Protein AF-0000000065765483 (afdb_homodimer)

Structure (mmCIF, N/CA/C/O backbone):
data_AF-0000000065765483-model_v1
#
loop_
_entity.id
_entity.type
_entity.pdbx_description
1 polymer 'Acetyl-coenzyme A carboxylase carboxyl transferase subunit alpha'
#
loop_
_atom_site.group_PDB
_atom_site.id
_atom_site.type_symbol
_atom_site.label_atom_id
_atom_site.label_alt_id
_atom_site.label_comp_id
_atom_site.label_asym_id
_atom_site.label_entity_id
_atom_site.label_seq_id
_atom_site.pdbx_PDB_ins_code
_atom_site.Cartn_x
_atom_site.Cartn_y
_atom_site.Cartn_z
_atom_site.occupancy
_atom_site.B_iso_or_equiv
_atom_site.auth_seq_id
_atom_site.auth_comp_id
_atom_site.auth_asym_id
_atom_site.auth_atom_id
_atom_site.pdbx_PDB_model_num
ATOM 1 N N . MET A 1 1 ? 9.938 29.688 27.891 1 29.86 1 MET A N 1
ATOM 2 C CA . MET A 1 1 ? 9.625 28.672 26.891 1 29.86 1 MET A CA 1
ATOM 3 C C . MET A 1 1 ? 10.586 28.75 25.703 1 29.86 1 MET A C 1
ATOM 5 O O . MET A 1 1 ? 10.773 29.828 25.125 1 29.86 1 MET A O 1
ATOM 9 N N . ALA A 1 2 ? 11.57 27.938 25.609 1 47.12 2 ALA A N 1
ATOM 10 C CA . ALA A 1 2 ? 12.555 28.031 24.547 1 47.12 2 ALA A CA 1
ATOM 11 C C . ALA A 1 2 ? 11.883 28.188 23.188 1 47.12 2 ALA A C 1
ATOM 13 O O . ALA A 1 2 ? 10.945 27.469 22.859 1 47.12 2 ALA A O 1
ATOM 14 N N . ALA A 1 3 ? 11.953 29.562 22.766 1 49.09 3 ALA A N 1
ATOM 15 C CA . ALA A 1 3 ? 11.406 29.891 21.469 1 49.09 3 ALA A CA 1
ATOM 16 C C . ALA A 1 3 ? 11.617 28.75 20.469 1 49.09 3 ALA A C 1
ATOM 18 O O . ALA A 1 3 ? 12.641 28.062 20.531 1 49.09 3 ALA A O 1
ATOM 19 N N . ALA A 1 4 ? 10.531 28.172 19.875 1 58.75 4 ALA A N 1
ATOM 20 C CA . ALA A 1 4 ? 10.633 27.094 18.891 1 58.75 4 ALA A CA 1
ATOM 21 C C . ALA A 1 4 ? 11.719 27.391 17.859 1 58.75 4 ALA A C 1
ATOM 23 O O . ALA A 1 4 ? 11.867 28.531 17.422 1 58.75 4 ALA A O 1
ATOM 24 N N . PRO A 1 5 ? 12.727 26.453 17.672 1 70.56 5 PRO A N 1
ATOM 25 C CA . PRO A 1 5 ? 13.844 26.672 16.75 1 70.56 5 PRO A CA 1
ATOM 26 C C . PRO A 1 5 ? 13.391 27.109 15.359 1 70.56 5 PRO A C 1
ATOM 28 O O . PRO A 1 5 ? 12.367 26.625 14.867 1 70.56 5 PRO A O 1
ATOM 31 N N . VAL A 1 6 ? 13.914 28.266 15.016 1 83.5 6 VAL A N 1
ATOM 32 C CA . VAL A 1 6 ? 13.656 28.797 13.68 1 83.5 6 VAL A CA 1
ATOM 33 C C . VAL A 1 6 ? 14.336 27.906 12.633 1 83.5 6 VAL A C 1
ATOM 35 O O . VAL A 1 6 ? 15.508 27.562 12.773 1 83.5 6 VAL A O 1
ATOM 38 N N . LEU A 1 7 ? 13.555 27.469 11.703 1 91 7 LEU A N 1
ATOM 39 C CA . LEU A 1 7 ? 14.117 26.719 10.594 1 91 7 LEU A CA 1
ATOM 40 C C . LEU A 1 7 ? 15.125 27.562 9.812 1 91 7 LEU A C 1
ATOM 42 O O . LEU A 1 7 ? 14.945 28.766 9.672 1 91 7 LEU A O 1
ATOM 46 N N . GLU A 1 8 ? 16.125 26.906 9.281 1 90.69 8 GLU A N 1
ATOM 47 C CA . GLU A 1 8 ? 17.219 27.594 8.609 1 90.69 8 GLU A CA 1
ATOM 48 C C . GLU A 1 8 ? 16.703 28.484 7.477 1 90.69 8 GLU A C 1
ATOM 50 O O . GLU A 1 8 ? 17.094 29.641 7.355 1 90.69 8 GLU A O 1
ATOM 55 N N . PHE A 1 9 ? 15.828 28 6.695 1 92.69 9 PHE A N 1
ATOM 56 C CA . PHE A 1 9 ? 15.375 28.75 5.535 1 92.69 9 PHE A CA 1
ATOM 57 C C . PHE A 1 9 ? 14.469 29.906 5.953 1 92.69 9 PHE A C 1
ATOM 59 O O . PHE A 1 9 ? 14.18 30.797 5.16 1 92.69 9 PHE A O 1
ATOM 66 N N . GLU A 1 10 ? 14.055 29.938 7.211 1 92.69 10 GLU A N 1
ATOM 67 C CA . GLU A 1 10 ? 13.203 31.016 7.723 1 92.69 10 GLU A CA 1
ATOM 68 C C . GLU A 1 10 ? 14.023 32.062 8.445 1 92.69 10 GLU A C 1
ATOM 70 O O . GLU A 1 10 ? 13.477 33.094 8.891 1 92.69 10 GLU A O 1
ATOM 75 N N . ARG A 1 11 ? 15.289 31.922 8.547 1 92.88 11 ARG A N 1
ATOM 76 C CA . ARG A 1 11 ? 16.141 32.812 9.32 1 92.88 11 ARG A CA 1
ATOM 77 C C . ARG A 1 11 ? 16.031 34.25 8.82 1 92.88 11 ARG A C 1
ATOM 79 O O . ARG A 1 11 ? 15.914 35.188 9.617 1 92.88 11 ARG A O 1
ATOM 86 N N . PRO A 1 12 ? 16.141 34.406 7.469 1 93.69 12 PRO A N 1
ATOM 87 C CA . PRO A 1 12 ? 15.992 35.781 6.992 1 93.69 12 PRO A CA 1
ATOM 88 C C . PRO A 1 12 ? 14.68 36.438 7.438 1 93.69 12 PRO A C 1
ATOM 90 O O . PRO A 1 12 ? 14.641 37.625 7.703 1 93.69 12 PRO A O 1
ATOM 93 N N . ILE A 1 13 ? 13.664 35.688 7.531 1 92.31 13 ILE A N 1
ATOM 94 C CA . ILE A 1 13 ? 12.367 36.188 7.988 1 92.31 13 ILE A CA 1
ATOM 95 C C . ILE A 1 13 ? 12.445 36.531 9.477 1 92.31 13 ILE A C 1
ATOM 97 O O . ILE A 1 13 ? 12.047 37.625 9.883 1 92.31 13 ILE A O 1
ATOM 101 N N . ALA A 1 14 ? 13.008 35.656 10.195 1 91 14 ALA A N 1
ATOM 102 C CA . ALA A 1 14 ? 13.133 35.844 11.641 1 91 14 ALA A CA 1
ATOM 103 C C . ALA A 1 14 ? 13.984 37.062 11.953 1 91 14 ALA A C 1
ATOM 105 O O . ALA A 1 14 ? 13.672 37.844 12.867 1 91 14 ALA A O 1
ATOM 106 N N . ASP A 1 15 ? 14.969 37.188 11.203 1 93.69 15 ASP A N 1
ATOM 107 C CA . ASP A 1 15 ? 15.867 38.312 11.406 1 93.69 15 ASP A CA 1
ATOM 108 C C . ASP A 1 15 ? 15.148 39.656 11.148 1 93.69 15 ASP A C 1
ATOM 110 O O . ASP A 1 15 ? 15.289 40.594 11.93 1 93.69 15 ASP A O 1
ATOM 114 N N . LEU A 1 16 ? 14.5 39.656 10.062 1 93.31 16 LEU A N 1
ATOM 115 C CA . LEU A 1 16 ? 13.758 40.844 9.719 1 93.31 16 LEU A CA 1
ATOM 116 C C . LEU A 1 16 ? 12.656 41.125 10.734 1 93.31 16 LEU A C 1
ATOM 118 O O . LEU A 1 16 ? 12.406 42.281 11.086 1 93.31 16 LEU A O 1
ATOM 122 N N . GLU A 1 17 ? 12.016 40.156 11.211 1 91.88 17 GLU A N 1
ATOM 123 C CA . GLU A 1 17 ? 11 40.312 12.25 1 91.88 17 GLU A CA 1
ATOM 124 C C . GLU A 1 17 ? 11.594 40.875 13.531 1 91.88 17 GLU A C 1
ATOM 126 O O . GLU A 1 17 ? 10.992 41.75 14.172 1 91.88 17 GLU A O 1
ATOM 131 N N . LYS A 1 18 ? 12.68 40.406 13.836 1 92.31 18 LYS A N 1
ATOM 132 C CA . LYS A 1 18 ? 13.375 40.906 15.023 1 92.31 18 LYS A CA 1
ATOM 133 C C . LYS A 1 18 ? 13.734 42.375 14.867 1 92.31 18 LYS A C 1
ATOM 135 O O . LYS A 1 18 ? 13.625 43.156 15.82 1 92.31 18 LYS A O 1
ATOM 140 N N . GLN A 1 19 ? 14.211 42.656 13.758 1 92.94 19 GLN A N 1
ATOM 141 C CA . GLN A 1 19 ? 14.547 44.031 13.477 1 92.94 19 GLN A CA 1
ATOM 142 C C . GLN A 1 19 ? 13.32 44.938 13.625 1 92.94 19 GLN A C 1
ATOM 144 O O . GLN A 1 19 ? 13.414 46.031 14.211 1 92.94 19 GLN A O 1
ATOM 149 N N . ILE A 1 20 ? 12.297 44.531 13.102 1 93.56 20 ILE A N 1
ATOM 150 C CA . ILE A 1 20 ? 11.055 45.281 13.148 1 93.56 20 ILE A CA 1
ATOM 151 C C . ILE A 1 20 ? 10.594 45.438 14.602 1 93.56 20 ILE A C 1
ATOM 153 O O . ILE A 1 20 ? 10.195 46.5 15.031 1 93.56 20 ILE A O 1
ATOM 157 N N . GLU A 1 21 ? 10.711 44.375 15.336 1 92 21 GLU A N 1
ATOM 158 C CA . GLU A 1 21 ? 10.312 44.375 16.734 1 92 21 GLU A CA 1
ATOM 159 C C . GLU A 1 21 ? 11.203 45.312 17.547 1 92 21 GLU A C 1
ATOM 161 O O . GLU A 1 21 ? 10.719 46.031 18.438 1 92 21 GLU A O 1
ATOM 166 N N . GLU A 1 22 ? 12.43 45.25 17.234 1 92.06 22 GLU A N 1
ATOM 167 C CA . GLU A 1 22 ? 13.375 46.125 17.922 1 92.06 22 GLU A CA 1
ATOM 168 C C . GLU A 1 22 ? 13.078 47.594 17.609 1 92.06 22 GLU A C 1
ATOM 170 O O . GLU A 1 22 ? 13.133 48.438 18.5 1 92.06 22 GLU A O 1
ATOM 175 N N . LEU A 1 23 ? 12.805 47.844 16.406 1 91.25 23 LEU A N 1
ATOM 176 C CA . LEU A 1 23 ? 12.469 49.219 16.016 1 91.25 23 LEU A CA 1
ATOM 177 C C . LEU A 1 23 ? 11.195 49.688 16.703 1 91.25 23 LEU A C 1
ATOM 179 O O . LEU A 1 23 ? 11.109 50.844 17.125 1 91.25 23 LEU A O 1
ATOM 183 N N . LYS A 1 24 ? 10.266 48.812 16.828 1 91.88 24 LYS A N 1
ATOM 184 C CA . LYS A 1 24 ? 9.016 49.156 17.516 1 91.88 24 LYS A CA 1
ATOM 185 C C . LYS A 1 24 ? 9.266 49.406 19 1 91.88 24 LYS A C 1
ATOM 187 O O . LYS A 1 24 ? 8.688 50.344 19.562 1 91.88 24 LYS A O 1
ATOM 192 N N . ARG A 1 25 ? 10.078 48.625 19.531 1 91.56 25 ARG A N 1
ATOM 193 C CA . ARG A 1 25 ? 10.406 48.781 20.953 1 91.56 25 ARG A CA 1
ATOM 194 C C . ARG A 1 25 ? 11.125 50.125 21.188 1 91.56 25 ARG A C 1
ATOM 196 O O . ARG A 1 25 ? 10.797 50.844 22.141 1 91.56 25 ARG A O 1
ATOM 203 N N . LEU A 1 26 ? 12.086 50.375 20.359 1 89.31 26 LEU A N 1
ATOM 204 C CA . LEU A 1 26 ? 12.844 51.625 20.484 1 89.31 26 LEU A CA 1
ATOM 205 C C . LEU A 1 26 ? 11.93 52.812 20.312 1 89.31 26 LEU A C 1
ATOM 207 O O . LEU A 1 26 ? 12.078 53.812 21.031 1 89.31 26 LEU A O 1
ATOM 211 N N . ALA A 1 27 ? 11.062 52.719 19.406 1 89 27 ALA A N 1
ATOM 212 C CA . ALA A 1 27 ? 10.117 53.781 19.156 1 89 27 ALA A CA 1
ATOM 213 C C . ALA A 1 27 ? 9.195 54 20.344 1 89 27 ALA A C 1
ATOM 215 O O . ALA A 1 27 ? 8.883 55.156 20.703 1 89 27 ALA A O 1
ATOM 216 N N . ALA A 1 28 ? 8.695 52.938 20.938 1 88.5 28 ALA A N 1
ATOM 217 C CA . ALA A 1 28 ? 7.828 53.031 22.109 1 88.5 28 ALA A CA 1
ATOM 218 C C . ALA A 1 28 ? 8.562 53.656 23.297 1 88.5 28 ALA A C 1
ATOM 220 O O . ALA A 1 28 ? 8.008 54.469 24.016 1 88.5 28 ALA A O 1
ATOM 221 N N . ASP A 1 29 ? 9.812 53.25 23.453 1 90.25 29 ASP A N 1
ATOM 222 C CA . ASP A 1 29 ? 10.617 53.75 24.562 1 90.25 29 ASP A CA 1
ATOM 223 C C . ASP A 1 29 ? 10.859 55.25 24.422 1 90.25 29 ASP A C 1
ATOM 225 O O . ASP A 1 29 ? 10.922 55.969 25.422 1 90.25 29 ASP A O 1
ATOM 229 N N . ARG A 1 30 ? 10.938 55.688 23.203 1 91.19 30 ARG A N 1
ATOM 230 C CA . ARG A 1 30 ? 11.297 57.062 22.953 1 91.19 30 ARG A CA 1
ATOM 231 C C . ARG A 1 30 ? 10.078 57.875 22.531 1 91.19 30 ARG A C 1
ATOM 233 O O . ARG A 1 30 ? 10.219 59.031 22.125 1 91.19 30 ARG A O 1
ATOM 240 N N . SER A 1 31 ? 8.891 57.25 22.531 1 87.75 31 SER A N 1
ATOM 241 C CA . SER A 1 31 ? 7.641 57.875 22.141 1 87.75 31 SER A CA 1
ATOM 242 C C . SER A 1 31 ? 7.754 58.5 20.734 1 87.75 31 SER A C 1
ATOM 244 O O . SER A 1 31 ? 7.379 59.656 20.531 1 87.75 31 SER A O 1
ATOM 246 N N . LEU A 1 32 ? 8.508 57.844 19.906 1 86.81 32 LEU A N 1
ATOM 247 C CA . LEU A 1 32 ? 8.672 58.281 18.516 1 86.81 32 LEU A CA 1
ATOM 248 C C . LEU A 1 32 ? 7.68 57.562 17.609 1 86.81 32 LEU A C 1
ATOM 250 O O . LEU A 1 32 ? 7.281 56.438 17.875 1 86.81 32 LEU A O 1
ATOM 254 N N . ASP A 1 33 ? 7.172 58.344 16.641 1 86.94 33 ASP A N 1
ATOM 255 C CA . ASP A 1 33 ? 6.375 57.75 15.586 1 86.94 33 ASP A CA 1
ATOM 256 C C . ASP A 1 33 ? 7.266 57.219 14.461 1 86.94 33 ASP A C 1
ATOM 258 O O . ASP A 1 33 ? 7.945 58 13.789 1 86.94 33 ASP A O 1
ATOM 262 N N . VAL A 1 34 ? 7.41 55.969 14.328 1 88.12 34 VAL A N 1
ATOM 263 C CA . VAL A 1 34 ? 8.297 55.375 13.336 1 88.12 34 VAL A CA 1
ATOM 264 C C . VAL A 1 34 ? 7.48 54.688 12.25 1 88.12 34 VAL A C 1
ATOM 266 O O . VAL A 1 34 ? 7.945 53.719 11.625 1 88.12 34 VAL A O 1
ATOM 269 N N . ALA A 1 35 ? 6.324 55.094 12.055 1 87.44 35 ALA A N 1
ATOM 270 C CA . ALA A 1 35 ? 5.445 54.469 11.062 1 87.44 35 ALA A CA 1
ATOM 271 C C . ALA A 1 35 ? 6.074 54.531 9.672 1 87.44 35 ALA A C 1
ATOM 273 O O . ALA A 1 35 ? 5.969 53.562 8.898 1 87.44 35 ALA A O 1
ATOM 274 N N . GLU A 1 36 ? 6.672 55.531 9.367 1 87.38 36 GLU A N 1
ATOM 275 C CA . GLU A 1 36 ? 7.258 55.719 8.047 1 87.38 36 GLU A CA 1
ATOM 276 C C . GLU A 1 36 ? 8.438 54.781 7.824 1 87.38 36 GLU A C 1
ATOM 278 O O . GLU A 1 36 ? 8.672 54.312 6.703 1 87.38 36 GLU A O 1
ATOM 283 N N . GLU A 1 37 ? 9.148 54.469 8.883 1 88.38 37 GLU A N 1
ATOM 284 C CA . GLU A 1 37 ? 10.297 53.594 8.797 1 88.38 37 GLU A CA 1
ATOM 285 C C . GLU A 1 37 ? 9.859 52.125 8.812 1 88.38 37 GLU A C 1
ATOM 287 O O . GLU A 1 37 ? 10.531 51.25 8.234 1 88.38 37 GLU A O 1
ATOM 292 N N . LEU A 1 38 ? 8.797 51.906 9.438 1 91.56 38 LEU A N 1
ATOM 293 C CA . LEU A 1 38 ? 8.328 50.531 9.617 1 91.56 38 LEU A CA 1
ATOM 294 C C . LEU A 1 38 ? 7.656 50 8.352 1 91.56 38 LEU A C 1
ATOM 296 O O . LEU A 1 38 ? 7.73 48.812 8.047 1 91.56 38 LEU A O 1
ATOM 300 N N . ALA A 1 39 ? 7.051 50.844 7.613 1 91.81 39 ALA A N 1
ATOM 301 C CA . ALA A 1 39 ? 6.242 50.469 6.461 1 91.81 39 ALA A CA 1
ATOM 302 C C . ALA A 1 39 ? 7.082 49.719 5.43 1 91.81 39 ALA A C 1
ATOM 304 O O . ALA A 1 39 ? 6.73 48.625 5.016 1 91.81 39 ALA A O 1
ATOM 305 N N . PRO A 1 40 ? 8.219 50.312 5.066 1 92.62 40 PRO A N 1
ATOM 306 C CA . PRO A 1 40 ? 9.039 49.594 4.094 1 92.62 40 PRO A CA 1
ATOM 307 C C . PRO A 1 40 ? 9.547 48.25 4.629 1 92.62 40 PRO A C 1
ATOM 309 O O . PRO A 1 40 ? 9.695 47.281 3.867 1 92.62 40 PRO A O 1
ATOM 312 N N . LEU A 1 41 ? 9.844 48.156 5.879 1 92.94 41 LEU A N 1
ATOM 313 C CA . LEU A 1 41 ? 10.328 46.938 6.488 1 92.94 41 LEU A CA 1
ATOM 314 C C . LEU A 1 41 ? 9.242 45.875 6.512 1 92.94 41 LEU A C 1
ATOM 316 O O . LEU A 1 41 ? 9.508 44.688 6.273 1 92.94 41 LEU A O 1
ATOM 320 N N . GLN A 1 42 ? 8.117 46.312 6.816 1 92.81 42 GLN A N 1
ATOM 321 C CA . GLN A 1 42 ? 6.984 45.406 6.828 1 92.81 42 GLN A CA 1
ATOM 322 C C . GLN A 1 42 ? 6.688 44.875 5.43 1 92.81 42 GLN A C 1
ATOM 324 O O . GLN A 1 42 ? 6.371 43.688 5.266 1 92.81 42 GLN A O 1
ATOM 329 N N . LYS A 1 43 ? 6.719 45.719 4.488 1 93.62 43 LYS A N 1
ATOM 330 C CA . LYS A 1 43 ? 6.543 45.281 3.104 1 93.62 43 LYS A CA 1
ATOM 331 C C . LYS A 1 43 ? 7.621 44.281 2.699 1 93.62 43 LYS A C 1
ATOM 333 O O . LYS A 1 43 ? 7.324 43.25 2.059 1 93.62 43 LYS A O 1
ATOM 338 N N . LYS A 1 44 ? 8.828 44.562 3.066 1 94.25 44 LYS A N 1
ATOM 339 C CA . LYS A 1 44 ? 9.945 43.656 2.779 1 94.25 44 LYS A CA 1
ATOM 340 C C . LYS A 1 44 ? 9.734 42.312 3.43 1 94.25 44 LYS A C 1
ATOM 342 O O . LYS A 1 44 ? 10.031 41.281 2.828 1 94.25 44 LYS A O 1
ATOM 347 N N . LEU A 1 45 ? 9.273 42.375 4.613 1 93.69 45 LEU A N 1
ATOM 348 C CA . LEU A 1 45 ? 8.992 41.125 5.332 1 93.69 45 LEU A CA 1
ATOM 349 C C . LEU A 1 45 ? 7.934 40.312 4.602 1 93.69 45 LEU A C 1
ATOM 351 O O . LEU A 1 45 ? 8.094 39.094 4.43 1 93.69 45 LEU A O 1
ATOM 355 N N . GLY A 1 46 ? 6.918 40.938 4.18 1 92.88 46 GLY A N 1
ATOM 356 C CA . GLY A 1 46 ? 5.883 40.25 3.412 1 92.88 46 GLY A CA 1
ATOM 357 C C . GLY A 1 46 ? 6.395 39.656 2.121 1 92.88 46 GLY A C 1
ATOM 358 O O . GLY A 1 46 ? 6.09 38.5 1.808 1 92.88 46 GLY A O 1
ATOM 359 N N . ASP A 1 47 ? 7.164 40.375 1.466 1 94.56 47 ASP A N 1
ATOM 360 C CA . ASP A 1 47 ? 7.734 39.906 0.206 1 94.56 47 ASP A CA 1
ATOM 361 C C . ASP A 1 47 ? 8.656 38.719 0.431 1 94.56 47 ASP A C 1
ATOM 363 O O . ASP A 1 47 ? 8.656 37.75 -0.354 1 94.56 47 ASP A O 1
ATOM 367 N N . LEU A 1 48 ? 9.398 38.875 1.451 1 94.12 48 LEU A N 1
ATOM 368 C CA . LEU A 1 48 ? 10.336 37.812 1.777 1 94.12 48 LEU A CA 1
ATOM 369 C C . LEU A 1 48 ? 9.594 36.531 2.127 1 94.12 48 LEU A C 1
ATOM 371 O O . LEU A 1 48 ? 9.992 35.438 1.698 1 94.12 48 LEU A O 1
ATOM 375 N N . ARG A 1 49 ? 8.586 36.656 2.838 1 94.06 49 ARG A N 1
ATOM 376 C CA . ARG A 1 49 ? 7.77 35.5 3.191 1 94.06 49 ARG A CA 1
ATOM 377 C C . ARG A 1 49 ? 7.195 34.812 1.947 1 94.06 49 ARG A C 1
ATOM 379 O O . ARG A 1 49 ? 7.234 33.594 1.818 1 94.06 49 ARG A O 1
ATOM 386 N N . ILE A 1 50 ? 6.695 35.594 1.106 1 94.19 50 ILE A N 1
ATOM 387 C CA . ILE A 1 50 ? 6.117 35.094 -0.135 1 94.19 50 ILE A CA 1
ATOM 388 C C . ILE A 1 50 ? 7.188 34.344 -0.945 1 94.19 50 ILE A C 1
ATOM 390 O O . ILE A 1 50 ? 6.977 33.219 -1.385 1 94.19 50 ILE A O 1
ATOM 394 N N . GLN A 1 51 ? 8.273 35 -1.065 1 94.62 51 GLN A N 1
ATOM 395 C CA . GLN A 1 51 ? 9.352 34.438 -1.874 1 94.62 51 GLN A CA 1
ATOM 396 C C . GLN A 1 51 ? 9.828 33.094 -1.304 1 94.62 51 GLN A C 1
ATOM 398 O O . GLN A 1 51 ? 9.992 32.125 -2.041 1 94.62 51 GLN A O 1
ATOM 403 N N . ILE A 1 52 ? 9.969 33.031 -0.049 1 95.12 52 ILE A N 1
ATOM 404 C CA . ILE A 1 52 ? 10.516 31.844 0.597 1 95.12 52 ILE A CA 1
ATOM 405 C C . ILE A 1 52 ? 9.492 30.703 0.539 1 95.12 52 ILE A C 1
ATOM 407 O O . ILE A 1 52 ? 9.812 29.594 0.112 1 95.12 52 ILE A O 1
ATOM 411 N N . TYR A 1 53 ? 8.305 30.969 0.828 1 95.75 53 TYR A N 1
ATOM 412 C CA . TYR A 1 53 ? 7.309 29.922 0.975 1 95.75 53 TYR A CA 1
ATOM 413 C C . TYR A 1 53 ? 6.773 29.484 -0.384 1 95.75 53 TYR A C 1
ATOM 415 O O . TYR A 1 53 ? 6.215 28.391 -0.514 1 95.75 53 TYR A O 1
ATOM 423 N N . GLN A 1 54 ? 6.949 30.219 -1.4 1 93.75 54 GLN A N 1
ATOM 424 C CA . GLN A 1 54 ? 6.574 29.797 -2.75 1 93.75 54 GLN A CA 1
ATOM 425 C C . GLN A 1 54 ? 7.641 28.906 -3.369 1 93.75 54 GLN A C 1
ATOM 427 O O . GLN A 1 54 ? 7.387 28.219 -4.363 1 93.75 54 GLN A O 1
ATOM 432 N N . ASN A 1 55 ? 8.82 28.922 -2.723 1 95.06 55 ASN A N 1
ATOM 433 C CA . ASN A 1 55 ? 9.93 28.188 -3.332 1 95.06 55 ASN A CA 1
ATOM 434 C C . ASN A 1 55 ? 10.508 27.156 -2.377 1 95.06 55 ASN A C 1
ATOM 436 O O . ASN A 1 55 ? 11.695 26.844 -2.445 1 95.06 55 ASN A O 1
ATOM 440 N N . LEU A 1 56 ? 9.711 26.688 -1.52 1 97.25 56 LEU A N 1
ATOM 441 C CA . LEU A 1 56 ? 10.188 25.672 -0.581 1 97.25 56 LEU A CA 1
ATOM 442 C C . LEU A 1 56 ? 10.539 24.375 -1.307 1 97.25 56 LEU A C 1
ATOM 444 O O . LEU A 1 56 ? 9.789 23.938 -2.186 1 97.25 56 LEU A O 1
ATOM 448 N N . SER A 1 57 ? 11.68 23.828 -0.95 1 97.31 57 SER A N 1
ATOM 449 C CA . SER A 1 57 ? 12.016 22.484 -1.433 1 97.31 57 SER A CA 1
ATOM 450 C C . SER A 1 57 ? 11.148 21.422 -0.763 1 97.31 57 SER A C 1
ATOM 452 O O . SER A 1 57 ? 10.516 21.688 0.258 1 97.31 57 SER A O 1
ATOM 454 N N . PRO A 1 58 ? 11.109 20.219 -1.341 1 97.69 58 PRO A N 1
ATOM 455 C CA . PRO A 1 58 ? 10.344 19.156 -0.704 1 97.69 58 PRO A CA 1
ATOM 456 C C . PRO A 1 58 ? 10.766 18.906 0.744 1 97.69 58 PRO A C 1
ATOM 458 O O . PRO A 1 58 ? 9.914 18.75 1.619 1 97.69 58 PRO A O 1
ATOM 461 N N . LEU A 1 59 ? 12.031 18.922 1.01 1 97.5 59 LEU A N 1
ATOM 462 C CA . LEU A 1 59 ? 12.508 18.703 2.371 1 97.5 59 LEU A CA 1
ATOM 463 C C . LEU A 1 59 ? 12.094 19.844 3.289 1 97.5 59 LEU A C 1
ATOM 465 O O . LEU A 1 59 ? 11.742 19.625 4.449 1 97.5 59 LEU A O 1
ATOM 469 N N . GLN A 1 60 ? 12.18 21.047 2.738 1 97.31 60 GLN A N 1
ATOM 470 C CA . GLN A 1 60 ? 11.727 22.188 3.527 1 97.31 60 GLN A CA 1
ATOM 471 C C . GLN A 1 60 ? 10.242 22.078 3.857 1 97.31 60 GLN A C 1
ATOM 473 O O . GLN A 1 60 ? 9.82 22.453 4.953 1 97.31 60 GLN A O 1
ATOM 478 N N . ARG A 1 61 ? 9.477 21.578 2.973 1 98 61 ARG A N 1
ATOM 479 C CA . ARG A 1 61 ? 8.055 21.375 3.24 1 98 61 ARG A CA 1
ATOM 480 C C . ARG A 1 61 ? 7.848 20.297 4.305 1 98 61 ARG A C 1
ATOM 482 O O . ARG A 1 61 ? 6.922 20.391 5.117 1 98 61 ARG A O 1
ATOM 489 N N . VAL A 1 62 ? 8.703 19.266 4.277 1 98 62 VAL A N 1
ATOM 490 C CA . VAL A 1 62 ? 8.664 18.281 5.348 1 98 62 VAL A CA 1
ATOM 491 C C . VAL A 1 62 ? 8.898 18.953 6.695 1 98 62 VAL A C 1
ATOM 493 O O . VAL A 1 62 ? 8.195 18.688 7.668 1 98 62 VAL A O 1
ATOM 496 N N . GLN A 1 63 ? 9.844 19.859 6.719 1 97.12 63 GLN A N 1
ATOM 497 C CA . GLN A 1 63 ? 10.164 20.578 7.949 1 97.12 63 GLN A CA 1
ATOM 498 C C . GLN A 1 63 ? 8.992 21.438 8.398 1 97.12 63 GLN A C 1
ATOM 500 O O . GLN A 1 63 ? 8.664 21.484 9.586 1 97.12 63 GLN A O 1
ATOM 505 N N . VAL A 1 64 ? 8.344 22.078 7.457 1 97.44 64 VAL A N 1
ATOM 506 C CA . VAL A 1 64 ? 7.195 22.938 7.762 1 97.44 64 VAL A CA 1
ATOM 507 C C . VAL A 1 64 ? 6.043 22.078 8.289 1 97.44 64 VAL A C 1
ATOM 509 O O . VAL A 1 64 ? 5.379 22.453 9.258 1 97.44 64 VAL A O 1
ATOM 512 N N . ALA A 1 65 ? 5.832 20.922 7.699 1 98.12 65 ALA A N 1
ATOM 513 C CA . ALA A 1 65 ? 4.746 20.016 8.086 1 98.12 65 ALA A CA 1
ATOM 514 C C . ALA A 1 65 ? 4.922 19.531 9.516 1 98.12 65 ALA A C 1
ATOM 516 O O . ALA A 1 65 ? 3.943 19.188 10.188 1 98.12 65 ALA A O 1
ATOM 517 N N . ARG A 1 66 ? 6.145 19.594 9.953 1 96.62 66 ARG A N 1
ATOM 518 C CA . ARG A 1 66 ? 6.465 19.016 11.25 1 96.62 66 ARG A CA 1
ATOM 519 C C . ARG A 1 66 ? 6.527 20.094 12.328 1 96.62 66 ARG A C 1
ATOM 521 O O . ARG A 1 66 ? 6.746 19.797 13.5 1 96.62 66 ARG A O 1
ATOM 528 N N . MET A 1 67 ? 6.285 21.312 11.992 1 95.19 67 MET A N 1
ATOM 529 C CA . MET A 1 67 ? 6.41 22.406 12.945 1 95.19 67 MET A CA 1
ATOM 530 C C . MET A 1 67 ? 5.383 22.281 14.062 1 95.19 67 MET A C 1
ATOM 532 O O . MET A 1 67 ? 4.227 21.938 13.812 1 95.19 67 MET A O 1
ATOM 536 N N . SER A 1 68 ? 5.852 22.625 15.234 1 93.88 68 SER A N 1
ATOM 537 C CA . SER A 1 68 ? 4.969 22.531 16.391 1 93.88 68 SER A CA 1
ATOM 538 C C . SER A 1 68 ? 3.924 23.641 16.391 1 93.88 68 SER A C 1
ATOM 540 O O . SER A 1 68 ? 2.867 23.516 17 1 93.88 68 SER A O 1
ATOM 542 N N . ARG A 1 69 ? 4.238 24.75 15.734 1 93.94 69 ARG A N 1
ATOM 543 C CA . ARG A 1 69 ? 3.314 25.875 15.719 1 93.94 69 ARG A CA 1
ATOM 544 C C . ARG A 1 69 ? 2.227 25.672 14.664 1 93.94 69 ARG A C 1
ATOM 546 O O . ARG A 1 69 ? 1.26 26.438 14.609 1 93.94 69 ARG A O 1
ATOM 553 N N . ARG A 1 70 ? 2.445 24.719 13.82 1 96.88 70 ARG A N 1
ATOM 554 C CA . ARG A 1 70 ? 1.416 24.391 12.836 1 96.88 70 ARG A CA 1
ATOM 555 C C . ARG A 1 70 ? 0.128 23.953 13.516 1 96.88 70 ARG A C 1
ATOM 557 O O . ARG A 1 70 ? 0.168 23.281 14.547 1 96.88 70 ARG A O 1
ATOM 564 N N . PRO A 1 71 ? -1.062 24.359 12.961 1 98.19 71 PRO A N 1
ATOM 565 C CA . PRO A 1 71 ? -2.303 23.953 13.625 1 98.19 71 PRO A CA 1
ATOM 566 C C . PRO A 1 71 ? -2.494 22.438 13.641 1 98.19 71 PRO A C 1
ATOM 568 O O . PRO A 1 71 ? -2.193 21.766 12.656 1 98.19 71 PRO A O 1
ATOM 571 N N . PHE A 1 72 ? -2.885 21.953 14.812 1 98.19 72 PHE A N 1
ATOM 572 C CA . PHE A 1 72 ? -3.24 20.547 14.977 1 98.19 72 PHE A CA 1
ATOM 573 C C . PHE A 1 72 ? -4.754 20.375 14.93 1 98.19 72 PHE A C 1
ATOM 575 O O . PHE A 1 72 ? -5.488 21.312 14.641 1 98.19 72 PHE A O 1
ATOM 582 N N . THR A 1 73 ? -5.207 19.141 15.086 1 98.62 73 THR A N 1
ATOM 583 C CA . THR A 1 73 ? -6.629 18.812 15.031 1 98.62 73 THR A CA 1
ATOM 584 C C . THR A 1 73 ? -7.426 19.688 15.992 1 98.62 73 THR A C 1
ATOM 586 O O . THR A 1 73 ? -8.461 20.25 15.617 1 98.62 73 THR A O 1
ATOM 589 N N . SER A 1 74 ? -6.926 19.875 17.172 1 98.12 74 SER A N 1
ATOM 590 C CA . SER A 1 74 ? -7.629 20.672 18.188 1 98.12 74 SER A CA 1
ATOM 591 C C . SER A 1 74 ? -7.801 22.109 17.734 1 98.12 74 SER A C 1
ATOM 593 O O . SER A 1 74 ? -8.828 22.734 18 1 98.12 74 SER A O 1
ATOM 595 N N . ASP A 1 75 ? -6.789 22.641 17.047 1 98.44 75 ASP A N 1
ATOM 596 C CA . ASP A 1 75 ? -6.867 24 16.531 1 98.44 75 ASP A CA 1
ATOM 597 C C . ASP A 1 75 ? -7.945 24.125 15.461 1 98.44 75 ASP A C 1
ATOM 599 O O . ASP A 1 75 ? -8.695 25.109 15.438 1 98.44 75 ASP A O 1
ATOM 603 N N . TYR A 1 76 ? -7.973 23.156 14.602 1 98.75 76 TYR A N 1
ATOM 604 C CA . TYR A 1 76 ? -8.984 23.188 13.555 1 98.75 76 TYR A CA 1
ATOM 605 C C . TYR A 1 76 ? -10.383 23.062 14.148 1 98.75 76 TYR A C 1
ATOM 607 O O . TYR A 1 76 ? -11.32 23.719 13.695 1 98.75 76 TYR A O 1
ATOM 615 N N . ILE A 1 77 ? -10.562 22.219 15.117 1 98.38 77 ILE A N 1
ATOM 616 C CA . ILE A 1 77 ? -11.859 22.062 15.773 1 98.38 77 ILE A CA 1
ATOM 617 C C . ILE A 1 77 ? -12.312 23.406 16.344 1 98.38 77 ILE A C 1
ATOM 619 O O . ILE A 1 77 ? -13.469 23.797 16.156 1 98.38 77 ILE A O 1
ATOM 623 N N . LYS A 1 78 ? -11.438 24.109 16.969 1 97.69 78 LYS A N 1
ATOM 624 C CA . LYS A 1 78 ? -11.734 25.375 17.625 1 97.69 78 LYS A CA 1
ATOM 625 C C . LYS A 1 78 ? -12.125 26.438 16.594 1 97.69 78 LYS A C 1
ATOM 627 O O . LYS A 1 78 ? -13.039 27.234 16.828 1 97.69 78 LYS A O 1
ATOM 632 N N . HIS A 1 79 ? -11.484 26.453 15.438 1 98.06 79 HIS A N 1
ATOM 633 C CA . HIS A 1 79 ? -11.602 27.594 14.531 1 98.06 79 HIS A CA 1
ATOM 634 C C . HIS A 1 79 ? -12.609 27.297 13.422 1 98.06 79 HIS A C 1
ATOM 636 O O . HIS A 1 79 ? -13.203 28.219 12.867 1 98.06 79 HIS A O 1
ATOM 642 N N . ALA A 1 80 ? -12.836 26.031 13.109 1 98.25 80 ALA A N 1
ATOM 643 C CA . ALA A 1 80 ? -13.594 25.719 11.898 1 98.25 80 ALA A CA 1
ATOM 644 C C . ALA A 1 80 ? -14.922 25.047 12.242 1 98.25 80 ALA A C 1
ATOM 646 O O . ALA A 1 80 ? -15.812 24.938 11.398 1 98.25 80 ALA A O 1
ATOM 647 N N . PHE A 1 81 ? -15.117 24.609 13.461 1 98.56 81 PHE A N 1
ATOM 648 C CA . PHE A 1 81 ? -16.297 23.844 13.828 1 98.56 81 PHE A CA 1
ATOM 649 C C . PHE A 1 81 ? -16.938 24.422 15.086 1 98.56 81 PHE A C 1
ATOM 651 O O . PHE A 1 81 ? -16.344 25.25 15.773 1 98.56 81 PHE A O 1
ATOM 658 N N . SER A 1 82 ? -18.188 24.016 15.344 1 98.12 82 SER A N 1
ATOM 659 C CA . SER A 1 82 ? -18.906 24.391 16.562 1 98.12 82 SER A CA 1
ATOM 660 C C . SER A 1 82 ? -19.453 23.172 17.281 1 98.12 82 SER A C 1
ATOM 662 O O . SER A 1 82 ? -19.5 22.078 16.719 1 98.12 82 SER A O 1
ATOM 664 N N . ASP A 1 83 ? -19.688 23.219 18.625 1 98.12 83 ASP A N 1
ATOM 665 C CA . ASP A 1 83 ? -20.391 22.25 19.453 1 98.12 83 ASP A CA 1
ATOM 666 C C . ASP A 1 83 ? -19.641 20.922 19.5 1 98.12 83 ASP A C 1
ATOM 668 O O . ASP A 1 83 ? -20.25 19.859 19.328 1 98.12 83 ASP A O 1
ATOM 672 N N . PHE A 1 84 ? -18.391 21.016 19.656 1 98.44 84 PHE A N 1
ATOM 673 C CA . PHE A 1 84 ? -17.578 19.812 19.703 1 98.44 84 PHE A CA 1
ATOM 674 C C . PHE A 1 84 ? -17.812 19.047 21 1 98.44 84 PHE A C 1
ATOM 676 O O . PHE A 1 84 ? -17.734 19.625 22.094 1 98.44 84 PHE A O 1
ATOM 683 N N . ILE A 1 85 ? -18.078 17.766 20.922 1 98.12 85 ILE A N 1
ATOM 684 C CA . ILE A 1 85 ? -18.188 16.844 22.047 1 98.12 85 ILE A CA 1
ATOM 685 C C . ILE A 1 85 ? -17.188 15.695 21.859 1 98.12 85 ILE A C 1
ATOM 687 O O . ILE A 1 85 ? -17.406 14.805 21.031 1 98.12 85 ILE A O 1
ATOM 691 N N . GLU A 1 86 ? -16.141 15.734 22.641 1 97.25 86 GLU A N 1
ATOM 692 C CA . GLU A 1 86 ? -15.086 14.742 22.5 1 97.25 86 GLU A CA 1
ATOM 693 C C . GLU A 1 86 ? -15.531 13.383 23.016 1 97.25 86 GLU A C 1
ATOM 695 O O . GLU A 1 86 ? -16.172 13.297 24.078 1 97.25 86 GLU A O 1
ATOM 700 N N . LEU A 1 87 ? -15.18 12.336 22.266 1 95.88 87 LEU A N 1
ATOM 701 C CA . LEU A 1 87 ? -15.438 10.953 22.656 1 95.88 87 LEU A CA 1
ATOM 702 C C . LEU A 1 87 ? -14.133 10.195 22.875 1 95.88 87 LEU A C 1
ATOM 704 O O . LEU A 1 87 ? -13.141 10.445 22.188 1 95.88 87 LEU A O 1
ATOM 708 N N . HIS A 1 88 ? -14.125 9.328 23.906 1 92.81 88 HIS A N 1
ATOM 709 C CA . HIS A 1 88 ? -12.883 8.672 24.297 1 92.81 88 HIS A CA 1
ATOM 710 C C . HIS A 1 88 ? -13.031 7.152 24.281 1 92.81 88 HIS A C 1
ATOM 712 O O . HIS A 1 88 ? -14.156 6.637 24.281 1 92.81 88 HIS A O 1
ATOM 718 N N . GLY A 1 89 ? -11.914 6.449 24.219 1 87.38 89 GLY A N 1
ATOM 719 C CA . GLY A 1 89 ? -11.82 5.023 24.5 1 87.38 89 GLY A CA 1
ATOM 720 C C . GLY A 1 89 ? -12.141 4.16 23.297 1 87.38 89 GLY A C 1
ATOM 721 O O . GLY A 1 89 ? -12.961 4.543 22.453 1 87.38 89 GLY A O 1
ATOM 722 N N . ASP A 1 90 ? -11.5 2.996 23.234 1 83.69 90 ASP A N 1
ATOM 723 C CA . ASP A 1 90 ? -11.781 1.996 22.219 1 83.69 90 ASP A CA 1
ATOM 724 C C . ASP A 1 90 ? -12.75 0.938 22.734 1 83.69 90 ASP A C 1
ATOM 726 O O . ASP A 1 90 ? -13.188 0.064 21.969 1 83.69 90 ASP A O 1
ATOM 730 N N . ARG A 1 91 ? -13.109 1.064 24 1 80.62 91 ARG A N 1
ATOM 731 C CA . ARG A 1 91 ? -14 0.148 24.719 1 80.62 91 ARG A CA 1
ATOM 732 C C . ARG A 1 91 ? -13.391 -1.249 24.797 1 80.62 91 ARG A C 1
ATOM 734 O O . ARG A 1 91 ? -14.109 -2.232 24.984 1 80.62 91 ARG A O 1
ATOM 741 N N . LEU A 1 92 ? -12.172 -1.453 24.453 1 78.94 92 LEU A N 1
ATOM 742 C CA . LEU A 1 92 ? -11.5 -2.746 24.484 1 78.94 92 LEU A CA 1
ATOM 743 C C . LEU A 1 92 ? -10.273 -2.699 25.391 1 78.94 92 LEU A C 1
ATOM 745 O O . LEU A 1 92 ? -10.039 -3.625 26.172 1 78.94 92 LEU A O 1
ATOM 749 N N . PHE A 1 93 ? -9.469 -1.673 25.391 1 82.81 93 PHE A N 1
ATOM 750 C CA . PHE A 1 93 ? -8.188 -1.643 26.094 1 82.81 93 PHE A CA 1
ATOM 751 C C . PHE A 1 93 ? -8.016 -0.324 26.828 1 82.81 93 PHE A C 1
ATOM 753 O O . PHE A 1 93 ? -8.039 -0.292 28.062 1 82.81 93 PHE A O 1
ATOM 760 N N . ARG A 1 94 ? -7.867 0.767 26.016 1 88.25 94 ARG A N 1
ATOM 761 C CA . ARG A 1 94 ? -7.609 2.033 26.703 1 88.25 94 ARG A CA 1
ATOM 762 C C . ARG A 1 94 ? -7.836 3.213 25.766 1 88.25 94 ARG A C 1
ATOM 764 O O . ARG A 1 94 ? -8.195 3.029 24.594 1 88.25 94 ARG A O 1
ATOM 771 N N . GLU A 1 95 ? -7.734 4.375 26.359 1 91.94 95 GLU A N 1
ATOM 772 C CA . GLU A 1 95 ? -7.73 5.621 25.609 1 91.94 95 GLU A CA 1
ATOM 773 C C . GLU A 1 95 ? -6.363 5.887 24.984 1 91.94 95 GLU A C 1
ATOM 775 O O . GLU A 1 95 ? -5.332 5.566 25.578 1 91.94 95 GLU A O 1
ATOM 780 N N . ASP A 1 96 ? -6.332 6.324 23.812 1 96.19 96 ASP A N 1
ATOM 781 C CA . ASP A 1 96 ? -5.121 6.785 23.156 1 96.19 96 ASP A CA 1
ATOM 782 C C . ASP A 1 96 ? -5.207 8.273 22.828 1 96.19 96 ASP A C 1
ATOM 784 O O . ASP A 1 96 ? -5.961 8.68 21.938 1 96.19 96 ASP A O 1
ATOM 788 N N . ALA A 1 97 ? -4.406 9.047 23.422 1 96.5 97 ALA A N 1
ATOM 789 C CA . ALA A 1 97 ? -4.488 10.5 23.344 1 96.5 97 ALA A CA 1
ATOM 790 C C . ALA A 1 97 ? -3.91 11 22.016 1 96.5 97 ALA A C 1
ATOM 792 O O . ALA A 1 97 ? -4.059 12.172 21.672 1 96.5 97 ALA A O 1
ATOM 793 N N . ALA A 1 98 ? -3.312 10.094 21.266 1 98.06 98 ALA A N 1
ATOM 794 C CA . ALA A 1 98 ? -2.789 10.461 19.953 1 98.06 98 ALA A CA 1
ATOM 795 C C . ALA A 1 98 ? -3.918 10.641 18.938 1 98.06 98 ALA A C 1
ATOM 797 O O . ALA A 1 98 ? -3.711 11.203 17.859 1 98.06 98 ALA A O 1
ATOM 798 N N . ILE A 1 99 ? -5.102 10.141 19.312 1 98.5 99 ILE A N 1
ATOM 799 C CA . ILE A 1 99 ? -6.273 10.312 18.469 1 98.5 99 ILE A CA 1
ATOM 800 C C . ILE A 1 99 ? -7.332 11.133 19.203 1 98.5 99 ILE A C 1
ATOM 802 O O . ILE A 1 99 ? -7.781 10.75 20.281 1 98.5 99 ILE A O 1
ATOM 806 N N . MET A 1 100 ? -7.652 12.242 18.625 1 97.88 100 MET A N 1
ATOM 807 C CA . MET A 1 100 ? -8.773 13.055 19.078 1 97.88 100 MET A CA 1
ATOM 808 C C . MET A 1 100 ? -10 12.852 18.188 1 97.88 100 MET A C 1
ATOM 810 O O . MET A 1 100 ? -9.883 12.836 16.969 1 97.88 100 MET A O 1
ATOM 814 N N . ALA A 1 101 ? -11.18 12.648 18.844 1 98.38 101 ALA A N 1
ATOM 815 C CA . ALA A 1 101 ? -12.367 12.383 18.047 1 98.38 101 ALA A CA 1
ATOM 816 C C . ALA A 1 101 ? -13.641 12.789 18.781 1 98.38 101 ALA A C 1
ATOM 818 O O . ALA A 1 101 ? -13.656 12.836 20.016 1 98.38 101 ALA A O 1
ATOM 819 N N . GLY A 1 102 ? -14.68 13.125 17.969 1 98.44 102 GLY A N 1
ATOM 820 C CA . GLY A 1 102 ? -15.945 13.492 18.578 1 98.44 102 GLY A CA 1
ATOM 821 C C . GLY A 1 102 ? -16.922 14.102 17.578 1 98.44 102 GLY A C 1
ATOM 822 O O . GLY A 1 102 ? -16.594 14.258 16.406 1 98.44 102 GLY A O 1
ATOM 823 N N . TRP A 1 103 ? -18.078 14.422 18.156 1 98.56 103 TRP A N 1
ATOM 824 C CA . TRP A 1 103 ? -19.125 15.094 17.375 1 98.56 103 TRP A CA 1
ATOM 825 C C . TRP A 1 103 ? 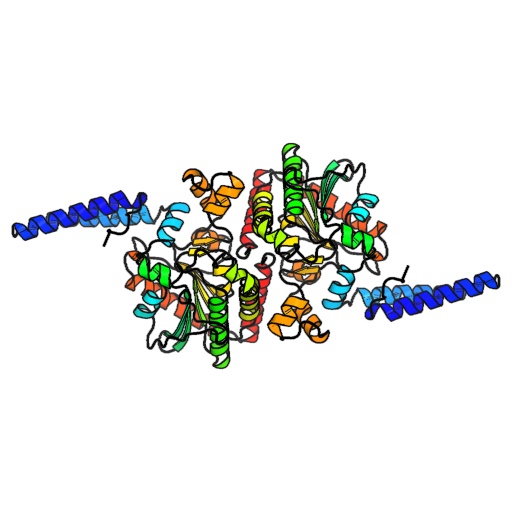-18.828 16.578 17.234 1 98.56 103 TRP A C 1
ATOM 827 O O . TRP A 1 103 ? -18.297 17.203 18.156 1 98.56 103 TRP A O 1
ATOM 837 N N . ALA A 1 104 ? -19.172 17.141 16.109 1 98.75 104 ALA A N 1
ATOM 838 C CA . ALA A 1 104 ? -19.094 18.578 15.891 1 98.75 104 ALA A CA 1
ATOM 839 C C . ALA A 1 104 ? -20.094 19.031 14.836 1 98.75 104 ALA A C 1
ATOM 841 O O . ALA A 1 104 ? -20.844 18.219 14.281 1 98.75 104 ALA A O 1
ATOM 842 N N . ARG A 1 105 ? -20.188 20.297 14.641 1 98.62 105 ARG A N 1
ATOM 843 C CA . ARG A 1 105 ? -21.016 20.859 13.578 1 98.62 105 ARG A CA 1
ATOM 844 C C . ARG A 1 105 ? -20.156 21.625 12.578 1 98.62 105 ARG A C 1
ATOM 846 O O . ARG A 1 105 ? -19.281 22.406 12.969 1 98.62 105 ARG A O 1
ATOM 853 N N . LEU A 1 106 ? -20.297 21.344 11.328 1 98.62 106 LEU A N 1
ATOM 854 C CA . LEU A 1 106 ? -19.734 22.094 10.211 1 98.62 106 LEU A CA 1
ATOM 855 C C . LEU A 1 106 ? -20.828 22.844 9.469 1 98.62 106 LEU A C 1
ATOM 857 O O . LEU A 1 106 ? -21.641 22.25 8.766 1 98.62 106 LEU A O 1
ATOM 861 N N . GLU A 1 107 ? -20.844 24.172 9.617 1 96.5 107 GLU A N 1
ATOM 862 C CA . GLU A 1 107 ? -21.891 24.984 9.016 1 96.5 107 GLU A CA 1
ATOM 863 C C . GLU A 1 107 ? -23.281 24.438 9.367 1 96.5 107 GLU A C 1
ATOM 865 O O . GLU A 1 107 ? -24.125 24.25 8.477 1 96.5 107 GLU A O 1
ATOM 870 N N . GLY A 1 108 ? -23.438 24.031 10.523 1 95.56 108 GLY A N 1
ATOM 871 C CA . GLY A 1 108 ? -24.734 23.594 11.023 1 95.56 108 GLY A CA 1
ATOM 872 C C . GLY A 1 108 ? -24.969 22.109 10.852 1 95.56 108 GLY A C 1
ATOM 873 O O . GLY A 1 108 ? -25.906 21.547 11.43 1 95.56 108 GLY A O 1
ATOM 874 N N . GLU A 1 109 ? -24.172 21.453 10.117 1 96.94 109 GLU A N 1
ATOM 875 C CA . GLU A 1 109 ? -24.344 20.016 9.875 1 96.94 109 GLU A CA 1
ATOM 876 C C . GLU A 1 109 ? -23.5 19.203 10.844 1 96.94 109 GLU A C 1
ATOM 878 O O . GLU A 1 109 ? -22.344 19.516 11.094 1 96.94 109 GLU A O 1
ATOM 883 N N . THR A 1 110 ? -24.141 18.156 11.383 1 98.44 110 THR A N 1
ATOM 884 C CA . THR A 1 110 ? -23.422 17.266 12.297 1 98.44 110 THR A CA 1
ATOM 885 C C . THR A 1 110 ? -22.391 16.422 11.555 1 98.44 110 THR A C 1
ATOM 887 O O . THR A 1 110 ? -22.688 15.883 10.484 1 98.44 110 THR A O 1
ATOM 890 N N . VAL A 1 111 ? -21.234 16.375 12.125 1 98.88 111 VAL A N 1
ATOM 891 C CA . VAL A 1 111 ? -20.156 15.57 11.555 1 98.88 111 VAL A CA 1
ATOM 892 C C . VAL A 1 111 ? -19.406 14.844 12.672 1 98.88 111 VAL A C 1
ATOM 894 O O . VAL A 1 111 ? -19.5 15.219 13.844 1 98.88 111 VAL A O 1
ATOM 897 N N . MET A 1 112 ? -18.75 13.758 12.305 1 98.94 112 MET A N 1
ATOM 898 C CA . MET A 1 112 ? -17.812 13.07 13.18 1 98.94 112 MET A CA 1
ATOM 899 C C . MET A 1 112 ? -16.375 13.414 12.812 1 98.94 112 MET A C 1
ATOM 901 O O . MET A 1 112 ? -15.938 13.164 11.688 1 98.94 112 MET A O 1
ATOM 905 N N . LEU A 1 113 ? -15.703 14.039 13.758 1 98.94 113 LEU A N 1
ATOM 906 C CA . LEU A 1 113 ? -14.305 14.406 13.555 1 98.94 113 LEU A CA 1
ATOM 907 C C . LEU A 1 113 ? -13.383 13.375 14.195 1 98.94 113 LEU A C 1
ATOM 909 O O . LEU A 1 113 ? -13.617 12.938 15.32 1 98.94 113 LEU A O 1
ATOM 913 N N . ILE A 1 114 ? -12.367 12.93 13.445 1 98.88 114 ILE A N 1
ATOM 914 C CA . ILE A 1 114 ? -11.336 12.039 13.945 1 98.88 114 ILE A CA 1
ATOM 915 C C . ILE A 1 114 ? -9.969 12.492 13.43 1 98.88 114 ILE A C 1
ATOM 917 O O . ILE A 1 114 ? -9.773 12.641 12.219 1 98.88 114 ILE A O 1
ATOM 921 N N . GLY A 1 115 ? -9.047 12.758 14.336 1 98.88 115 GLY A N 1
ATOM 922 C CA . GLY A 1 115 ? -7.754 13.211 13.844 1 98.88 115 GLY A CA 1
ATOM 923 C C . GLY A 1 115 ? -6.609 12.883 14.789 1 98.88 115 GLY A C 1
ATOM 924 O O . GLY A 1 115 ? -6.824 12.625 15.969 1 98.88 115 GLY A O 1
ATOM 925 N N . HIS A 1 116 ? -5.422 12.82 14.227 1 98.81 116 HIS A N 1
ATOM 926 C CA . HIS A 1 116 ? -4.223 12.758 15.055 1 98.81 116 HIS A CA 1
ATOM 927 C C . HIS A 1 116 ? -4.035 14.039 15.852 1 98.81 116 HIS A C 1
ATOM 929 O O . HIS A 1 116 ? -4.379 15.125 15.383 1 98.81 116 HIS A O 1
ATOM 935 N N . GLU A 1 117 ? -3.557 13.898 16.984 1 98.31 117 GLU A N 1
ATOM 936 C CA . GLU A 1 117 ? -3.246 15.055 17.812 1 98.31 117 GLU A CA 1
ATOM 937 C C . GLU A 1 117 ? -1.82 14.977 18.359 1 98.31 117 GLU A C 1
ATOM 939 O O . GLU A 1 117 ? -1.402 13.945 18.875 1 98.31 117 GLU A O 1
ATOM 944 N N . ARG A 1 118 ? -1.126 16.062 18.172 1 96.19 118 ARG A N 1
ATOM 945 C CA . ARG A 1 118 ? 0.229 16.203 18.688 1 96.19 118 ARG A CA 1
ATOM 946 C C . ARG A 1 118 ? 0.277 17.219 19.828 1 96.19 118 ARG A C 1
ATOM 948 O O . ARG A 1 118 ? -0.745 17.812 20.172 1 96.19 118 ARG A O 1
ATOM 955 N N . GLY A 1 119 ? 1.483 17.297 20.422 1 94 119 GLY A N 1
ATOM 956 C CA . GLY A 1 119 ? 1.692 18.281 21.469 1 94 119 GLY A CA 1
ATOM 957 C C . GLY A 1 119 ? 2.555 19.453 21.031 1 94 119 GLY A C 1
ATOM 958 O O . GLY A 1 119 ? 3.35 19.328 20.094 1 94 119 GLY A O 1
ATOM 959 N N . ARG A 1 120 ? 2.326 20.562 21.703 1 91.94 120 ARG A N 1
ATOM 960 C CA . ARG A 1 120 ? 3.094 21.75 21.359 1 91.94 120 ARG A CA 1
ATOM 961 C C . ARG A 1 120 ? 4.348 21.859 22.219 1 91.94 120 ARG A C 1
ATOM 963 O O . ARG A 1 120 ? 5.289 22.578 21.875 1 91.94 120 ARG A O 1
ATOM 970 N N . ASP A 1 121 ? 4.336 21.172 23.297 1 92.44 121 ASP A N 1
ATOM 971 C CA . ASP A 1 121 ? 5.512 21.094 24.156 1 92.44 121 ASP A CA 1
ATOM 972 C C . ASP A 1 121 ? 5.812 19.641 24.547 1 92.44 121 ASP A C 1
ATOM 974 O O . ASP A 1 121 ? 5.086 18.734 24.156 1 92.44 121 ASP A O 1
ATOM 978 N N . THR A 1 122 ? 6.879 19.516 25.25 1 91.88 122 THR A N 1
ATOM 979 C CA . THR A 1 122 ? 7.371 18.188 25.562 1 91.88 122 THR A CA 1
ATOM 980 C C . THR A 1 122 ? 6.344 17.406 26.375 1 91.88 122 THR A C 1
ATOM 982 O O . THR A 1 122 ? 6.094 16.234 26.094 1 91.88 122 THR A O 1
ATOM 985 N N . LYS A 1 123 ? 5.785 18.062 27.297 1 94.31 123 LYS A N 1
ATOM 986 C CA . LYS A 1 123 ? 4.809 17.391 28.156 1 94.31 123 LYS A CA 1
ATOM 987 C C . LYS A 1 123 ? 3.605 16.922 27.344 1 94.31 123 LYS A C 1
ATOM 989 O O . LYS A 1 123 ? 3.184 15.766 27.484 1 94.31 123 LYS A O 1
ATOM 994 N N . GLU A 1 124 ? 3.045 17.734 26.531 1 94.62 124 GLU A N 1
ATOM 995 C CA . GLU A 1 124 ? 1.905 17.375 25.688 1 94.62 124 GLU A CA 1
ATOM 996 C C . GLU A 1 124 ? 2.283 16.297 24.672 1 94.62 124 GLU A C 1
ATOM 998 O O . GLU A 1 124 ? 1.487 15.406 24.391 1 94.62 124 GLU A O 1
ATOM 1003 N N . ASN A 1 125 ? 3.469 16.375 24.141 1 95.12 125 ASN A N 1
ATOM 1004 C CA . ASN A 1 125 ? 3.941 15.391 23.172 1 95.12 125 ASN A CA 1
ATOM 1005 C C . ASN A 1 125 ? 4.016 13.992 23.781 1 95.12 125 ASN A C 1
ATOM 1007 O O . ASN A 1 125 ? 3.643 13.008 23.141 1 95.12 125 ASN A O 1
ATOM 1011 N N . LEU A 1 126 ? 4.496 14 24.969 1 95.19 126 LEU A N 1
ATOM 1012 C CA . LEU A 1 126 ? 4.578 12.719 25.656 1 95.19 126 LEU A CA 1
ATOM 1013 C C . LEU A 1 126 ? 3.186 12.141 25.891 1 95.19 126 LEU A C 1
ATOM 1015 O O . LEU A 1 126 ? 2.961 10.945 25.688 1 95.19 126 LEU A O 1
ATOM 1019 N N . LYS A 1 127 ? 2.312 13.016 26.281 1 95 127 LYS A N 1
ATOM 1020 C CA . LYS A 1 127 ? 0.934 12.594 26.531 1 95 127 LYS A CA 1
ATOM 1021 C C . LYS A 1 127 ? 0.29 12.07 25.25 1 95 127 LYS A C 1
ATOM 1023 O O . LYS A 1 127 ? -0.453 11.086 25.281 1 95 127 LYS A O 1
ATOM 1028 N N . ARG A 1 128 ? 0.579 12.648 24.141 1 96.75 128 ARG A N 1
ATOM 1029 C CA . ARG A 1 128 ? -0.035 12.328 22.859 1 96.75 128 ARG A CA 1
ATOM 1030 C C . ARG A 1 128 ? 0.837 11.367 22.062 1 96.75 128 ARG A C 1
ATOM 1032 O O . ARG A 1 128 ? 0.57 11.109 20.891 1 96.75 128 ARG A O 1
ATOM 1039 N N . ASN A 1 129 ? 1.851 10.922 22.672 1 96.94 129 ASN A N 1
ATOM 1040 C CA . ASN A 1 129 ? 2.795 10 22.047 1 96.94 129 ASN A CA 1
ATOM 1041 C C . ASN A 1 129 ? 3.316 10.547 20.719 1 96.94 129 ASN A C 1
ATOM 1043 O O . ASN A 1 129 ? 3.395 9.812 19.734 1 96.94 129 ASN A O 1
ATOM 1047 N N . PHE A 1 130 ? 3.508 11.828 20.734 1 95.94 130 PHE A N 1
ATOM 1048 C CA . PHE A 1 130 ? 4.062 12.523 19.578 1 95.94 130 PHE A CA 1
ATOM 1049 C C . PHE A 1 130 ? 3.201 12.289 18.344 1 95.94 130 PHE A C 1
ATOM 1051 O O . PHE A 1 130 ? 3.715 12.234 17.219 1 95.94 130 PHE A O 1
ATOM 1058 N N . GLY A 1 131 ? 1.926 12.031 18.516 1 97.56 131 GLY A N 1
ATOM 1059 C CA . GLY A 1 131 ? 0.996 11.852 17.406 1 97.56 131 GLY A CA 1
ATOM 1060 C C . GLY A 1 131 ? 1.084 10.477 16.766 1 97.56 131 GLY A C 1
ATOM 1061 O O . GLY A 1 131 ? 0.635 10.281 15.633 1 97.56 131 GLY A O 1
ATOM 1062 N N . MET A 1 132 ? 1.662 9.516 17.438 1 98.19 132 MET A N 1
ATOM 1063 C CA . MET A 1 132 ? 1.793 8.148 16.938 1 98.19 132 MET A CA 1
ATOM 1064 C C . MET A 1 132 ? 0.856 7.207 17.688 1 98.19 132 MET A C 1
ATOM 1066 O O . MET A 1 132 ? 1.17 6.762 18.797 1 98.19 132 MET A O 1
ATOM 1070 N N . PRO A 1 133 ? -0.204 6.859 17.062 1 97.62 133 PRO A N 1
ATOM 1071 C CA . PRO A 1 133 ? -1.213 6.062 17.781 1 97.62 133 PRO A CA 1
ATOM 1072 C C . PRO A 1 133 ? -0.774 4.617 18 1 97.62 133 PRO A C 1
ATOM 1074 O O . PRO A 1 133 ? -0.035 4.059 17.188 1 97.62 133 PRO A O 1
ATOM 1077 N N . HIS A 1 134 ? -1.213 4.145 19.125 1 96.88 134 HIS A N 1
ATOM 1078 C CA . HIS A 1 134 ? -1.224 2.709 19.391 1 96.88 134 HIS A CA 1
ATOM 1079 C C . HIS A 1 134 ? -2.453 2.047 18.766 1 96.88 134 HIS A C 1
ATOM 1081 O O . HIS A 1 134 ? -3.322 2.73 18.219 1 96.88 134 HIS A O 1
ATOM 1087 N N . PRO A 1 135 ? -2.516 0.695 18.797 1 95.75 135 PRO A N 1
ATOM 1088 C CA . PRO A 1 135 ? -3.676 0.027 18.203 1 95.75 135 PRO A CA 1
ATOM 1089 C C . PRO A 1 135 ? -5 0.532 18.781 1 95.75 135 PRO A C 1
ATOM 1091 O O . PRO A 1 135 ? -5.988 0.642 18.047 1 95.75 135 PRO A O 1
ATOM 1094 N N . GLU A 1 136 ? -4.992 0.798 20.016 1 96.94 136 GLU A N 1
ATOM 1095 C CA . GLU A 1 136 ? -6.227 1.253 20.656 1 96.94 136 GLU A CA 1
ATOM 1096 C C . GLU A 1 136 ? -6.684 2.59 20.078 1 96.94 136 GLU A C 1
ATOM 1098 O O . GLU A 1 136 ? -7.879 2.893 20.062 1 96.94 136 GLU A O 1
ATOM 1103 N N . GLY A 1 137 ? -5.758 3.434 19.609 1 97.94 137 GLY A N 1
ATOM 1104 C CA . GLY A 1 137 ? -6.141 4.652 18.922 1 97.94 137 GLY A CA 1
ATOM 1105 C C . GLY A 1 137 ? -6.879 4.398 17.625 1 97.94 137 GLY A C 1
ATOM 1106 O O . GLY A 1 137 ? -7.895 5.035 17.344 1 97.94 137 GLY A O 1
ATOM 1107 N N . TYR A 1 138 ? -6.371 3.496 16.891 1 97.5 138 TYR A N 1
ATOM 1108 C CA . TYR A 1 138 ? -7.004 3.145 15.625 1 97.5 138 TYR A CA 1
ATOM 1109 C C . TYR A 1 138 ? -8.344 2.457 15.859 1 97.5 138 TYR A C 1
ATOM 1111 O O . TYR A 1 138 ? -9.305 2.678 15.117 1 97.5 138 TYR A O 1
ATOM 1119 N N . ARG A 1 139 ? -8.438 1.642 16.859 1 97.19 139 ARG A N 1
ATOM 1120 C CA . ARG A 1 139 ? -9.703 1.01 17.219 1 97.19 139 ARG A CA 1
ATOM 1121 C C . ARG A 1 139 ? -10.734 2.051 17.641 1 97.19 139 ARG A C 1
ATOM 1123 O O . ARG A 1 139 ? -11.906 1.944 17.281 1 97.19 139 ARG A O 1
ATOM 1130 N N . LYS A 1 140 ? -10.273 2.986 18.406 1 97.88 140 LYS A N 1
ATOM 1131 C CA . LYS A 1 140 ? -11.148 4.094 18.766 1 97.88 140 LYS A CA 1
ATOM 1132 C C . LYS A 1 140 ? -11.664 4.824 17.531 1 97.88 140 LYS A C 1
ATOM 1134 O O . LYS A 1 140 ? -12.859 5.102 17.422 1 97.88 140 LYS A O 1
ATOM 1139 N N . ALA A 1 141 ? -10.766 5.117 16.656 1 98.62 141 ALA A N 1
ATOM 1140 C CA . ALA A 1 141 ? -11.148 5.797 15.422 1 98.62 141 ALA A CA 1
ATOM 1141 C C . ALA A 1 141 ? -12.219 5.008 14.672 1 98.62 141 ALA A C 1
ATOM 1143 O O . ALA A 1 141 ? -13.25 5.559 14.289 1 98.62 141 ALA A O 1
ATOM 1144 N N . LEU A 1 142 ? -12 3.754 14.516 1 97.94 142 LEU A N 1
ATOM 1145 C CA . LEU A 1 142 ? -12.938 2.92 13.773 1 97.94 142 LEU A CA 1
ATOM 1146 C C . LEU A 1 142 ? -14.289 2.857 14.484 1 97.94 142 LEU A C 1
ATOM 1148 O O . LEU A 1 142 ? -15.336 2.949 13.844 1 97.94 142 LEU A O 1
ATOM 1152 N N . ARG A 1 143 ? -14.234 2.656 15.75 1 97.62 143 ARG A N 1
ATOM 1153 C CA . ARG A 1 143 ? -15.469 2.627 16.516 1 97.62 143 ARG A CA 1
ATOM 1154 C C . ARG A 1 143 ? -16.312 3.869 16.25 1 97.62 143 ARG A C 1
ATOM 1156 O O . ARG A 1 143 ? -17.531 3.773 16.062 1 97.62 143 ARG A O 1
ATOM 1163 N N . LEU A 1 144 ? -15.688 4.934 16.234 1 98.5 144 LEU A N 1
ATOM 1164 C CA . LEU A 1 144 ? -16.406 6.195 16.094 1 98.5 144 LEU A CA 1
ATOM 1165 C C . LEU A 1 144 ? -16.844 6.41 14.641 1 98.5 144 LEU A C 1
ATOM 1167 O O . LEU A 1 144 ? -17.875 7.027 14.383 1 98.5 144 LEU A O 1
ATOM 1171 N N . MET A 1 145 ? -16.094 5.922 13.711 1 98.69 145 MET A N 1
ATOM 1172 C CA . MET A 1 145 ? -16.547 5.914 12.32 1 98.69 145 MET A CA 1
ATOM 1173 C C . MET A 1 145 ? -17.844 5.109 12.188 1 98.69 145 MET A C 1
ATOM 1175 O O . MET A 1 145 ? -18.766 5.539 11.508 1 98.69 145 MET A O 1
ATOM 1179 N N . LYS A 1 146 ? -17.859 4 12.812 1 98.06 146 LYS A N 1
ATOM 1180 C CA . LYS A 1 146 ? -19.047 3.146 12.758 1 98.06 146 LYS A CA 1
ATOM 1181 C C . LYS A 1 146 ? -20.234 3.824 13.422 1 98.06 146 LYS A C 1
ATOM 1183 O O . LYS A 1 146 ? -21.375 3.693 12.961 1 98.06 146 LYS A O 1
ATOM 1188 N N . LEU A 1 147 ? -19.938 4.465 14.477 1 98.06 147 LEU A N 1
ATOM 1189 C CA . LEU A 1 147 ? -21 5.234 15.133 1 98.06 147 LEU A CA 1
ATOM 1190 C C . LEU A 1 147 ? -21.562 6.285 14.188 1 98.06 147 LEU A C 1
ATOM 1192 O O . LEU A 1 147 ? -22.781 6.449 14.094 1 98.06 147 LEU A O 1
ATOM 1196 N N . ALA A 1 148 ? -20.703 7.004 13.539 1 98.69 148 ALA A N 1
ATOM 1197 C CA . ALA A 1 148 ? -21.141 7.996 12.562 1 98.69 148 ALA A CA 1
ATOM 1198 C C . ALA A 1 148 ? -22 7.355 11.477 1 98.69 148 ALA A C 1
ATOM 1200 O O . ALA A 1 148 ? -23.031 7.914 11.078 1 98.69 148 ALA A O 1
ATOM 1201 N N . GLU A 1 149 ? -21.562 6.262 10.984 1 98.5 149 GLU A N 1
ATOM 1202 C CA . GLU A 1 149 ? -22.312 5.535 9.961 1 98.5 149 GLU A CA 1
ATOM 1203 C C . GLU A 1 149 ? -23.719 5.195 10.445 1 98.5 149 GLU A C 1
ATOM 1205 O O . GLU A 1 149 ? -24.688 5.359 9.703 1 98.5 149 GLU A O 1
ATOM 1210 N N . LYS A 1 150 ? -23.797 4.711 11.648 1 97.94 150 LYS A N 1
ATOM 1211 C CA . LYS A 1 150 ? -25.094 4.352 12.242 1 97.94 150 LYS A CA 1
ATOM 1212 C C . LYS A 1 150 ? -26.062 5.531 12.219 1 97.94 150 LYS A C 1
ATOM 1214 O O . LYS A 1 150 ? -27.266 5.355 12.008 1 97.94 150 LYS A O 1
ATOM 1219 N N . PHE A 1 151 ? -25.547 6.684 12.398 1 98 151 PHE A N 1
ATOM 1220 C CA . PHE A 1 151 ? -26.391 7.875 12.469 1 98 151 PHE A CA 1
ATOM 1221 C C . PHE A 1 151 ? -26.406 8.594 11.133 1 98 151 PHE A C 1
ATOM 1223 O O . PHE A 1 151 ? -26.953 9.695 11.023 1 98 151 PHE A O 1
ATOM 1230 N N . GLN A 1 152 ? -25.766 8.023 10.188 1 97.69 152 GLN A N 1
ATOM 1231 C CA . GLN A 1 152 ? -25.734 8.562 8.828 1 97.69 152 GLN A CA 1
ATOM 1232 C C . GLN A 1 152 ? -25.109 9.953 8.797 1 97.69 152 GLN A C 1
ATOM 1234 O O . GLN A 1 152 ? -25.641 10.859 8.156 1 97.69 152 GLN A O 1
ATOM 1239 N N . VAL A 1 153 ? -24.047 10.07 9.531 1 98.25 153 VAL A N 1
ATOM 1240 C CA . VAL A 1 153 ? -23.297 11.32 9.656 1 98.25 153 VAL A CA 1
ATOM 1241 C C . VAL A 1 153 ? -21.969 11.203 8.93 1 98.25 153 VAL A C 1
ATOM 1243 O O . VAL A 1 153 ? -21.281 10.18 9.023 1 98.25 153 VAL A O 1
ATOM 1246 N N . PRO A 1 154 ? -21.562 12.297 8.188 1 98.81 154 PRO A N 1
ATOM 1247 C CA . PRO A 1 154 ? -20.266 12.25 7.504 1 98.81 154 PRO A CA 1
ATOM 1248 C C . PRO A 1 154 ? -19.078 12.156 8.477 1 98.81 154 PRO A C 1
ATOM 1250 O O . PRO A 1 154 ? -19.172 12.641 9.609 1 98.81 154 PRO A O 1
ATOM 1253 N N . VAL A 1 155 ? -17.984 11.523 7.992 1 98.94 155 VAL A N 1
ATOM 1254 C CA . VAL A 1 155 ? -16.766 11.391 8.766 1 98.94 155 VAL A CA 1
ATOM 1255 C C . VAL A 1 155 ? -15.672 12.281 8.156 1 98.94 155 VAL A C 1
ATOM 1257 O O . VAL A 1 155 ? -15.414 12.219 6.953 1 98.94 155 VAL A O 1
ATOM 1260 N N . LEU A 1 156 ? -15.133 13.148 8.953 1 98.94 156 LEU A N 1
ATOM 1261 C CA . LEU A 1 156 ? -13.992 13.969 8.57 1 98.94 156 LEU A CA 1
ATOM 1262 C C . LEU A 1 156 ? -12.75 13.586 9.367 1 98.94 156 LEU A C 1
ATOM 1264 O O . LEU A 1 156 ? -12.75 13.648 10.602 1 98.94 156 LEU A O 1
ATOM 1268 N N . THR A 1 157 ? -11.703 13.156 8.672 1 98.94 157 THR A N 1
ATOM 1269 C CA . THR A 1 157 ? -10.484 12.781 9.367 1 98.94 157 THR A CA 1
ATOM 1270 C C . THR A 1 157 ? -9.375 13.805 9.109 1 98.94 157 THR A C 1
ATOM 1272 O O . THR A 1 157 ? -9.305 14.391 8.023 1 98.94 157 THR A O 1
ATOM 1275 N N . PHE A 1 158 ? -8.555 14.047 10.102 1 98.94 158 PHE A N 1
ATOM 1276 C CA . PHE A 1 158 ? -7.398 14.93 10.039 1 98.94 158 PHE A CA 1
ATOM 1277 C C . PHE A 1 158 ? -6.113 14.156 10.328 1 98.94 158 PHE A C 1
ATOM 1279 O O . PHE A 1 158 ? -5.906 13.68 11.445 1 98.94 158 PHE A O 1
ATOM 1286 N N . ILE A 1 159 ? -5.258 14.094 9.352 1 98.75 159 ILE A N 1
ATOM 1287 C CA . ILE A 1 159 ? -4.09 13.227 9.406 1 98.75 159 ILE A CA 1
ATOM 1288 C C . ILE A 1 159 ? -2.84 14.055 9.695 1 98.75 159 ILE A C 1
ATOM 1290 O O . ILE A 1 159 ? -2.521 14.984 8.953 1 98.75 159 ILE A O 1
ATOM 1294 N N . ASP A 1 160 ? -2.158 13.773 10.742 1 98.69 160 ASP A N 1
ATOM 1295 C CA . ASP A 1 160 ? -0.908 14.383 11.18 1 98.69 160 ASP A CA 1
ATOM 1296 C C . ASP A 1 160 ? -0.122 13.43 12.086 1 98.69 160 ASP A C 1
ATOM 1298 O O . ASP A 1 160 ? -0.178 13.539 13.312 1 98.69 160 ASP A O 1
ATOM 1302 N N . THR A 1 161 ? 0.624 12.547 11.406 1 98.31 161 THR A N 1
ATOM 1303 C CA . THR A 1 161 ? 1.362 11.516 12.133 1 98.31 161 THR A CA 1
ATOM 1304 C C . THR A 1 161 ? 2.627 11.125 11.375 1 98.31 161 THR A C 1
ATOM 1306 O O . THR A 1 161 ? 2.613 11.023 10.148 1 98.31 161 THR A O 1
ATOM 1309 N N . PRO A 1 162 ? 3.727 11.008 12.148 1 96.69 162 PRO A N 1
ATOM 1310 C CA . PRO A 1 162 ? 4.891 10.414 11.484 1 96.69 162 PRO A CA 1
ATOM 1311 C C . PRO A 1 162 ? 4.691 8.938 11.156 1 96.69 162 PRO A C 1
ATOM 1313 O O . PRO A 1 162 ? 5.484 8.359 10.406 1 96.69 162 PRO A O 1
ATOM 1316 N N . GLY A 1 163 ? 3.637 8.344 11.742 1 94.75 163 GLY A N 1
ATOM 1317 C CA . GLY A 1 163 ? 3.342 6.93 11.602 1 94.75 163 GLY A CA 1
ATOM 1318 C C . GLY A 1 163 ? 2.771 6.309 12.859 1 94.75 163 GLY A C 1
ATOM 1319 O O . GLY A 1 163 ? 2.693 6.961 13.898 1 94.75 163 GLY A O 1
ATOM 1320 N N . ALA A 1 164 ? 2.385 5.023 12.68 1 94.69 164 ALA A N 1
ATOM 1321 C CA . ALA A 1 164 ? 1.934 4.281 13.852 1 94.69 164 ALA A CA 1
ATOM 1322 C C . ALA A 1 164 ? 3.09 4.02 14.812 1 94.69 164 ALA A C 1
ATOM 1324 O O . ALA A 1 164 ? 4.246 3.914 14.391 1 94.69 164 ALA A O 1
ATOM 1325 N N . TRP A 1 165 ? 2.775 3.896 16.078 1 94.25 165 TRP A N 1
ATOM 1326 C CA . TRP A 1 165 ? 3.803 3.627 17.078 1 94.25 165 TRP A CA 1
ATOM 1327 C C . TRP A 1 165 ? 4.461 2.273 16.828 1 94.25 165 TRP A C 1
ATOM 1329 O O . TRP A 1 165 ? 3.785 1.241 16.828 1 94.25 165 TRP A O 1
ATOM 1339 N N . PRO A 1 166 ? 5.805 2.188 16.625 1 85.44 166 PRO A N 1
ATOM 1340 C CA . PRO A 1 166 ? 6.5 0.941 16.281 1 85.44 166 PRO A CA 1
ATOM 1341 C C . PRO A 1 166 ? 6.941 0.159 17.516 1 85.44 166 PRO A C 1
ATOM 1343 O O . PRO A 1 166 ? 8.016 -0.445 17.516 1 85.44 166 PRO A O 1
ATOM 1346 N N . GLY A 1 167 ? 6.273 0.141 18.5 1 85.75 167 GLY A N 1
ATOM 1347 C CA . GLY A 1 167 ? 6.699 -0.53 19.719 1 85.75 167 GLY A CA 1
ATOM 1348 C C . GLY A 1 167 ? 6.258 -1.979 19.797 1 85.75 167 GLY A C 1
ATOM 1349 O O . GLY A 1 167 ? 5.242 -2.354 19.203 1 85.75 167 GLY A O 1
ATOM 1350 N N . LEU A 1 168 ? 7.086 -2.836 20.484 1 83.25 168 LEU A N 1
ATOM 1351 C CA . LEU A 1 168 ? 6.785 -4.254 20.672 1 83.25 168 LEU A CA 1
ATOM 1352 C C . LEU A 1 168 ? 5.395 -4.445 21.266 1 83.25 168 LEU A C 1
ATOM 1354 O O . LEU A 1 168 ? 4.641 -5.312 20.812 1 83.25 168 LEU A O 1
ATOM 1358 N N . GLY A 1 169 ? 5.137 -3.648 22.266 1 86.69 169 GLY A N 1
ATOM 1359 C CA . GLY A 1 169 ? 3.816 -3.736 22.875 1 86.69 169 GLY A CA 1
ATOM 1360 C C . GLY A 1 169 ? 2.689 -3.488 21.891 1 86.69 169 GLY A C 1
ATOM 1361 O O . GLY A 1 169 ? 1.653 -4.156 21.953 1 86.69 169 GLY A O 1
ATOM 1362 N N . ALA A 1 170 ? 2.818 -2.537 21.031 1 88.5 170 ALA A N 1
ATOM 1363 C CA . ALA A 1 170 ? 1.82 -2.238 20 1 88.5 170 ALA A CA 1
ATOM 1364 C C . ALA A 1 170 ? 1.638 -3.42 19.047 1 88.5 170 ALA A C 1
ATOM 1366 O O . ALA A 1 170 ? 0.51 -3.773 18.703 1 88.5 170 ALA A O 1
ATOM 1367 N N . GLU A 1 171 ? 2.707 -4.039 18.688 1 83.56 171 GLU A N 1
ATOM 1368 C CA . GLU A 1 171 ? 2.646 -5.203 17.812 1 83.56 171 GLU A CA 1
ATOM 1369 C C . GLU A 1 171 ? 1.909 -6.359 18.469 1 83.56 171 GLU A C 1
ATOM 1371 O O . GLU A 1 171 ? 1.081 -7.023 17.844 1 83.56 171 GLU A O 1
ATOM 1376 N N . GLU A 1 172 ? 2.242 -6.555 19.672 1 84.94 172 GLU A N 1
ATOM 1377 C CA . GLU A 1 172 ? 1.599 -7.621 20.438 1 84.94 172 GLU A CA 1
ATOM 1378 C C . GLU A 1 172 ? 0.095 -7.391 20.547 1 84.94 172 GLU A C 1
ATOM 1380 O O . GLU A 1 172 ? -0.685 -8.344 20.578 1 84.94 172 GLU A O 1
ATOM 1385 N N . ARG A 1 173 ? -0.21 -6.137 20.547 1 88.12 173 ARG A N 1
ATOM 1386 C CA . ARG A 1 173 ? -1.621 -5.797 20.703 1 88.12 173 ARG A CA 1
ATOM 1387 C C . ARG A 1 173 ? -2.299 -5.645 19.344 1 88.12 173 ARG A C 1
ATOM 1389 O O . ARG A 1 173 ? -3.447 -5.207 19.266 1 88.12 173 ARG A O 1
ATOM 1396 N N . GLY A 1 174 ? -1.673 -5.863 18.297 1 87.69 174 GLY A N 1
ATOM 1397 C CA . GLY A 1 174 ? -2.301 -5.977 16.984 1 87.69 174 GLY A CA 1
ATOM 1398 C C . GLY A 1 174 ? -2.256 -4.688 16.188 1 87.69 174 GLY A C 1
ATOM 1399 O O . GLY A 1 174 ? -3.273 -4.246 15.656 1 87.69 174 GLY A O 1
ATOM 1400 N N . GLN A 1 175 ? -1.142 -4.035 16.172 1 88.62 175 GLN A N 1
ATOM 1401 C CA . GLN A 1 175 ? -1.001 -2.779 15.445 1 88.62 175 GLN A CA 1
ATOM 1402 C C . GLN A 1 175 ? -1.351 -2.959 13.969 1 88.62 175 GLN A C 1
ATOM 1404 O O . GLN A 1 175 ? -2.201 -2.242 13.438 1 88.62 175 GLN A O 1
ATOM 1409 N N . SER A 1 176 ? -0.784 -3.975 13.352 1 85.88 176 SER A N 1
ATOM 1410 C CA . SER A 1 176 ? -1.01 -4.227 11.938 1 85.88 176 SER A CA 1
ATOM 1411 C C . SER A 1 176 ? -2.457 -4.625 11.664 1 85.88 176 SER A C 1
ATOM 1413 O O . SER A 1 176 ? -3.045 -4.219 10.664 1 85.88 176 SER A O 1
ATOM 1415 N N . GLU A 1 177 ? -2.98 -5.391 12.531 1 87.38 177 GLU A N 1
ATOM 1416 C CA . GLU A 1 177 ? -4.371 -5.816 12.391 1 87.38 177 GLU A CA 1
ATOM 1417 C C . GLU A 1 177 ? -5.324 -4.633 12.523 1 87.38 177 GLU A C 1
ATOM 1419 O O . GLU A 1 177 ? -6.289 -4.52 11.758 1 87.38 177 GLU A O 1
ATOM 1424 N N . ALA A 1 178 ? -5.086 -3.783 13.5 1 92.38 178 ALA A N 1
ATOM 1425 C CA . ALA A 1 178 ? -5.938 -2.615 13.695 1 92.38 178 ALA A CA 1
ATOM 1426 C C . ALA A 1 178 ? -5.93 -1.72 12.453 1 92.38 178 ALA A C 1
ATOM 1428 O O . ALA A 1 178 ? -6.98 -1.243 12.023 1 92.38 178 ALA A O 1
ATOM 1429 N N . ILE A 1 179 ? -4.781 -1.518 11.891 1 92.88 179 ILE A N 1
ATOM 1430 C CA . ILE A 1 179 ? -4.641 -0.685 10.703 1 92.88 179 ILE A CA 1
ATOM 1431 C C . ILE A 1 179 ? -5.359 -1.342 9.523 1 92.88 179 ILE A C 1
ATOM 1433 O O . ILE A 1 179 ? -6.168 -0.701 8.844 1 92.88 179 ILE A O 1
ATOM 1437 N N . ALA A 1 180 ? -5.129 -2.641 9.336 1 90 180 ALA A N 1
ATOM 1438 C CA . ALA A 1 180 ? -5.789 -3.367 8.25 1 90 180 ALA A CA 1
ATOM 1439 C C . ALA A 1 180 ? -7.309 -3.305 8.398 1 90 180 ALA A C 1
ATOM 1441 O O . ALA A 1 180 ? -8.023 -3.135 7.41 1 90 180 ALA A O 1
ATOM 1442 N N . ARG A 1 181 ? -7.777 -3.477 9.562 1 93.31 181 ARG A N 1
ATOM 1443 C CA . ARG A 1 181 ? -9.211 -3.42 9.828 1 93.31 181 ARG A CA 1
ATOM 1444 C C . ARG A 1 181 ? -9.781 -2.047 9.477 1 93.31 181 ARG A C 1
ATOM 1446 O O . ARG A 1 181 ? -10.836 -1.947 8.859 1 93.31 181 ARG A O 1
ATOM 1453 N N . ASN A 1 182 ? -9.055 -1.048 9.891 1 95.81 182 ASN A N 1
ATOM 1454 C CA . ASN A 1 182 ? -9.508 0.296 9.555 1 95.81 182 ASN A CA 1
ATOM 1455 C C . ASN A 1 182 ? -9.594 0.492 8.039 1 95.81 182 ASN A C 1
ATOM 1457 O O . ASN A 1 182 ? -10.586 1.021 7.535 1 95.81 182 ASN A O 1
ATOM 1461 N N . LEU A 1 183 ? -8.594 0.061 7.363 1 93.56 183 LEU A N 1
ATOM 1462 C CA . LEU A 1 183 ? -8.562 0.22 5.914 1 93.56 183 LEU A CA 1
ATOM 1463 C C . LEU A 1 183 ? -9.758 -0.459 5.266 1 93.56 183 LEU A C 1
ATOM 1465 O O . LEU A 1 183 ? -10.469 0.156 4.469 1 93.56 183 LEU A O 1
ATOM 1469 N N . LEU A 1 184 ? -10.031 -1.658 5.652 1 92.75 184 LEU A N 1
ATOM 1470 C CA . LEU A 1 184 ? -11.102 -2.439 5.043 1 92.75 184 LEU A CA 1
ATOM 1471 C C . LEU A 1 184 ? -12.469 -1.863 5.406 1 92.75 184 LEU A C 1
ATOM 1473 O O . LEU A 1 184 ? -13.312 -1.662 4.527 1 92.75 184 LEU A O 1
ATOM 1477 N N . GLU A 1 185 ? -12.648 -1.605 6.664 1 95.19 185 GLU A N 1
ATOM 1478 C CA . GLU A 1 185 ? -13.945 -1.115 7.113 1 95.19 185 GLU A CA 1
ATOM 1479 C C . GLU A 1 185 ? -14.25 0.259 6.523 1 95.19 185 GLU A C 1
ATOM 1481 O O . GLU A 1 185 ? -15.391 0.539 6.145 1 95.19 185 GLU A O 1
ATOM 1486 N N . MET A 1 186 ? -13.227 1.082 6.438 1 96.88 186 MET A N 1
ATOM 1487 C CA . MET A 1 186 ? -13.43 2.408 5.859 1 96.88 186 MET A CA 1
ATOM 1488 C C . MET A 1 186 ? -13.859 2.305 4.398 1 96.88 186 MET A C 1
ATOM 1490 O O . MET A 1 186 ? -14.68 3.102 3.932 1 96.88 186 MET A O 1
ATOM 1494 N N . SER A 1 187 ? -13.336 1.377 3.697 1 94.06 187 SER A N 1
ATOM 1495 C CA . SER A 1 187 ? -13.656 1.215 2.281 1 94.06 187 SER A CA 1
ATOM 1496 C C . SER A 1 187 ? -15.125 0.863 2.078 1 94.06 187 SER A C 1
ATOM 1498 O O . SER A 1 187 ? -15.648 0.986 0.97 1 94.06 187 SER A O 1
ATOM 1500 N N . GLN A 1 188 ? -15.844 0.546 3.178 1 94.5 188 GLN A N 1
ATOM 1501 C CA . GLN A 1 188 ? -17.203 0.042 3.035 1 94.5 188 GLN A CA 1
ATOM 1502 C C . GLN A 1 188 ? -18.203 0.933 3.771 1 94.5 188 GLN A C 1
ATOM 1504 O O . GLN A 1 188 ? -19.406 0.667 3.762 1 94.5 188 GLN A O 1
ATOM 1509 N N . LEU A 1 189 ? -17.703 1.93 4.449 1 97.44 189 LEU A N 1
ATOM 1510 C CA . LEU A 1 189 ? -18.609 2.789 5.199 1 97.44 189 LEU A CA 1
ATOM 1511 C C . LEU A 1 189 ? -19.641 3.439 4.27 1 97.44 189 LEU A C 1
ATOM 1513 O O . LEU A 1 189 ? -19.281 3.896 3.18 1 97.44 189 LEU A O 1
ATOM 1517 N N . GLN A 1 190 ? -20.844 3.572 4.723 1 98.12 190 GLN A N 1
ATOM 1518 C CA . GLN A 1 190 ? -21.953 4.016 3.873 1 98.12 190 GLN A CA 1
ATOM 1519 C C . GLN A 1 190 ? -22.219 5.508 4.051 1 98.12 190 GLN A C 1
ATOM 1521 O O . GLN A 1 190 ? -23.328 5.977 3.84 1 98.12 190 GLN A O 1
ATOM 1526 N N . VAL A 1 191 ? -21.297 6.242 4.551 1 98.62 191 VAL A N 1
ATOM 1527 C CA . VAL A 1 191 ? -21.375 7.691 4.703 1 98.62 191 VAL A CA 1
ATOM 1528 C C . VAL A 1 191 ? -20.172 8.352 4.039 1 98.62 191 VAL A C 1
ATOM 1530 O O . VAL A 1 191 ? -19.125 7.715 3.857 1 98.62 191 VAL A O 1
ATOM 1533 N N . PRO A 1 192 ? -20.25 9.664 3.666 1 98.75 192 PRO A N 1
ATOM 1534 C CA . PRO A 1 192 ? -19.109 10.359 3.092 1 98.75 192 PRO A CA 1
ATOM 1535 C C . PRO A 1 192 ? -17.922 10.422 4.051 1 98.75 192 PRO A C 1
ATOM 1537 O O . PRO A 1 192 ? -18.109 10.633 5.254 1 98.75 192 PRO A O 1
ATOM 1540 N N . ILE A 1 193 ? -16.781 10.18 3.537 1 98.81 193 ILE A N 1
ATOM 1541 C CA . ILE A 1 193 ? -15.539 10.344 4.281 1 98.81 193 ILE A CA 1
ATOM 1542 C C . ILE A 1 193 ? -14.625 11.32 3.549 1 98.81 193 ILE A C 1
ATOM 1544 O O . ILE A 1 193 ? -14.359 11.156 2.354 1 98.81 193 ILE A O 1
ATOM 1548 N N . ILE A 1 194 ? -14.195 12.367 4.203 1 98.88 194 ILE A N 1
ATOM 1549 C CA . ILE A 1 194 ? -13.172 13.258 3.676 1 98.88 194 ILE A CA 1
ATOM 1550 C C . ILE A 1 194 ? -11.945 13.234 4.586 1 98.88 194 ILE A C 1
ATOM 1552 O O . ILE A 1 194 ? -12.047 13.516 5.785 1 98.88 194 ILE A O 1
ATOM 1556 N N . ALA A 1 195 ? -10.82 12.828 4.043 1 98.75 195 ALA A N 1
ATOM 1557 C CA . ALA A 1 195 ? -9.562 12.812 4.773 1 98.75 195 ALA A CA 1
ATOM 1558 C C . ALA A 1 195 ? -8.688 14 4.383 1 98.75 195 ALA A C 1
ATOM 1560 O O . ALA A 1 195 ? -8.469 14.258 3.197 1 98.75 195 ALA A O 1
ATOM 1561 N N . THR A 1 196 ? -8.188 14.711 5.359 1 98.94 196 THR A N 1
ATOM 1562 C CA . THR A 1 196 ? -7.324 15.859 5.109 1 98.94 196 THR A CA 1
ATOM 1563 C C . THR A 1 196 ? -5.98 15.688 5.809 1 98.94 196 THR A C 1
ATOM 1565 O O . THR A 1 196 ? -5.926 15.547 7.035 1 98.94 196 THR A O 1
ATOM 1568 N N . ILE A 1 197 ? -4.914 15.648 5.016 1 98.88 197 ILE A N 1
ATOM 1569 C CA . ILE A 1 197 ? -3.586 15.711 5.617 1 98.88 197 ILE A CA 1
ATOM 1570 C C . ILE A 1 197 ? -3.275 17.141 6.047 1 98.88 197 ILE A C 1
ATOM 1572 O O . ILE A 1 197 ? -3.129 18.031 5.203 1 98.88 197 ILE A O 1
ATOM 1576 N N . ILE A 1 198 ? -3.113 17.312 7.312 1 98.88 198 ILE A N 1
ATOM 1577 C CA . ILE A 1 198 ? -2.977 18.672 7.832 1 98.88 198 ILE A CA 1
ATOM 1578 C C . ILE A 1 198 ? -1.523 18.922 8.219 1 98.88 198 ILE A C 1
ATOM 1580 O O . ILE A 1 198 ? -1.122 20.078 8.398 1 98.88 198 ILE A O 1
ATOM 1584 N N . GLY A 1 199 ? -0.745 17.984 8.375 1 98.5 199 GLY A N 1
ATOM 1585 C CA . GLY A 1 199 ? 0.681 18.047 8.648 1 98.5 199 GLY A CA 1
ATOM 1586 C C . GLY A 1 199 ? 1.479 16.969 7.93 1 98.5 199 GLY A C 1
ATOM 1587 O O . GLY A 1 199 ? 1.665 17.047 6.715 1 98.5 199 GLY A O 1
ATOM 1588 N N . GLU A 1 200 ? 1.907 15.977 8.703 1 98.19 200 GLU A N 1
ATOM 1589 C CA . GLU A 1 200 ? 2.635 14.844 8.133 1 98.19 200 GLU A CA 1
ATOM 1590 C C . GLU A 1 200 ? 1.756 13.602 8.07 1 98.19 200 GLU A C 1
ATOM 1592 O O . GLU A 1 200 ? 1.116 13.234 9.062 1 98.19 200 GLU A O 1
ATOM 1597 N N . GLY A 1 201 ? 1.624 13.031 6.895 1 97.12 201 GLY A N 1
ATOM 1598 C CA . GLY A 1 201 ? 0.97 11.742 6.711 1 97.12 201 GLY A CA 1
ATOM 1599 C C . GLY A 1 201 ? 1.947 10.594 6.543 1 97.12 201 GLY A C 1
ATOM 1600 O O . GLY A 1 201 ? 2.318 10.25 5.418 1 97.12 201 GLY A O 1
ATOM 1601 N N . GLY A 1 202 ? 2.25 9.992 7.652 1 94.12 202 GLY A N 1
ATOM 1602 C CA . GLY A 1 202 ? 3.297 8.984 7.652 1 94.12 202 GLY A CA 1
ATOM 1603 C C . GLY A 1 202 ? 2.762 7.566 7.531 1 94.12 202 GLY A C 1
ATOM 1604 O O . GLY A 1 202 ? 2.188 7.031 8.484 1 94.12 202 GLY A O 1
ATOM 1605 N N . SER A 1 203 ? 3.021 7.004 6.477 1 90.25 203 SER A N 1
ATOM 1606 C CA . SER A 1 203 ? 2.947 5.559 6.285 1 90.25 203 SER A CA 1
ATOM 1607 C C . SER A 1 203 ? 1.56 5.023 6.625 1 90.25 203 SER A C 1
ATOM 1609 O O . SER A 1 203 ? 0.55 5.645 6.285 1 90.25 203 SER A O 1
ATOM 1611 N N . GLY A 1 204 ? 1.534 3.771 7.117 1 90 204 GLY A N 1
ATOM 1612 C CA . GLY A 1 204 ? 0.291 3.086 7.43 1 90 204 GLY A CA 1
ATOM 1613 C C . GLY A 1 204 ? -0.512 3.773 8.516 1 90 204 GLY A C 1
ATOM 1614 O O . GLY A 1 204 ? -1.741 3.682 8.547 1 90 204 GLY A O 1
ATOM 1615 N N . GLY A 1 205 ? 0.247 4.414 9.344 1 93.25 205 GLY A N 1
ATOM 1616 C CA . GLY A 1 205 ? -0.445 5.148 10.391 1 93.25 205 GLY A CA 1
ATOM 1617 C C . GLY A 1 205 ? -1.34 6.25 9.859 1 93.25 205 GLY A C 1
ATOM 1618 O O . GLY A 1 205 ? -2.424 6.488 10.391 1 93.25 205 GLY A O 1
ATOM 1619 N N . ALA A 1 206 ? -0.87 6.887 8.859 1 96.06 206 ALA A N 1
ATOM 1620 C CA . ALA A 1 206 ? -1.679 7.902 8.195 1 96.06 206 ALA A CA 1
ATOM 1621 C C . ALA A 1 206 ? -2.812 7.266 7.398 1 96.06 206 ALA A C 1
ATOM 1623 O O . ALA A 1 206 ? -3.963 7.699 7.488 1 96.06 206 ALA A O 1
ATOM 1624 N N . LEU A 1 207 ? -2.535 6.273 6.703 1 93.56 207 LEU A N 1
ATOM 1625 C CA . LEU A 1 207 ? -3.484 5.621 5.812 1 93.56 207 LEU A CA 1
ATOM 1626 C C . LEU A 1 207 ? -4.664 5.051 6.594 1 93.56 207 LEU A C 1
ATOM 1628 O O . LEU A 1 207 ? -5.785 5.008 6.09 1 93.56 207 LEU A O 1
ATOM 1632 N N . ALA A 1 208 ? -4.434 4.66 7.797 1 95.5 208 ALA A N 1
ATOM 1633 C CA . ALA A 1 208 ? -5.469 4.074 8.641 1 95.5 208 ALA A CA 1
ATOM 1634 C C . ALA A 1 208 ? -6.637 5.039 8.828 1 95.5 208 ALA A C 1
ATOM 1636 O O . ALA A 1 208 ? -7.727 4.637 9.227 1 95.5 208 ALA A O 1
ATOM 1637 N N . LEU A 1 209 ? -6.395 6.266 8.562 1 97.56 209 LEU A N 1
ATOM 1638 C CA . LEU A 1 209 ? -7.445 7.277 8.602 1 97.56 209 LEU A CA 1
ATOM 1639 C C . LEU A 1 209 ? -7.668 7.883 7.223 1 97.56 209 LEU A C 1
ATOM 1641 O O . LEU A 1 209 ? -8.328 8.914 7.094 1 97.56 209 LEU A O 1
ATOM 1645 N N . GLY A 1 210 ? -7.102 7.266 6.195 1 95.69 210 GLY A N 1
ATOM 1646 C CA . GLY A 1 210 ? -6.984 7.996 4.945 1 95.69 210 GLY A CA 1
ATOM 1647 C C . GLY A 1 210 ? -7.777 7.371 3.812 1 95.69 210 GLY A C 1
ATOM 1648 O O . GLY A 1 210 ? -7.785 7.887 2.693 1 95.69 210 GLY A O 1
ATOM 1649 N N . VAL A 1 211 ? -8.445 6.219 4.016 1 95.12 211 VAL A N 1
ATOM 1650 C CA . VAL A 1 211 ? -9.328 5.672 2.988 1 95.12 211 VAL A CA 1
ATOM 1651 C C . VAL A 1 211 ? -10.617 6.484 2.928 1 95.12 211 VAL A C 1
ATOM 1653 O O . VAL A 1 211 ? -11.469 6.383 3.816 1 95.12 211 VAL A O 1
ATOM 1656 N N . ALA A 1 212 ? -10.719 7.328 1.864 1 97.44 212 ALA A N 1
ATOM 1657 C CA . ALA A 1 212 ? -11.797 8.312 1.86 1 97.44 212 ALA A CA 1
ATOM 1658 C C . ALA A 1 212 ? -12.312 8.555 0.444 1 97.44 212 ALA A C 1
ATOM 1660 O O . ALA A 1 212 ? -11.688 8.125 -0.531 1 97.44 212 ALA A O 1
ATOM 1661 N N . ASP A 1 213 ? -13.508 9.172 0.41 1 97.88 213 ASP A N 1
ATOM 1662 C CA . ASP A 1 213 ? -14.055 9.602 -0.871 1 97.88 213 ASP A CA 1
ATOM 1663 C C . ASP A 1 213 ? -13.242 10.758 -1.455 1 97.88 213 ASP A C 1
ATOM 1665 O O . ASP A 1 213 ? -13.078 10.852 -2.674 1 97.88 213 ASP A O 1
ATOM 1669 N N . ARG A 1 214 ? -12.852 11.617 -0.575 1 98 214 ARG A N 1
ATOM 1670 C CA . ARG A 1 214 ? -11.984 12.742 -0.918 1 98 214 ARG A CA 1
ATOM 1671 C C . ARG A 1 214 ? -10.766 12.789 -0.005 1 98 214 ARG A C 1
ATOM 1673 O O . ARG A 1 214 ? -10.883 12.648 1.214 1 98 214 ARG A O 1
ATOM 1680 N N . VAL A 1 215 ? -9.625 12.898 -0.646 1 97.62 215 VAL A N 1
ATOM 1681 C CA . VAL A 1 215 ? -8.383 13.086 0.097 1 97.62 215 VAL A CA 1
ATOM 1682 C C . VAL A 1 215 ? -7.801 14.469 -0.215 1 97.62 215 VAL A C 1
ATOM 1684 O O . VAL A 1 215 ? -7.512 14.773 -1.373 1 97.62 215 VAL A O 1
ATOM 1687 N N . LEU A 1 216 ? -7.652 15.281 0.804 1 98.81 216 LEU A N 1
ATOM 1688 C CA . LEU A 1 216 ? -7.148 16.641 0.689 1 98.81 216 LEU A CA 1
ATOM 1689 C C . LEU A 1 216 ? -5.805 16.781 1.398 1 98.81 216 LEU A C 1
ATOM 1691 O O . LEU A 1 216 ? -5.508 16.047 2.332 1 98.81 216 LEU A O 1
ATOM 1695 N N . MET A 1 217 ? -5.023 17.688 0.91 1 98.81 217 MET A N 1
ATOM 1696 C CA . MET A 1 217 ? -3.773 18.047 1.578 1 98.81 217 MET A CA 1
ATOM 1697 C C . MET A 1 217 ? -3.613 19.562 1.666 1 98.81 217 MET A C 1
ATOM 1699 O O . MET A 1 217 ? -3.91 20.281 0.708 1 98.81 217 MET A O 1
ATOM 1703 N N . PHE A 1 218 ? -3.18 20 2.77 1 98.94 218 PHE A N 1
ATOM 1704 C CA . PHE A 1 218 ? -2.727 21.375 2.811 1 98.94 218 PHE A CA 1
ATOM 1705 C C . PHE A 1 218 ? -1.447 21.562 2 1 98.94 218 PHE A C 1
ATOM 1707 O O . PHE A 1 218 ? -0.654 20.625 1.874 1 98.94 218 PHE A O 1
ATOM 1714 N N . GLU A 1 219 ? -1.209 22.719 1.579 1 98.62 219 GLU A N 1
ATOM 1715 C CA . GLU A 1 219 ? -0.144 23.062 0.645 1 98.62 219 GLU A CA 1
ATOM 1716 C C . GLU A 1 219 ? 1.216 22.609 1.157 1 98.62 219 GLU A C 1
ATOM 1718 O O . GLU A 1 219 ? 2.035 22.094 0.386 1 98.62 219 GLU A O 1
ATOM 1723 N N . ASN A 1 220 ? 1.456 22.766 2.426 1 98.44 220 ASN A N 1
ATOM 1724 C CA . ASN A 1 220 ? 2.775 22.453 2.965 1 98.44 220 ASN A CA 1
ATOM 1725 C C . ASN A 1 220 ? 2.742 21.219 3.852 1 98.44 220 ASN A C 1
ATOM 1727 O O . ASN A 1 220 ? 3.621 21.016 4.695 1 98.44 220 ASN A O 1
ATOM 1731 N N . SER A 1 221 ? 1.659 20.422 3.734 1 98.69 221 SER A N 1
ATOM 1732 C CA . SER A 1 221 ? 1.666 19.094 4.324 1 98.69 221 SER A CA 1
ATOM 1733 C C . SER A 1 221 ? 2.398 18.094 3.432 1 98.69 221 SER A C 1
ATOM 1735 O O . SER A 1 221 ? 2.734 18.406 2.287 1 98.69 221 SER A O 1
ATOM 1737 N N . VAL A 1 222 ? 2.752 16.953 4.031 1 98.5 222 VAL A N 1
ATOM 1738 C CA . VAL A 1 222 ? 3.453 15.922 3.271 1 98.5 222 VAL A CA 1
ATOM 1739 C C . VAL A 1 222 ? 2.824 14.555 3.547 1 98.5 222 VAL A C 1
ATOM 1741 O O . VAL A 1 222 ? 2.23 14.344 4.605 1 98.5 222 VAL A O 1
ATOM 1744 N N . TYR A 1 223 ? 2.877 13.742 2.59 1 96.38 223 TYR A N 1
ATOM 1745 C CA . TYR A 1 223 ? 2.289 12.406 2.652 1 96.38 223 TYR A CA 1
ATOM 1746 C C . TYR A 1 223 ? 3.162 11.391 1.925 1 96.38 223 TYR A C 1
ATOM 1748 O O . TYR A 1 223 ? 3.527 11.594 0.766 1 96.38 223 TYR A O 1
ATOM 1756 N N . SER A 1 224 ? 3.557 10.352 2.73 1 92.44 224 SER A N 1
ATOM 1757 C CA . SER A 1 224 ? 4.438 9.359 2.115 1 92.44 224 SER A CA 1
ATOM 1758 C C . SER A 1 224 ? 4.262 7.988 2.756 1 92.44 224 SER A C 1
ATOM 1760 O O . SER A 1 224 ? 3.893 7.887 3.926 1 92.44 224 SER A O 1
ATOM 1762 N N . THR A 1 225 ? 4.605 6.988 1.982 1 85.31 225 THR A N 1
ATOM 1763 C CA . THR A 1 225 ? 4.508 5.609 2.447 1 85.31 225 THR A CA 1
ATOM 1764 C C . THR A 1 225 ? 5.676 5.262 3.365 1 85.31 225 THR A C 1
ATOM 1766 O O . THR A 1 225 ? 5.566 4.367 4.203 1 85.31 225 THR A O 1
ATOM 1769 N N . ILE A 1 226 ? 6.781 5.848 3.178 1 88.62 226 ILE A N 1
ATOM 1770 C CA . ILE A 1 226 ? 7.977 5.695 3.998 1 88.62 226 ILE A CA 1
ATOM 1771 C C . ILE A 1 226 ? 8.516 7.07 4.387 1 88.62 226 ILE A C 1
ATOM 1773 O O . ILE A 1 226 ? 8.344 8.047 3.646 1 88.62 226 ILE A O 1
ATOM 1777 N N . SER A 1 227 ? 9.086 7.09 5.543 1 91.81 227 SER A N 1
ATOM 1778 C CA . SER A 1 227 ? 9.648 8.367 5.977 1 91.81 227 SER A CA 1
ATOM 1779 C C . SER A 1 227 ? 10.805 8.789 5.082 1 91.81 227 SER A C 1
ATOM 1781 O O . SER A 1 227 ? 11.469 7.949 4.473 1 91.81 227 SER A O 1
ATOM 1783 N N . VAL A 1 228 ? 10.977 10.062 4.988 1 94.69 228 VAL A N 1
ATOM 1784 C CA . VAL A 1 228 ? 12.094 10.617 4.234 1 94.69 228 VAL A CA 1
ATOM 1785 C C . VAL A 1 228 ? 13.406 10.062 4.777 1 94.69 228 VAL A C 1
ATOM 1787 O O . VAL A 1 228 ? 14.281 9.664 4.008 1 94.69 228 VAL A O 1
ATOM 1790 N N . GLU A 1 229 ? 13.547 10.023 6.082 1 94.38 229 GLU A N 1
ATOM 1791 C CA . GLU A 1 229 ? 14.727 9.469 6.73 1 94.38 229 GLU A CA 1
ATOM 1792 C C . GLU A 1 229 ? 14.914 8 6.379 1 94.38 229 GLU A C 1
ATOM 1794 O O . GLU A 1 229 ? 16.031 7.562 6.078 1 94.38 229 GLU A O 1
ATOM 1799 N N . GLY A 1 230 ? 13.828 7.273 6.418 1 91.81 230 GLY A N 1
ATOM 1800 C CA . GLY A 1 230 ? 13.891 5.867 6.055 1 91.81 230 GLY A CA 1
ATOM 1801 C C . GLY A 1 230 ? 14.328 5.641 4.621 1 91.81 230 GLY A C 1
ATOM 1802 O O . GLY A 1 230 ? 15.156 4.766 4.352 1 91.81 230 GLY A O 1
ATOM 1803 N N . CYS A 1 231 ? 13.797 6.379 3.768 1 93 231 CYS A N 1
ATOM 1804 C CA . CYS A 1 231 ? 14.156 6.285 2.357 1 93 231 CYS A CA 1
ATOM 1805 C C . CYS A 1 231 ? 15.633 6.594 2.156 1 93 231 CYS A C 1
ATOM 1807 O O . CYS A 1 231 ? 16.344 5.855 1.465 1 93 231 CYS A O 1
ATOM 1809 N N . ALA A 1 232 ? 16.109 7.68 2.742 1 94.62 232 ALA A N 1
ATOM 1810 C CA . ALA A 1 232 ? 17.5 8.07 2.627 1 94.62 232 ALA A CA 1
ATOM 1811 C C . ALA A 1 232 ? 18.422 6.965 3.148 1 94.62 232 ALA A C 1
ATOM 1813 O O . ALA A 1 232 ? 19.453 6.668 2.539 1 94.62 232 ALA A O 1
ATOM 1814 N N . ALA A 1 233 ? 18.047 6.426 4.238 1 92.81 233 ALA A N 1
ATOM 1815 C CA . ALA A 1 233 ? 18.844 5.352 4.836 1 92.81 233 ALA A CA 1
ATOM 1816 C C . ALA A 1 233 ? 18.906 4.141 3.912 1 92.81 233 ALA A C 1
ATOM 1818 O O . ALA A 1 233 ? 19.953 3.49 3.805 1 92.81 233 ALA A O 1
ATOM 1819 N N . ILE A 1 234 ? 17.797 3.871 3.258 1 89.25 234 ILE A N 1
ATOM 1820 C CA . ILE A 1 234 ? 17.703 2.688 2.41 1 89.25 234 ILE A CA 1
ATOM 1821 C C . ILE A 1 234 ? 18.453 2.934 1.102 1 89.25 234 ILE A C 1
ATOM 1823 O O . ILE A 1 234 ? 19.312 2.135 0.707 1 89.25 234 ILE A O 1
ATOM 1827 N N . LEU A 1 235 ? 18.281 4.008 0.451 1 88.69 235 LEU A N 1
ATOM 1828 C CA . LEU A 1 235 ? 18.781 4.219 -0.905 1 88.69 235 LEU A CA 1
ATOM 1829 C C . LEU A 1 235 ? 20.219 4.719 -0.885 1 88.69 235 LEU A C 1
ATOM 1831 O O . LEU A 1 235 ? 21 4.414 -1.791 1 88.69 235 LEU A O 1
ATOM 1835 N N . TRP A 1 236 ? 20.594 5.418 0.145 1 89.94 236 TRP A N 1
ATOM 1836 C CA . TRP A 1 236 ? 21.922 6.027 0.116 1 89.94 236 TRP A CA 1
ATOM 1837 C C . TRP A 1 236 ? 22.688 5.715 1.393 1 89.94 236 TRP A C 1
ATOM 1839 O O . TRP A 1 236 ? 23.734 6.316 1.657 1 89.94 236 TRP A O 1
ATOM 1849 N N . LYS A 1 237 ? 22.219 4.812 2.215 1 85.94 237 LYS A N 1
ATOM 1850 C CA . LYS A 1 237 ? 22.875 4.309 3.422 1 85.94 237 LYS A CA 1
ATOM 1851 C C . LYS A 1 237 ? 23.219 5.449 4.375 1 85.94 237 LYS A C 1
ATOM 1853 O O . LYS A 1 237 ? 24.234 5.398 5.07 1 85.94 237 LYS A O 1
ATOM 1858 N N . ASP A 1 238 ? 22.5 6.555 4.293 1 87.19 238 ASP A N 1
ATOM 1859 C CA . ASP A 1 238 ? 22.703 7.715 5.156 1 87.19 238 ASP A CA 1
ATOM 1860 C C . ASP A 1 238 ? 21.375 8.453 5.391 1 87.19 238 ASP A C 1
ATOM 1862 O O . ASP A 1 238 ? 21.031 9.375 4.645 1 87.19 238 ASP A O 1
ATOM 1866 N N . GLY A 1 239 ? 20.781 8.109 6.43 1 83.56 239 GLY A N 1
ATOM 1867 C CA . GLY A 1 239 ? 19.5 8.727 6.738 1 83.56 239 GLY A CA 1
ATOM 1868 C C . GLY A 1 239 ? 19.625 10.031 7.488 1 83.56 239 GLY A C 1
ATOM 1869 O O . GLY A 1 239 ? 18.641 10.727 7.715 1 83.56 239 GLY A O 1
ATOM 1870 N N . LYS A 1 240 ? 20.969 10.562 7.734 1 86.62 240 LYS A N 1
ATOM 1871 C CA . LYS A 1 240 ? 21.203 11.734 8.578 1 86.62 240 LYS A CA 1
ATOM 1872 C C . LYS A 1 240 ? 21.625 12.938 7.742 1 86.62 240 LYS A C 1
ATOM 1874 O O . LYS A 1 240 ? 21.359 14.086 8.117 1 86.62 240 LYS A O 1
ATOM 1879 N N . SER A 1 241 ? 22.078 12.688 6.668 1 92.19 241 SER A N 1
ATOM 1880 C CA . SER A 1 241 ? 22.578 13.766 5.828 1 92.19 241 SER A CA 1
ATOM 1881 C C . SER A 1 241 ? 21.422 14.57 5.219 1 92.19 241 SER A C 1
ATOM 1883 O O . SER A 1 241 ? 20.469 13.992 4.711 1 92.19 241 SER A O 1
ATOM 1885 N N . GLN A 1 242 ? 21.578 15.867 5.309 1 92.62 242 GLN A N 1
ATOM 1886 C CA . GLN A 1 242 ? 20.594 16.766 4.711 1 92.62 242 GLN A CA 1
ATOM 1887 C C . GLN A 1 242 ? 20.5 16.547 3.203 1 92.62 242 GLN A C 1
ATOM 1889 O O . GLN A 1 242 ? 19.406 16.578 2.633 1 92.62 242 GLN A O 1
ATOM 1894 N N . GLU A 1 243 ? 21.594 16.375 2.656 1 94.62 243 GLU A N 1
ATOM 1895 C CA . GLU A 1 243 ? 21.641 16.156 1.212 1 94.62 243 GLU A CA 1
ATOM 1896 C C . GLU A 1 243 ? 20.859 14.922 0.805 1 94.62 243 GLU A C 1
ATOM 1898 O O . GLU A 1 243 ? 20.031 14.977 -0.12 1 94.62 243 GLU A O 1
ATOM 1903 N N . MET A 1 244 ? 21.094 13.82 1.561 1 94.69 244 MET A N 1
ATOM 1904 C CA . MET A 1 244 ? 20.391 12.586 1.231 1 94.69 244 MET A CA 1
ATOM 1905 C C . MET A 1 244 ? 18.906 12.695 1.535 1 94.69 244 MET A C 1
ATOM 1907 O O . MET A 1 244 ? 18.078 12.125 0.824 1 94.69 244 MET A O 1
ATOM 1911 N N . ARG A 1 245 ? 18.578 13.438 2.545 1 96.25 245 ARG A N 1
ATOM 1912 C CA . ARG A 1 245 ? 17.172 13.641 2.877 1 96.25 245 ARG A CA 1
ATOM 1913 C C . ARG A 1 245 ? 16.484 14.484 1.812 1 96.25 245 ARG A C 1
ATOM 1915 O O . ARG A 1 245 ? 15.305 14.266 1.51 1 96.25 245 ARG A O 1
ATOM 1922 N N . GLU A 1 246 ? 17.219 15.438 1.284 1 96.56 246 GLU A N 1
ATOM 1923 C CA . GLU A 1 246 ? 16.672 16.219 0.185 1 96.56 246 GLU A CA 1
ATOM 1924 C C . GLU A 1 246 ? 16.391 15.359 -1.037 1 96.56 246 GLU A C 1
ATOM 1926 O O . GLU A 1 246 ? 15.32 15.461 -1.649 1 96.56 246 GLU A O 1
ATOM 1931 N N . LYS A 1 247 ? 17.328 14.523 -1.336 1 95.19 247 LYS A N 1
ATOM 1932 C CA . LYS A 1 247 ? 17.156 13.602 -2.451 1 95.19 247 LYS A CA 1
ATOM 1933 C C . LYS A 1 247 ? 15.977 12.656 -2.205 1 95.19 247 LYS A C 1
ATOM 1935 O O . LYS A 1 247 ? 15.172 12.414 -3.107 1 95.19 247 LYS A O 1
ATOM 1940 N N . ALA A 1 248 ? 15.867 12.227 -0.962 1 95.38 248 ALA A N 1
ATOM 1941 C CA . ALA A 1 248 ? 14.805 11.297 -0.596 1 95.38 248 ALA A CA 1
ATOM 1942 C C . ALA A 1 248 ? 13.438 11.961 -0.717 1 95.38 248 ALA A C 1
ATOM 1944 O O . ALA A 1 248 ? 12.516 11.391 -1.309 1 95.38 248 ALA A O 1
ATOM 1945 N N . ALA A 1 249 ? 13.328 13.117 -0.2 1 96.69 249 ALA A N 1
ATOM 1946 C CA . ALA A 1 249 ? 12.062 13.844 -0.259 1 96.69 249 ALA A CA 1
ATOM 1947 C C . ALA A 1 249 ? 11.633 14.086 -1.703 1 96.69 249 ALA A C 1
ATOM 1949 O O . ALA A 1 249 ? 10.453 13.969 -2.035 1 96.69 249 ALA A O 1
ATOM 1950 N N . THR A 1 250 ? 12.594 14.422 -2.486 1 95.12 250 THR A N 1
ATOM 1951 C CA . THR A 1 250 ? 12.32 14.664 -3.9 1 95.12 250 THR A CA 1
ATOM 1952 C C . THR A 1 250 ? 11.93 13.367 -4.605 1 95.12 250 THR A C 1
ATOM 1954 O O . THR A 1 250 ? 10.945 13.336 -5.348 1 95.12 250 THR A O 1
ATOM 1957 N N . ALA A 1 251 ? 12.641 12.344 -4.281 1 91.38 251 ALA A N 1
ATOM 1958 C CA . ALA A 1 251 ? 12.391 11.062 -4.926 1 91.38 251 ALA A CA 1
ATOM 1959 C C . ALA A 1 251 ? 11.031 10.5 -4.527 1 91.38 251 ALA A C 1
ATOM 1961 O O . ALA A 1 251 ? 10.344 9.875 -5.34 1 91.38 251 ALA A O 1
ATOM 1962 N N . LEU A 1 252 ? 10.609 10.758 -3.391 1 92.56 252 LEU A N 1
ATOM 1963 C CA . LEU A 1 252 ? 9.367 10.211 -2.857 1 92.56 252 LEU A CA 1
ATOM 1964 C C . LEU A 1 252 ? 8.172 11.055 -3.289 1 92.56 252 LEU A C 1
ATOM 1966 O O . LEU A 1 252 ? 7.023 10.641 -3.109 1 92.56 252 LEU A O 1
ATOM 1970 N N . ARG A 1 253 ? 8.422 12.258 -3.832 1 94.25 253 ARG A N 1
ATOM 1971 C CA . ARG A 1 253 ? 7.355 13.156 -4.246 1 94.25 253 ARG A CA 1
ATOM 1972 C C . ARG A 1 253 ? 6.312 13.312 -3.143 1 94.25 253 ARG A C 1
ATOM 1974 O O . ARG A 1 253 ? 5.117 13.125 -3.383 1 94.25 253 ARG A O 1
ATOM 1981 N N . VAL A 1 254 ? 6.758 13.75 -1.991 1 96.25 254 VAL A N 1
ATOM 1982 C CA . VAL A 1 254 ? 5.961 13.727 -0.77 1 96.25 254 VAL A CA 1
ATOM 1983 C C . VAL A 1 254 ? 5.031 14.945 -0.738 1 96.25 254 VAL A C 1
ATOM 1985 O O . VAL A 1 254 ? 4.121 15.016 0.091 1 96.25 254 VAL A O 1
ATOM 1988 N N . THR A 1 255 ? 5.117 15.875 -1.623 1 97.88 255 THR A N 1
ATOM 1989 C CA . THR A 1 255 ? 4.445 17.172 -1.502 1 97.88 255 THR A CA 1
ATOM 1990 C C . THR A 1 255 ? 3.025 17.094 -2.055 1 97.88 255 THR A C 1
ATOM 1992 O O . THR A 1 255 ? 2.725 16.234 -2.893 1 97.88 255 THR A O 1
ATOM 1995 N N . ALA A 1 256 ? 2.205 18.031 -1.622 1 98.25 256 ALA A N 1
ATOM 1996 C CA . ALA A 1 256 ? 0.835 18.109 -2.119 1 98.25 256 ALA A CA 1
ATOM 1997 C C . ALA A 1 256 ? 0.811 18.328 -3.629 1 98.25 256 ALA A C 1
ATOM 1999 O O . ALA A 1 256 ? -0.006 17.734 -4.332 1 98.25 256 ALA A O 1
ATOM 2000 N N . ALA A 1 257 ? 1.701 19.172 -4.094 1 97.56 257 ALA A N 1
ATOM 2001 C CA . ALA A 1 257 ? 1.772 19.453 -5.523 1 97.56 257 ALA A CA 1
ATOM 2002 C C . ALA A 1 257 ? 2.084 18.188 -6.312 1 97.56 257 ALA A C 1
ATOM 2004 O O . ALA A 1 257 ? 1.447 17.906 -7.332 1 97.56 257 ALA A O 1
ATOM 2005 N N . ASP A 1 258 ? 3.027 17.438 -5.844 1 96.5 258 ASP A N 1
ATOM 2006 C CA . ASP A 1 258 ? 3.389 16.172 -6.492 1 96.5 258 ASP A CA 1
ATOM 2007 C C . ASP A 1 258 ? 2.219 15.195 -6.48 1 96.5 258 ASP A C 1
ATOM 2009 O O . ASP A 1 258 ? 1.916 14.57 -7.496 1 96.5 258 ASP A O 1
ATOM 2013 N N . LEU A 1 259 ? 1.56 15.094 -5.387 1 95.81 259 LEU A N 1
ATOM 2014 C CA . LEU A 1 259 ? 0.601 14.016 -5.16 1 95.81 259 LEU A CA 1
ATOM 2015 C C . LEU A 1 259 ? -0.712 14.297 -5.887 1 95.81 259 LEU A C 1
ATOM 2017 O O . LEU A 1 259 ? -1.427 13.367 -6.27 1 95.81 259 LEU A O 1
ATOM 2021 N N . VAL A 1 260 ? -1.021 15.539 -6.039 1 95.81 260 VAL A N 1
ATOM 2022 C CA . VAL A 1 260 ? -2.193 15.844 -6.852 1 95.81 260 VAL A CA 1
ATOM 2023 C C . VAL A 1 260 ? -1.905 15.516 -8.312 1 95.81 260 VAL A C 1
ATOM 2025 O O . VAL A 1 260 ? -2.783 15.031 -9.031 1 95.81 260 VAL A O 1
ATOM 2028 N N . GLU A 1 261 ? -0.67 15.812 -8.766 1 94.25 261 GLU A N 1
ATOM 2029 C CA . GLU A 1 261 ? -0.255 15.477 -10.125 1 94.25 261 GLU A CA 1
ATOM 2030 C C . GLU A 1 261 ? -0.31 13.969 -10.359 1 94.25 261 GLU A C 1
ATOM 2032 O O . GLU A 1 261 ? -0.719 13.516 -11.43 1 94.25 261 GLU A O 1
ATOM 2037 N N . LEU A 1 262 ? 0.056 13.234 -9.359 1 90.56 262 LEU A N 1
ATOM 2038 C CA . LEU A 1 262 ? 0.068 11.781 -9.445 1 90.56 262 LEU A CA 1
ATOM 2039 C C . LEU A 1 262 ? -1.33 11.211 -9.234 1 90.56 262 LEU A C 1
ATOM 2041 O O . LEU A 1 262 ? -1.532 10 -9.328 1 90.56 262 LEU A O 1
ATOM 2045 N N . ARG A 1 263 ? -2.291 12.078 -8.844 1 90.25 263 ARG A N 1
ATOM 2046 C CA . ARG A 1 263 ? -3.688 11.719 -8.633 1 90.25 263 ARG A CA 1
ATOM 2047 C C . ARG A 1 263 ? -3.838 10.82 -7.41 1 90.25 263 ARG A C 1
ATOM 2049 O O . ARG A 1 263 ? -4.699 9.938 -7.383 1 90.25 263 ARG A O 1
ATOM 2056 N N . VAL A 1 264 ? -2.936 11.047 -6.473 1 90.81 264 VAL A N 1
ATOM 2057 C CA . VAL A 1 264 ? -3.02 10.344 -5.195 1 90.81 264 VAL A CA 1
ATOM 2058 C C . VAL A 1 264 ? -3.996 11.07 -4.27 1 90.81 264 VAL A C 1
ATOM 2060 O O . VAL A 1 264 ? -4.68 10.438 -3.461 1 90.81 264 VAL A O 1
ATOM 2063 N N . ILE A 1 265 ? -4.016 12.359 -4.445 1 95.25 265 ILE A N 1
ATOM 2064 C CA . ILE A 1 265 ? -4.973 13.156 -3.688 1 95.25 265 ILE A CA 1
ATOM 2065 C C . ILE A 1 265 ? -5.883 13.914 -4.648 1 95.25 265 ILE A C 1
ATOM 2067 O O . ILE A 1 265 ? -5.621 13.969 -5.852 1 95.25 265 ILE A O 1
ATOM 2071 N N . ASP A 1 266 ? -6.922 14.484 -4.031 1 96.94 266 ASP A N 1
ATOM 2072 C CA . ASP A 1 266 ? -7.953 15.078 -4.875 1 96.94 266 ASP A CA 1
ATOM 2073 C C . ASP A 1 266 ? -7.77 16.594 -4.98 1 96.94 266 ASP A C 1
ATOM 2075 O O . ASP A 1 266 ? -8.078 17.188 -6.016 1 96.94 266 ASP A O 1
ATOM 2079 N N . GLU A 1 267 ? -7.293 17.188 -3.914 1 98.38 267 GLU A N 1
ATOM 2080 C CA . GLU A 1 267 ? -7.258 18.641 -3.914 1 98.38 267 GLU A CA 1
ATOM 2081 C C . GLU A 1 267 ? -6.25 19.172 -2.898 1 98.38 267 GLU A C 1
ATOM 2083 O O . GLU A 1 267 ? -6.078 18.594 -1.825 1 98.38 267 GLU A O 1
ATOM 2088 N N . VAL A 1 268 ? -5.602 20.297 -3.252 1 98.75 268 VAL A N 1
ATOM 2089 C CA . VAL A 1 268 ? -4.676 20.984 -2.361 1 98.75 268 VAL A CA 1
ATOM 2090 C C . VAL A 1 268 ? -5.355 22.219 -1.757 1 98.75 268 VAL A C 1
ATOM 2092 O O . VAL A 1 268 ? -5.973 23 -2.475 1 98.75 268 VAL A O 1
ATOM 2095 N N . ILE A 1 269 ? -5.312 22.328 -0.474 1 98.88 269 ILE A N 1
ATOM 2096 C CA . ILE A 1 269 ? -5.801 23.516 0.214 1 98.88 269 ILE A CA 1
ATOM 2097 C C . ILE A 1 269 ? -4.664 24.516 0.373 1 98.88 269 ILE A C 1
ATOM 2099 O O . ILE A 1 269 ? -3.645 24.219 0.996 1 98.88 269 ILE A O 1
ATOM 2103 N N . GLN A 1 270 ? -4.859 25.688 -0.128 1 98.25 270 GLN A N 1
ATOM 2104 C CA . GLN A 1 270 ? -3.824 26.719 -0.055 1 98.25 270 GLN A CA 1
ATOM 2105 C C . GLN A 1 270 ? -3.662 27.234 1.371 1 98.25 270 GLN A C 1
ATOM 2107 O O . GLN A 1 270 ? -4.648 27.406 2.094 1 98.25 270 GLN A O 1
ATOM 2112 N N . GLU A 1 271 ? -2.471 27.469 1.747 1 98.25 271 GLU A N 1
ATOM 2113 C CA . GLU A 1 271 ? -2.17 28.031 3.057 1 98.25 271 GLU A CA 1
ATOM 2114 C C . GLU A 1 271 ? -1.898 29.531 2.961 1 98.25 271 GLU A C 1
ATOM 2116 O O . GLU A 1 271 ? -1.57 30.047 1.887 1 98.25 271 GLU A O 1
ATOM 2121 N N . PRO A 1 272 ? -2.127 30.266 4.055 1 96.81 272 PRO A N 1
ATOM 2122 C CA . PRO A 1 272 ? -1.753 31.688 4.039 1 96.81 272 PRO A CA 1
ATOM 2123 C C . PRO A 1 272 ? -0.256 31.891 3.82 1 96.81 272 PRO A C 1
ATOM 2125 O O . PRO A 1 272 ? 0.533 30.953 3.979 1 96.81 272 PRO A O 1
ATOM 2128 N N . VAL A 1 273 ? 0.07 33.125 3.459 1 92.25 273 VAL A N 1
ATOM 2129 C CA . VAL A 1 273 ? 1.479 33.469 3.301 1 92.25 273 VAL A CA 1
ATOM 2130 C C . VAL A 1 273 ? 2.23 33.156 4.598 1 92.25 273 VAL A C 1
ATOM 2132 O O . VAL A 1 273 ? 1.784 33.531 5.684 1 92.25 273 VAL A O 1
ATOM 2135 N N . GLY A 1 274 ? 3.275 32.469 4.492 1 92.38 274 GLY A N 1
ATOM 2136 C CA . GLY A 1 274 ? 4.055 32.125 5.664 1 92.38 274 GLY A CA 1
ATOM 2137 C C . GLY A 1 274 ? 3.719 30.734 6.207 1 92.38 274 GLY A C 1
ATOM 2138 O O . GLY A 1 274 ? 4.363 30.25 7.141 1 92.38 274 GLY A O 1
ATOM 2139 N N . GLY A 1 275 ? 2.676 30.109 5.66 1 95.25 275 GLY A N 1
ATOM 2140 C CA . GLY A 1 275 ? 2.307 28.766 6.082 1 95.25 275 GLY A CA 1
ATOM 2141 C C . GLY A 1 275 ? 1.116 28.75 7.02 1 95.25 275 GLY A C 1
ATOM 2142 O O . GLY A 1 275 ? 0.679 29.797 7.504 1 95.25 275 GLY A O 1
ATOM 2143 N N . ALA A 1 276 ? 0.647 27.609 7.262 1 98 276 ALA A N 1
ATOM 2144 C CA . ALA A 1 276 ? -0.534 27.438 8.102 1 98 276 ALA A CA 1
ATOM 2145 C C . ALA A 1 276 ? -0.297 27.984 9.5 1 98 276 ALA A C 1
ATOM 2147 O O . ALA A 1 276 ? -1.213 28.531 10.125 1 98 276 ALA A O 1
ATOM 2148 N N . HIS A 1 277 ? 0.922 27.875 9.977 1 95.31 277 HIS A N 1
ATOM 2149 C CA . HIS A 1 277 ? 1.256 28.297 11.336 1 95.31 277 HIS A CA 1
ATOM 2150 C C . HIS A 1 277 ? 1.222 29.812 11.461 1 95.31 277 HIS A C 1
ATOM 2152 O O . HIS A 1 277 ? 1.186 30.344 12.57 1 95.31 277 HIS A O 1
ATOM 2158 N N . ALA A 1 278 ? 1.282 30.5 10.383 1 93.19 278 ALA A N 1
ATOM 2159 C CA . ALA A 1 278 ? 1.312 31.953 10.406 1 93.19 278 ALA A CA 1
ATOM 2160 C C . ALA A 1 278 ? -0.069 32.531 10.711 1 93.19 278 ALA A C 1
ATOM 2162 O O . ALA A 1 278 ? -0.185 33.656 11.227 1 93.19 278 ALA A O 1
ATOM 2163 N N . ASP A 1 279 ? -1.09 31.812 10.359 1 96.56 279 ASP A N 1
ATOM 2164 C CA . ASP A 1 279 ? -2.455 32.281 10.562 1 96.56 279 ASP A CA 1
ATOM 2165 C C . ASP A 1 279 ? -3.428 31.109 10.703 1 96.56 279 ASP A C 1
ATOM 2167 O O . ASP A 1 279 ? -4.023 30.672 9.719 1 96.56 279 ASP A O 1
ATOM 2171 N N . HIS A 1 280 ? -3.666 30.688 11.93 1 98.19 280 HIS A N 1
ATOM 2172 C CA . HIS A 1 280 ? -4.52 29.547 12.219 1 98.19 280 HIS A CA 1
ATOM 2173 C C . HIS A 1 280 ? -5.945 29.781 11.734 1 98.19 280 HIS A C 1
ATOM 2175 O O . HIS A 1 280 ? -6.57 28.891 11.164 1 98.19 280 HIS A O 1
ATOM 2181 N N . ALA A 1 281 ? -6.453 30.984 11.969 1 98.12 281 ALA A N 1
ATOM 2182 C CA . ALA A 1 281 ? -7.836 31.312 11.625 1 98.12 281 ALA A CA 1
ATOM 2183 C C . ALA A 1 281 ? -8.055 31.25 10.117 1 98.12 281 ALA A C 1
ATOM 2185 O O . ALA A 1 281 ? -9.031 30.656 9.648 1 98.12 281 ALA A O 1
ATOM 2186 N N . ALA A 1 282 ? -7.129 31.828 9.391 1 98.25 282 ALA A N 1
ATOM 2187 C CA . ALA A 1 282 ? -7.246 31.812 7.934 1 98.25 282 ALA A CA 1
ATOM 2188 C C . ALA A 1 282 ? -7.133 30.391 7.391 1 98.25 282 ALA A C 1
ATOM 2190 O O . ALA A 1 282 ? -7.832 30.031 6.445 1 98.25 282 ALA A O 1
ATOM 2191 N N . THR A 1 283 ? -6.242 29.641 7.969 1 98.75 283 THR A N 1
ATOM 2192 C CA . THR A 1 283 ? -6.074 28.25 7.578 1 98.75 283 THR A CA 1
ATOM 2193 C C . THR A 1 283 ? -7.352 27.453 7.832 1 98.75 283 THR A C 1
ATOM 2195 O O . THR A 1 283 ? -7.809 26.703 6.969 1 98.75 283 THR A O 1
ATOM 2198 N N . ALA A 1 284 ? -7.926 27.656 8.953 1 98.75 284 ALA A N 1
ATOM 2199 C CA . ALA A 1 284 ? -9.156 26.969 9.32 1 98.75 284 ALA A CA 1
ATOM 2200 C C . ALA A 1 284 ? -10.312 27.375 8.406 1 98.75 284 ALA A C 1
ATOM 2202 O O . ALA A 1 284 ? -11.164 26.547 8.07 1 98.75 284 ALA A O 1
ATOM 2203 N N . ARG A 1 285 ? -10.359 28.656 8.062 1 98.38 285 ARG A N 1
ATOM 2204 C CA . ARG A 1 285 ? -11.391 29.125 7.141 1 98.38 285 ARG A CA 1
ATOM 2205 C C . ARG A 1 285 ? -11.281 28.422 5.789 1 98.38 285 ARG A C 1
ATOM 2207 O O . ARG A 1 285 ? -12.289 28.016 5.211 1 98.38 285 ARG A O 1
ATOM 2214 N N . ALA A 1 286 ? -10.047 28.297 5.316 1 98.75 286 ALA A N 1
ATOM 2215 C CA . ALA A 1 286 ? -9.828 27.609 4.051 1 98.75 286 ALA A CA 1
ATOM 2216 C C . ALA A 1 286 ? -10.273 26.141 4.141 1 98.75 286 ALA A C 1
ATOM 2218 O O . ALA A 1 286 ? -10.891 25.625 3.209 1 98.75 286 ALA A O 1
ATOM 2219 N N . LEU A 1 287 ? -9.992 25.516 5.234 1 98.88 287 LEU A N 1
ATOM 2220 C CA . LEU A 1 287 ? -10.422 24.141 5.457 1 98.88 287 LEU A CA 1
ATOM 2221 C C . LEU A 1 287 ? -11.945 24.047 5.457 1 98.88 287 LEU A C 1
ATOM 2223 O O . LEU A 1 287 ? -12.516 23.188 4.777 1 98.88 287 LEU A O 1
ATOM 2227 N N . ARG A 1 288 ? -12.57 24.906 6.199 1 98.69 288 ARG A N 1
ATOM 2228 C CA . ARG A 1 288 ? -14.031 24.906 6.32 1 98.69 288 ARG A CA 1
ATOM 2229 C C . ARG A 1 288 ? -14.695 25.031 4.953 1 98.69 288 ARG A C 1
ATOM 2231 O O . ARG A 1 288 ? -15.625 24.281 4.641 1 98.69 288 ARG A O 1
ATOM 2238 N N . GLU A 1 289 ? -14.219 25.938 4.195 1 98.62 289 GLU A N 1
ATOM 2239 C CA . GLU A 1 289 ? -14.789 26.172 2.873 1 98.62 289 GLU A CA 1
ATOM 2240 C C . GLU A 1 289 ? -14.617 24.938 1.976 1 98.62 289 GLU A C 1
ATOM 2242 O O . GLU A 1 289 ? -15.555 24.531 1.288 1 98.62 289 GLU A O 1
ATOM 2247 N N . THR A 1 290 ? -13.43 24.391 2.02 1 98.88 290 THR A N 1
ATOM 2248 C CA . THR A 1 290 ? -13.125 23.234 1.174 1 98.88 290 THR A CA 1
ATOM 2249 C C . THR A 1 290 ? -13.945 22.016 1.599 1 98.88 290 THR A C 1
ATOM 2251 O O . THR A 1 290 ? -14.5 21.312 0.754 1 98.88 290 THR A O 1
ATOM 2254 N N . LEU A 1 291 ? -14.031 21.781 2.895 1 98.88 291 LEU A N 1
ATOM 2255 C CA . LEU A 1 291 ? -14.812 20.656 3.4 1 98.88 291 LEU A CA 1
ATOM 2256 C C . LEU A 1 291 ? -16.281 20.812 3.027 1 98.88 291 LEU A C 1
ATOM 2258 O O . LEU A 1 291 ? -16.922 19.844 2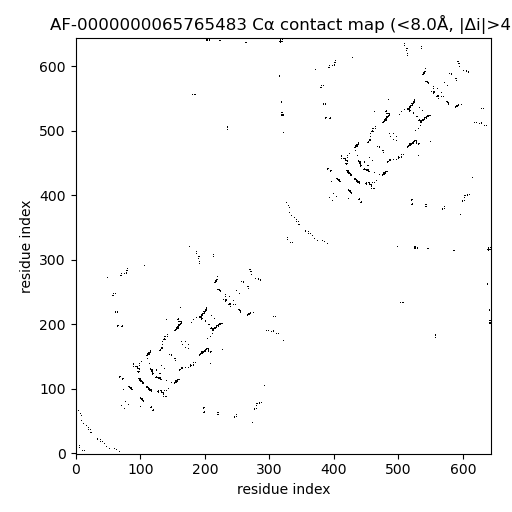.609 1 98.88 291 LEU A O 1
ATOM 2262 N N . THR A 1 292 ? -16.812 22.031 3.201 1 98.62 292 THR A N 1
ATOM 2263 C CA . THR A 1 292 ? -18.219 22.281 2.908 1 98.62 292 THR A CA 1
ATOM 2264 C C . THR A 1 292 ? -18.531 22 1.44 1 98.62 292 THR A C 1
ATOM 2266 O O . THR A 1 292 ? -19.5 21.312 1.129 1 98.62 292 THR A O 1
ATOM 2269 N N . ARG A 1 293 ? -17.688 22.453 0.573 1 98.5 293 ARG A N 1
ATOM 2270 C CA . ARG A 1 293 ? -17.875 22.25 -0.857 1 98.5 293 ARG A CA 1
ATOM 2271 C C . ARG A 1 293 ? -17.828 20.766 -1.199 1 98.5 293 ARG A C 1
ATOM 2273 O O . ARG A 1 293 ? -18.703 20.25 -1.908 1 98.5 293 ARG A O 1
ATOM 2280 N N . ASN A 1 294 ? -16.828 20.062 -0.687 1 98.56 294 ASN A N 1
ATOM 2281 C CA . ASN A 1 294 ? -16.672 18.641 -0.987 1 98.56 294 ASN A CA 1
ATOM 2282 C C . ASN A 1 294 ? -17.812 17.812 -0.403 1 98.56 294 ASN A C 1
ATOM 2284 O O . ASN A 1 294 ? -18.297 16.875 -1.035 1 98.56 294 ASN A O 1
ATOM 2288 N N . LEU A 1 295 ? -18.234 18.188 0.78 1 98.25 295 LEU A N 1
ATOM 2289 C CA . LEU A 1 295 ? -19.344 17.469 1.399 1 98.25 295 LEU A CA 1
ATOM 2290 C C . LEU A 1 295 ? -20.625 17.641 0.596 1 98.25 295 LEU A C 1
ATOM 2292 O O . LEU A 1 295 ? -21.406 16.703 0.446 1 98.25 295 LEU A O 1
ATOM 2296 N N . GLU A 1 296 ? -20.875 18.797 0.102 1 97.56 296 GLU A N 1
ATOM 2297 C CA . GLU A 1 296 ? -22.047 19.062 -0.725 1 97.56 296 GLU A CA 1
ATOM 2298 C C . GLU A 1 296 ? -22.047 18.188 -1.975 1 97.56 296 GLU A C 1
ATOM 2300 O O . GLU A 1 296 ? -23.078 17.641 -2.363 1 97.56 296 GLU A O 1
ATOM 2305 N N . GLU A 1 297 ? -20.922 18.047 -2.523 1 97.94 297 GLU A N 1
ATOM 2306 C CA . GLU A 1 297 ? -20.797 17.219 -3.717 1 97.94 297 GLU A CA 1
ATOM 2307 C C . GLU A 1 297 ? -21.031 15.742 -3.389 1 97.94 297 GLU A C 1
ATOM 2309 O O . GLU A 1 297 ? -21.719 15.039 -4.129 1 97.94 297 GLU A O 1
ATOM 2314 N N . LEU A 1 298 ? -20.516 15.242 -2.273 1 98 298 LEU A N 1
ATOM 2315 C CA . LEU A 1 298 ? -20.594 13.828 -1.91 1 98 298 LEU A CA 1
ATOM 2316 C C . LEU A 1 298 ? -22 13.461 -1.461 1 98 298 LEU A C 1
ATOM 2318 O O . LEU A 1 298 ? -22.438 12.32 -1.641 1 98 298 LEU A O 1
ATOM 2322 N N . ARG A 1 299 ? -22.688 14.43 -0.949 1 94.62 299 ARG A N 1
ATOM 2323 C CA . ARG A 1 299 ? -24.047 14.195 -0.45 1 94.62 299 ARG A CA 1
ATOM 2324 C C . ARG A 1 299 ? -25 13.883 -1.594 1 94.62 299 ARG A C 1
ATOM 2326 O O . ARG A 1 299 ? -26.078 13.344 -1.372 1 94.62 299 ARG A O 1
ATOM 2333 N N . ARG A 1 300 ? -24.578 14.227 -2.738 1 95.44 300 ARG A N 1
ATOM 2334 C CA . ARG A 1 300 ? -25.422 13.992 -3.908 1 95.44 300 ARG A CA 1
ATOM 2335 C C . ARG A 1 300 ? -25.328 12.531 -4.355 1 95.44 300 ARG A C 1
ATOM 2337 O O . ARG A 1 300 ? -26.156 12.07 -5.152 1 95.44 300 ARG A O 1
ATOM 2344 N N . LEU A 1 301 ? -24.422 11.828 -3.828 1 96.56 301 LEU A N 1
ATOM 2345 C CA . LEU A 1 301 ? -24.219 10.438 -4.223 1 96.56 301 LEU A CA 1
ATOM 2346 C C . LEU A 1 301 ? -24.953 9.492 -3.273 1 96.56 301 LEU A C 1
ATOM 2348 O O . LEU A 1 301 ? -24.969 9.719 -2.061 1 96.56 301 LEU A O 1
ATOM 2352 N N . LYS A 1 302 ? -25.562 8.438 -3.865 1 96.31 302 LYS A N 1
ATOM 2353 C CA . LYS A 1 302 ? -26.156 7.367 -3.061 1 96.31 302 LYS A CA 1
ATOM 2354 C C . LYS A 1 302 ? -25.062 6.57 -2.336 1 96.31 302 LYS A C 1
ATOM 2356 O O . LYS A 1 302 ? -23.953 6.422 -2.842 1 96.31 302 LYS A O 1
ATOM 2361 N N . PRO A 1 303 ? -25.422 6.016 -1.202 1 96.56 303 PRO A N 1
ATOM 2362 C CA . PRO A 1 303 ? -24.438 5.27 -0.413 1 96.56 303 PRO A CA 1
ATOM 2363 C C . PRO A 1 303 ? -23.766 4.148 -1.205 1 96.56 303 PRO A C 1
ATOM 2365 O O . PRO A 1 303 ? -22.562 3.93 -1.081 1 96.56 303 PRO A O 1
ATOM 2368 N N . ASP A 1 304 ? -24.516 3.463 -2.006 1 95.38 304 ASP A N 1
ATOM 2369 C CA . ASP A 1 304 ? -23.953 2.365 -2.783 1 95.38 304 ASP A CA 1
ATOM 2370 C C . ASP A 1 304 ? -22.891 2.871 -3.754 1 95.38 304 ASP A C 1
ATOM 2372 O O . ASP A 1 304 ? -21.875 2.213 -3.963 1 95.38 304 ASP A O 1
ATOM 2376 N N . LYS A 1 305 ? -23.156 3.971 -4.34 1 96.06 305 LYS A N 1
ATOM 2377 C CA . LYS A 1 305 ? -22.188 4.57 -5.258 1 96.06 305 LYS A CA 1
ATOM 2378 C C . LYS A 1 305 ? -20.969 5.074 -4.508 1 96.06 305 LYS A C 1
ATOM 2380 O O . LYS A 1 305 ? -19.828 4.93 -4.988 1 96.06 305 LYS A O 1
ATOM 2385 N N . LEU A 1 306 ? -21.203 5.668 -3.295 1 96.69 306 LEU A N 1
ATOM 2386 C CA . LEU A 1 306 ? -20.094 6.109 -2.455 1 96.69 306 LEU A CA 1
ATOM 2387 C C . LEU A 1 306 ? -19.141 4.949 -2.148 1 96.69 306 LEU A C 1
ATOM 2389 O O . LEU A 1 306 ? -17.938 5.062 -2.342 1 96.69 306 LEU A O 1
ATOM 2393 N N . VAL A 1 307 ? -19.719 3.879 -1.796 1 95.94 307 VAL A N 1
ATOM 2394 C CA . VAL A 1 307 ? -18.953 2.707 -1.386 1 95.94 307 VAL A CA 1
ATOM 2395 C C . VAL A 1 307 ? -18.219 2.123 -2.588 1 95.94 307 VAL A C 1
ATOM 2397 O O . VAL A 1 307 ? -17.031 1.793 -2.498 1 95.94 307 VAL A O 1
ATOM 2400 N N . ARG A 1 308 ? -18.859 2.012 -3.695 1 93.75 308 ARG A N 1
ATOM 2401 C CA . ARG A 1 308 ? -18.25 1.44 -4.895 1 93.75 308 ARG A CA 1
ATOM 2402 C C . ARG A 1 308 ? -17.047 2.258 -5.34 1 93.75 308 ARG A C 1
ATOM 2404 O O . ARG A 1 308 ? -15.977 1.702 -5.609 1 93.75 308 ARG A O 1
ATOM 2411 N N . ARG A 1 309 ? -17.219 3.539 -5.367 1 93.81 309 ARG A N 1
ATOM 2412 C CA . ARG A 1 309 ? -16.156 4.418 -5.805 1 93.81 309 ARG A CA 1
ATOM 2413 C C . ARG A 1 309 ? -14.977 4.379 -4.832 1 93.81 309 ARG A C 1
ATOM 2415 O O . ARG A 1 309 ? -13.82 4.332 -5.25 1 93.81 309 ARG A O 1
ATOM 2422 N N . ARG A 1 310 ? -15.305 4.375 -3.58 1 93.81 310 ARG A N 1
ATOM 2423 C CA . ARG A 1 310 ? -14.258 4.348 -2.562 1 93.81 310 ARG A CA 1
ATOM 2424 C C . ARG A 1 310 ? -13.5 3.023 -2.586 1 93.81 310 ARG A C 1
ATOM 2426 O O . ARG A 1 310 ? -12.273 3 -2.461 1 93.81 310 ARG A O 1
ATOM 2433 N N . ARG A 1 311 ? -14.172 1.994 -2.785 1 89.94 311 ARG A N 1
ATOM 2434 C CA . ARG A 1 311 ? -13.562 0.671 -2.865 1 89.94 311 ARG A CA 1
ATOM 2435 C C . ARG A 1 311 ? -12.633 0.568 -4.066 1 89.94 311 ARG A C 1
ATOM 2437 O O . ARG A 1 311 ? -11.547 -0.003 -3.971 1 89.94 311 ARG A O 1
ATOM 2444 N N . GLU A 1 312 ? -13.078 1.04 -5.16 1 88.19 312 GLU A N 1
ATOM 2445 C CA . GLU A 1 312 ? -12.25 1.011 -6.359 1 88.19 312 GLU A CA 1
ATOM 2446 C C . GLU A 1 312 ? -10.961 1.811 -6.16 1 88.19 312 GLU A C 1
ATOM 2448 O O . GLU A 1 312 ? -9.883 1.366 -6.555 1 88.19 312 GLU A O 1
ATOM 2453 N N . LYS A 1 313 ? -11.117 2.914 -5.539 1 86.38 313 LYS A N 1
ATOM 2454 C CA . LYS A 1 313 ? -9.945 3.727 -5.223 1 86.38 313 LYS A CA 1
ATOM 2455 C C . LYS A 1 313 ? -8.992 2.975 -4.305 1 86.38 313 LYS A C 1
ATOM 2457 O O . LYS A 1 313 ? -7.777 2.979 -4.531 1 86.38 313 LYS A O 1
ATOM 2462 N N . PHE A 1 314 ? -9.562 2.354 -3.381 1 85.5 314 PHE A N 1
ATOM 2463 C CA . PHE A 1 314 ? -8.789 1.582 -2.41 1 85.5 314 PHE A CA 1
ATOM 2464 C C . PHE A 1 314 ? -8.047 0.444 -3.094 1 85.5 314 PHE A C 1
ATOM 2466 O O . PHE A 1 314 ? -6.859 0.225 -2.828 1 85.5 314 PHE A O 1
ATOM 2473 N N . LEU A 1 315 ? -8.734 -0.205 -3.918 1 83.06 315 LEU A N 1
ATOM 2474 C CA . LEU A 1 315 ? -8.148 -1.357 -4.594 1 83.06 315 LEU A CA 1
ATOM 2475 C C . LEU A 1 315 ? -7.043 -0.921 -5.555 1 83.06 315 LEU A C 1
ATOM 2477 O O . LEU A 1 315 ? -6.062 -1.643 -5.746 1 83.06 315 LEU A O 1
ATOM 2481 N N . ARG A 1 316 ? -7.188 0.245 -6.039 1 78.44 316 ARG A N 1
ATOM 2482 C CA . ARG A 1 316 ? -6.168 0.758 -6.949 1 78.44 316 ARG A CA 1
ATOM 2483 C C . ARG A 1 316 ? -4.91 1.159 -6.191 1 78.44 316 ARG A C 1
ATOM 2485 O O . ARG A 1 316 ? -3.805 1.107 -6.738 1 78.44 316 ARG A O 1
ATOM 2492 N N . MET A 1 317 ? -5.203 1.633 -4.855 1 70.12 317 MET A N 1
ATOM 2493 C CA . MET A 1 317 ? -4.09 2.066 -4.012 1 70.12 317 MET A CA 1
ATOM 2494 C C . MET A 1 317 ? -3.299 0.869 -3.5 1 70.12 317 MET A C 1
ATOM 2496 O O . MET A 1 317 ? -2.1 0.98 -3.232 1 70.12 317 MET A O 1
ATOM 2500 N N . GLY A 1 318 ? -4.105 -0.272 -2.799 1 57.84 318 GLY A N 1
ATOM 2501 C CA . GLY A 1 318 ? -3.73 -1.233 -1.774 1 57.84 318 GLY A CA 1
ATOM 2502 C C . GLY A 1 318 ? -2.869 -2.363 -2.305 1 57.84 318 GLY A C 1
ATOM 2503 O O . GLY A 1 318 ? -2.641 -3.355 -1.609 1 57.84 318 GLY A O 1
ATOM 2504 N N . GLN A 1 319 ? -2.326 -2.594 -3.295 1 47.03 319 GLN A N 1
ATOM 2505 C CA . GLN A 1 319 ? -1.741 -3.918 -3.113 1 47.03 319 GLN A CA 1
ATOM 2506 C C . GLN A 1 319 ? -0.739 -3.924 -1.963 1 47.03 319 GLN A C 1
ATOM 2508 O O . GLN A 1 319 ? -0.118 -4.949 -1.679 1 47.03 319 GLN A O 1
ATOM 2513 N N . PHE A 1 320 ? -0.367 -2.883 -1.12 1 41.62 320 PHE A N 1
ATOM 2514 C CA . PHE A 1 320 ? 0.878 -2.973 -0.368 1 41.62 320 PHE A CA 1
ATOM 2515 C C . PHE A 1 320 ? 0.611 -2.906 1.131 1 41.62 320 PHE A C 1
ATOM 2517 O O . PHE A 1 320 ? 1.543 -2.775 1.928 1 41.62 320 PHE A O 1
ATOM 2524 N N . THR A 1 321 ? -0.387 -3.43 1.79 1 36.31 321 THR A N 1
ATOM 2525 C CA . THR A 1 321 ? -0.538 -3.186 3.221 1 36.31 321 THR A CA 1
ATOM 2526 C C . THR A 1 321 ? 0.305 -4.168 4.027 1 36.31 321 THR A C 1
ATOM 2528 O O . THR A 1 321 ? 0.112 -5.383 3.936 1 36.31 321 THR A O 1
ATOM 2531 N N . GLU A 1 322 ? 1.531 -4.414 4.141 1 33.78 322 GLU A N 1
ATOM 2532 C CA . GLU A 1 322 ? 2.016 -5.375 5.129 1 33.78 322 GLU A CA 1
ATOM 2533 C C . GLU A 1 322 ? 2.275 -4.695 6.473 1 33.78 322 GLU A C 1
ATOM 2535 O O . GLU A 1 322 ? 2.697 -3.539 6.52 1 33.78 322 GLU A O 1
ATOM 2540 N N . MET B 1 1 ? 1.199 -42.062 -1.568 1 29.78 1 MET B N 1
ATOM 2541 C CA . MET B 1 1 ? 1.121 -40.625 -1.534 1 29.78 1 MET B CA 1
ATOM 2542 C C . MET B 1 1 ? -0.33 -40.156 -1.558 1 29.78 1 MET B C 1
ATOM 2544 O O . MET B 1 1 ? -1.106 -40.562 -2.42 1 29.78 1 MET B O 1
ATOM 2548 N N . ALA B 1 2 ? -0.912 -39.75 -0.451 1 49.69 2 ALA B N 1
ATOM 2549 C CA . ALA B 1 2 ? -2.328 -39.406 -0.417 1 49.69 2 ALA B CA 1
ATOM 2550 C C . ALA B 1 2 ? -2.688 -38.469 -1.562 1 49.69 2 ALA B C 1
ATOM 2552 O O . ALA B 1 2 ? -2.008 -37.469 -1.783 1 49.69 2 ALA B O 1
ATOM 2553 N N . ALA B 1 3 ? -3.324 -39.156 -2.684 1 49.41 3 ALA B N 1
ATOM 2554 C CA . ALA B 1 3 ? -3.779 -38.375 -3.826 1 49.41 3 ALA B CA 1
ATOM 2555 C C . ALA B 1 3 ? -4.227 -37 -3.393 1 49.41 3 ALA B C 1
ATOM 2557 O O . ALA B 1 3 ? -4.777 -36.812 -2.303 1 49.41 3 ALA B O 1
ATOM 2558 N N . ALA B 1 4 ? -3.627 -35.844 -3.941 1 59.16 4 ALA B N 1
ATOM 2559 C CA . ALA B 1 4 ? -3.982 -34.469 -3.604 1 59.16 4 ALA B CA 1
ATOM 2560 C C . ALA B 1 4 ? -5.496 -34.281 -3.621 1 59.16 4 ALA B C 1
ATOM 2562 O O . ALA B 1 4 ? -6.188 -34.812 -4.5 1 59.16 4 ALA B O 1
ATOM 2563 N N . PRO B 1 5 ? -6.133 -33.75 -2.506 1 70.62 5 PRO B N 1
ATOM 2564 C CA . PRO B 1 5 ? -7.582 -33.594 -2.396 1 70.62 5 PRO B CA 1
ATOM 2565 C C . PRO B 1 5 ? -8.18 -32.844 -3.578 1 70.62 5 PRO B C 1
ATOM 2567 O O . PRO B 1 5 ? -7.566 -31.906 -4.09 1 70.62 5 PRO B O 1
ATOM 2570 N N . VAL B 1 6 ? -9.109 -33.531 -4.199 1 83.5 6 VAL B N 1
ATOM 2571 C CA . VAL B 1 6 ? -9.852 -32.938 -5.305 1 83.5 6 VAL B CA 1
ATOM 2572 C C . VAL B 1 6 ? -10.742 -31.828 -4.777 1 83.5 6 VAL B C 1
ATOM 2574 O O . VAL B 1 6 ? -11.453 -32 -3.783 1 83.5 6 VAL B O 1
ATOM 2577 N N . LEU B 1 7 ? -10.586 -30.688 -5.359 1 91.06 7 LEU B N 1
ATOM 2578 C CA . LEU B 1 7 ? -11.469 -29.578 -5.02 1 91.06 7 LEU B CA 1
ATOM 2579 C C . LEU B 1 7 ? -12.922 -29.906 -5.336 1 91.06 7 LEU B C 1
ATOM 2581 O O . LEU B 1 7 ? -13.203 -30.609 -6.316 1 91.06 7 LEU B O 1
ATOM 2585 N N . GLU B 1 8 ? -13.812 -29.375 -4.543 1 90.69 8 GLU B N 1
ATOM 2586 C CA . GLU B 1 8 ? -15.227 -29.703 -4.66 1 90.69 8 GLU B CA 1
ATOM 2587 C C . GLU B 1 8 ? -15.758 -29.406 -6.059 1 90.69 8 GLU B C 1
ATOM 2589 O O . GLU B 1 8 ? -16.438 -30.234 -6.66 1 90.69 8 GLU B O 1
ATOM 2594 N N . PHE B 1 9 ? -15.422 -28.312 -6.602 1 92.69 9 PHE B N 1
ATOM 2595 C CA . PHE B 1 9 ? -15.969 -27.922 -7.895 1 92.69 9 PHE B CA 1
ATOM 2596 C C . PHE B 1 9 ? -15.352 -28.75 -9.016 1 92.69 9 PHE B C 1
ATOM 2598 O O . PHE B 1 9 ? -15.852 -28.75 -10.141 1 92.69 9 PHE B O 1
ATOM 2605 N N . GLU B 1 10 ? -14.305 -29.5 -8.719 1 92.69 10 GLU B N 1
ATOM 2606 C CA . GLU B 1 10 ? -13.648 -30.344 -9.711 1 92.69 10 GLU B CA 1
ATOM 2607 C C . GLU B 1 10 ? -14.133 -31.797 -9.625 1 92.69 10 GLU B C 1
ATOM 2609 O O . GLU B 1 10 ? -13.734 -32.625 -10.422 1 92.69 10 GLU B O 1
ATOM 2614 N N . ARG B 1 11 ? -14.992 -32.094 -8.719 1 92.81 11 ARG B N 1
ATOM 2615 C CA . ARG B 1 11 ? -15.422 -33.469 -8.469 1 92.81 11 ARG B CA 1
ATOM 2616 C C . ARG B 1 11 ? -16.031 -34.094 -9.719 1 92.81 11 ARG B C 1
ATOM 2618 O O . ARG B 1 11 ? -15.727 -35.25 -10.062 1 92.81 11 ARG B O 1
ATOM 2625 N N . PRO B 1 12 ? -16.953 -33.312 -10.367 1 93.62 12 PRO B N 1
ATOM 2626 C CA . PRO B 1 12 ? -17.5 -33.906 -11.594 1 93.62 12 PRO B CA 1
ATOM 2627 C C . PRO B 1 12 ? -16.422 -34.312 -12.594 1 93.62 12 PRO B C 1
ATOM 2629 O O . PRO B 1 12 ? -16.562 -35.281 -13.312 1 93.62 12 PRO B O 1
ATOM 2632 N N . ILE B 1 13 ? -15.383 -33.594 -12.68 1 92.31 13 ILE B N 1
ATOM 2633 C CA . ILE B 1 13 ? -14.266 -33.875 -13.57 1 92.31 13 ILE B CA 1
ATOM 2634 C C . ILE B 1 13 ? -13.539 -35.125 -13.094 1 92.31 13 ILE B C 1
ATOM 2636 O O . ILE B 1 13 ? -13.297 -36.062 -13.875 1 92.31 13 ILE B O 1
ATOM 2640 N N . ALA B 1 14 ? -13.297 -35.156 -11.836 1 91 14 ALA B N 1
ATOM 2641 C CA . ALA B 1 14 ? -12.594 -36.281 -11.25 1 91 14 ALA B CA 1
ATOM 2642 C C . ALA B 1 14 ? -13.383 -37.594 -11.43 1 91 14 ALA B C 1
ATOM 2644 O O . ALA B 1 14 ? -12.812 -38.625 -11.711 1 91 14 ALA B O 1
ATOM 2645 N N . ASP B 1 15 ? -14.609 -37.438 -11.242 1 93.62 15 ASP B N 1
ATOM 2646 C CA . ASP B 1 15 ? -15.484 -38.594 -11.383 1 93.62 15 ASP B CA 1
ATOM 2647 C C . ASP B 1 15 ? -15.453 -39.156 -12.812 1 93.62 15 ASP B C 1
ATOM 2649 O O . ASP B 1 15 ? -15.359 -40.344 -13.016 1 93.62 15 ASP B O 1
ATOM 2653 N N . LEU B 1 16 ? -15.602 -38.219 -13.688 1 93.31 16 LEU B N 1
ATOM 2654 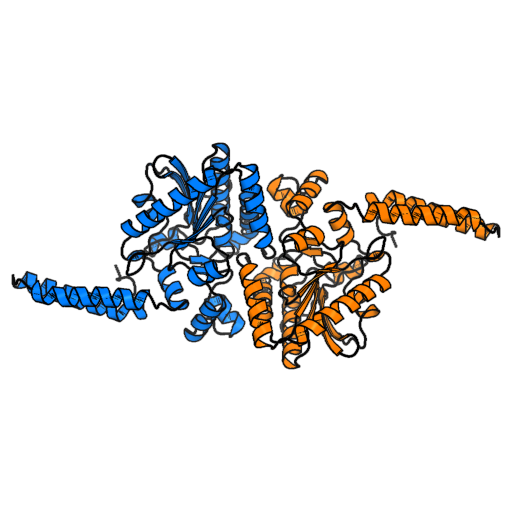C CA . LEU B 1 16 ? -15.57 -38.625 -15.094 1 93.31 16 LEU B CA 1
ATOM 2655 C C . LEU B 1 16 ? -14.211 -39.188 -15.477 1 93.31 16 LEU B C 1
ATOM 2657 O O . LEU B 1 16 ? -14.125 -40.156 -16.234 1 93.31 16 LEU B O 1
ATOM 2661 N N . GLU B 1 17 ? -13.172 -38.656 -14.984 1 91.94 17 GLU B N 1
ATOM 2662 C CA . GLU B 1 17 ? -11.828 -39.188 -15.219 1 91.94 17 GLU B CA 1
ATOM 2663 C C . GLU B 1 17 ? -11.68 -40.594 -14.672 1 91.94 17 GLU B C 1
ATOM 2665 O O . GLU B 1 17 ? -11.086 -41.469 -15.32 1 91.94 17 GLU B O 1
ATOM 2670 N N . LYS B 1 18 ? -12.195 -40.781 -13.578 1 92.31 18 LYS B N 1
ATOM 2671 C CA . LYS B 1 18 ? -12.164 -42.125 -12.969 1 92.31 18 LYS B CA 1
ATOM 2672 C C . LYS B 1 18 ? -12.93 -43.125 -13.805 1 92.31 18 LYS B C 1
ATOM 2674 O O . LYS B 1 18 ? -12.484 -44.281 -13.977 1 92.31 18 LYS B O 1
ATOM 2679 N N . GLN B 1 19 ? -14.023 -42.688 -14.211 1 92.88 19 GLN B N 1
ATOM 2680 C CA . GLN B 1 19 ? -14.82 -43.562 -15.078 1 92.88 19 GLN B CA 1
ATOM 2681 C C . GLN B 1 19 ? -14.055 -43.938 -16.328 1 92.88 19 GLN B C 1
ATOM 2683 O O . GLN B 1 19 ? -14.07 -45.094 -16.734 1 92.88 19 GLN B O 1
ATOM 2688 N N . ILE B 1 20 ? -13.461 -43.031 -16.906 1 93.62 20 ILE B N 1
ATOM 2689 C CA . ILE B 1 20 ? -12.695 -43.25 -18.125 1 93.62 20 ILE B CA 1
ATOM 2690 C C . ILE B 1 20 ? -11.531 -44.188 -17.844 1 93.62 20 ILE B C 1
ATOM 2692 O O . ILE B 1 20 ? -11.273 -45.125 -18.609 1 93.62 20 ILE B O 1
ATOM 2696 N N . GLU B 1 21 ? -10.898 -43.969 -16.734 1 92 21 GLU B N 1
ATOM 2697 C CA . GLU B 1 21 ? -9.766 -44.812 -16.344 1 92 21 GLU B CA 1
ATOM 2698 C C . GLU B 1 21 ? -10.211 -46.25 -16.078 1 92 21 GLU B C 1
ATOM 2700 O O . GLU B 1 21 ? -9.523 -47.219 -16.453 1 92 21 GLU B O 1
ATOM 2705 N N . GLU B 1 22 ? -11.328 -46.344 -15.453 1 92 22 GLU B N 1
ATOM 2706 C CA . GLU B 1 22 ? -11.883 -47.656 -15.18 1 92 22 GLU B CA 1
ATOM 2707 C C . GLU B 1 22 ? -12.234 -48.375 -16.484 1 92 22 GLU B C 1
ATOM 2709 O O . GLU B 1 22 ? -11.984 -49.562 -16.625 1 92 22 GLU B O 1
ATOM 2714 N N . LEU B 1 23 ? -12.805 -47.656 -17.344 1 91.31 23 LEU B N 1
ATOM 2715 C CA . LEU B 1 23 ? -13.164 -48.25 -18.641 1 91.31 23 LEU B CA 1
ATOM 2716 C C . LEU B 1 23 ? -11.914 -48.688 -19.391 1 91.31 23 LEU B C 1
ATOM 2718 O O . LEU B 1 23 ? -11.914 -49.75 -20.031 1 91.31 23 LEU B O 1
ATOM 2722 N N . LYS B 1 24 ? -10.891 -47.938 -19.312 1 91.88 24 LYS B N 1
ATOM 2723 C CA . LYS B 1 24 ? -9.633 -48.281 -19.969 1 91.88 24 LYS B CA 1
ATOM 2724 C C . LYS B 1 24 ? -9.016 -49.531 -19.344 1 91.88 24 LYS B C 1
ATOM 2726 O O . LYS B 1 24 ? -8.5 -50.375 -20.047 1 91.88 24 LYS B O 1
ATOM 2731 N N . ARG B 1 25 ? -9.102 -49.562 -18.078 1 91.62 25 ARG B N 1
ATOM 2732 C CA . ARG B 1 25 ? -8.555 -50.719 -17.359 1 91.62 25 ARG B CA 1
ATOM 2733 C C . ARG B 1 25 ? -9.32 -51.969 -17.719 1 91.62 25 ARG B C 1
ATOM 2735 O O . ARG B 1 25 ? -8.711 -53.031 -17.969 1 91.62 25 ARG B O 1
ATOM 2742 N N . LEU B 1 26 ? -10.617 -51.844 -17.688 1 89.25 26 LEU B N 1
ATOM 2743 C CA . LEU B 1 26 ? -11.461 -53 -18.016 1 89.25 26 LEU B CA 1
ATOM 2744 C C . LEU B 1 26 ? -11.203 -53.469 -19.438 1 89.25 26 LEU B C 1
ATOM 2746 O O . LEU B 1 26 ? -11.148 -54.688 -19.703 1 89.25 26 LEU B O 1
ATOM 2750 N N . ALA B 1 27 ? -11.047 -52.531 -20.297 1 89.12 27 ALA B N 1
ATOM 2751 C CA . ALA B 1 27 ? -10.781 -52.844 -21.688 1 89.12 27 ALA B CA 1
ATOM 2752 C C . ALA B 1 27 ? -9.43 -53.562 -21.844 1 89.12 27 ALA B C 1
ATOM 2754 O O . ALA B 1 27 ? -9.305 -54.5 -22.625 1 89.12 27 ALA B O 1
ATOM 2755 N N . ALA B 1 28 ? -8.438 -53.094 -21.156 1 88.56 28 ALA B N 1
ATOM 2756 C CA . ALA B 1 28 ? -7.109 -53.688 -21.203 1 88.56 28 ALA B CA 1
ATOM 2757 C C . ALA B 1 28 ? -7.137 -55.125 -20.641 1 88.56 28 ALA B C 1
ATOM 2759 O O . ALA B 1 28 ? -6.516 -56.031 -21.203 1 88.56 28 ALA B O 1
ATOM 2760 N N . ASP B 1 29 ? -7.863 -55.281 -19.547 1 90.38 29 ASP B N 1
ATOM 2761 C CA . ASP B 1 29 ? -7.969 -56.594 -18.906 1 90.38 29 ASP B CA 1
ATOM 2762 C C . ASP B 1 29 ? -8.648 -57.594 -19.844 1 90.38 29 ASP B C 1
ATOM 2764 O O . ASP B 1 29 ? -8.289 -58.781 -19.844 1 90.38 29 ASP B O 1
ATOM 2768 N N . ARG B 1 30 ? -9.531 -57.094 -20.609 1 91.38 30 ARG B N 1
ATOM 2769 C CA . ARG B 1 30 ? -10.336 -58 -21.438 1 91.38 30 ARG B CA 1
ATOM 2770 C C . ARG B 1 30 ? -9.891 -57.938 -22.906 1 91.38 30 ARG B C 1
ATOM 2772 O O . ARG B 1 30 ? -10.547 -58.531 -23.781 1 91.38 30 ARG B O 1
ATOM 2779 N N . SER B 1 31 ? -8.812 -57.188 -23.188 1 88.31 31 SER B N 1
ATOM 2780 C CA . SER B 1 31 ? -8.281 -57.031 -24.531 1 88.31 31 SER B CA 1
ATOM 2781 C C . SER B 1 31 ? -9.352 -56.531 -25.5 1 88.31 31 SER B C 1
ATOM 2783 O O . SER B 1 31 ? -9.516 -57.094 -26.578 1 88.31 31 SER B O 1
ATOM 2785 N N . LEU B 1 32 ? -10.227 -55.719 -25.016 1 87.25 32 LEU B N 1
ATOM 2786 C CA . LEU B 1 32 ? -11.289 -55.125 -25.828 1 87.25 32 LEU B CA 1
ATOM 2787 C C . LEU B 1 32 ? -10.875 -53.75 -26.344 1 87.25 32 LEU B C 1
ATOM 2789 O O . LEU B 1 32 ? -10.094 -53.031 -25.688 1 87.25 32 LEU B O 1
ATOM 2793 N N . ASP B 1 33 ? -11.258 -53.531 -27.609 1 87.44 33 ASP B N 1
ATOM 2794 C CA . ASP B 1 33 ? -11.117 -52.188 -28.141 1 87.44 33 ASP B CA 1
ATOM 2795 C C . ASP B 1 33 ? -12.312 -51.312 -27.766 1 87.44 33 ASP B C 1
ATOM 2797 O O . ASP B 1 33 ? -13.438 -51.562 -28.188 1 87.44 33 ASP B O 1
ATOM 2801 N N . VAL B 1 34 ? -12.18 -50.406 -26.891 1 88.44 34 VAL B N 1
ATOM 2802 C CA . VAL B 1 34 ? -13.273 -49.562 -26.406 1 88.44 34 VAL B CA 1
ATOM 2803 C C . VAL B 1 34 ? -13.102 -48.125 -26.906 1 88.44 34 VAL B C 1
ATOM 2805 O O . VAL B 1 34 ? -13.555 -47.188 -26.266 1 88.44 34 VAL B O 1
ATOM 2808 N N . ALA B 1 35 ? -12.461 -47.938 -27.953 1 86.81 35 ALA B N 1
ATOM 2809 C CA . ALA B 1 35 ? -12.211 -46.625 -28.516 1 86.81 35 ALA B CA 1
ATOM 2810 C C . ALA B 1 35 ? -13.523 -45.875 -28.797 1 86.81 35 ALA B C 1
ATOM 2812 O O . ALA B 1 35 ? -13.641 -44.688 -28.562 1 86.81 35 ALA B O 1
ATOM 2813 N N . GLU B 1 36 ? -14.422 -46.562 -29.266 1 87.56 36 GLU B N 1
ATOM 2814 C CA . GLU B 1 36 ? -15.703 -45.969 -29.641 1 87.56 36 GLU B CA 1
ATOM 2815 C C . GLU B 1 36 ? -16.469 -45.5 -28.406 1 87.56 36 GLU B C 1
ATOM 2817 O O . GLU B 1 36 ? -17.188 -44.5 -28.469 1 87.56 36 GLU B O 1
ATOM 2822 N N . GLU B 1 37 ? -16.297 -46.188 -27.312 1 88.5 37 GLU B N 1
ATOM 2823 C CA . GLU B 1 37 ? -16.984 -45.844 -26.078 1 88.5 37 GLU B CA 1
ATOM 2824 C C . GLU B 1 37 ? -16.234 -44.719 -25.344 1 88.5 37 GLU B C 1
ATOM 2826 O O . GLU B 1 37 ? -16.859 -43.906 -24.625 1 88.5 37 GLU B O 1
ATOM 2831 N N . LEU B 1 38 ? -15 -44.688 -25.562 1 91.56 38 LEU B N 1
ATOM 2832 C CA . LEU B 1 38 ? -14.164 -43.75 -24.844 1 91.56 38 LEU B CA 1
ATOM 2833 C C . LEU B 1 38 ? -14.258 -42.344 -25.453 1 91.56 38 LEU B C 1
ATOM 2835 O O . LEU B 1 38 ? -14.172 -41.344 -24.75 1 91.56 38 LEU B O 1
ATOM 2839 N N . ALA B 1 39 ? -14.477 -42.281 -26.703 1 91.81 39 ALA B N 1
ATOM 2840 C CA . ALA B 1 39 ? -14.438 -41 -27.438 1 91.81 39 ALA B CA 1
ATOM 2841 C C . ALA B 1 39 ? -15.477 -40.031 -26.906 1 91.81 39 ALA B C 1
ATOM 2843 O O . ALA B 1 39 ? -15.148 -38.906 -26.547 1 91.81 39 ALA B O 1
ATOM 2844 N N . PRO B 1 40 ? -16.719 -40.531 -26.781 1 92.56 40 PRO B N 1
ATOM 2845 C CA . PRO B 1 40 ? -17.703 -39.594 -26.25 1 92.56 40 PRO B CA 1
ATOM 2846 C C . PRO B 1 40 ? -17.406 -39.156 -24.812 1 92.56 40 PRO B C 1
ATOM 2848 O O . PRO B 1 40 ? -17.703 -38.031 -24.422 1 92.56 40 PRO B O 1
ATOM 2851 N N . LEU B 1 41 ? -16.875 -40.031 -24.031 1 92.94 41 LEU B N 1
ATOM 2852 C CA . LEU B 1 41 ? -16.547 -39.719 -22.641 1 92.94 41 LEU B CA 1
ATOM 2853 C C . LEU B 1 41 ? -15.414 -38.688 -22.562 1 92.94 41 LEU B C 1
ATOM 2855 O O . LEU B 1 41 ? -15.438 -37.812 -21.719 1 92.94 41 LEU B O 1
ATOM 2859 N N . GLN B 1 42 ? -14.5 -38.906 -23.391 1 92.81 42 GLN B N 1
ATOM 2860 C CA . GLN B 1 42 ? -13.383 -37.969 -23.453 1 92.81 42 GLN B CA 1
ATOM 2861 C C . GLN B 1 42 ? -13.836 -36.594 -23.891 1 92.81 42 GLN B C 1
ATOM 2863 O O . GLN B 1 42 ? -13.367 -35.594 -23.359 1 92.81 42 GLN B O 1
ATOM 2868 N N . LYS B 1 43 ? -14.664 -36.562 -24.859 1 93.69 43 LYS B N 1
ATOM 2869 C CA . LYS B 1 43 ? -15.227 -35.281 -25.281 1 93.69 43 LYS B CA 1
ATOM 2870 C C . LYS B 1 43 ? -16.016 -34.625 -24.156 1 93.69 43 LYS B C 1
ATOM 2872 O O . LYS B 1 43 ? -15.883 -33.406 -23.938 1 93.69 43 LYS B O 1
ATOM 2877 N N . LYS B 1 44 ? -16.781 -35.375 -23.469 1 94.25 44 LYS B N 1
ATOM 2878 C CA . LYS B 1 44 ? -17.547 -34.875 -22.344 1 94.25 44 LYS B CA 1
ATOM 2879 C C . LYS B 1 44 ? -16.625 -34.312 -21.266 1 94.25 44 LYS B C 1
ATOM 2881 O O . LYS B 1 44 ? -16.922 -33.281 -20.656 1 94.25 44 LYS B O 1
ATOM 2886 N N . LEU B 1 45 ? -15.594 -35.031 -21.047 1 93.75 45 LEU B N 1
ATOM 2887 C CA . LEU B 1 45 ? -14.609 -34.562 -20.062 1 93.75 45 LEU B CA 1
ATOM 2888 C C . LEU B 1 45 ? -14.016 -33.219 -20.469 1 93.75 45 LEU B C 1
ATOM 2890 O O . LEU B 1 45 ? -13.906 -32.312 -19.625 1 93.75 45 LEU B O 1
ATOM 2894 N N . GLY B 1 46 ? -13.672 -33.094 -21.672 1 93 46 GLY B N 1
ATOM 2895 C CA . GLY B 1 46 ? -13.156 -31.828 -22.172 1 93 46 GLY B CA 1
ATOM 2896 C C . GLY B 1 46 ? -14.148 -30.688 -22.047 1 93 46 GLY B C 1
ATOM 2897 O O . GLY B 1 46 ? -13.781 -29.609 -21.594 1 93 46 GLY B O 1
ATOM 2898 N N . ASP B 1 47 ? -15.312 -30.953 -22.375 1 94.56 47 ASP B N 1
ATOM 2899 C CA . ASP B 1 47 ? -16.359 -29.953 -22.281 1 94.56 47 ASP B CA 1
ATOM 2900 C C . ASP B 1 47 ? -16.609 -29.531 -20.828 1 94.56 47 ASP B C 1
ATOM 2902 O O . ASP B 1 47 ? -16.812 -28.344 -20.547 1 94.56 47 ASP B O 1
ATOM 2906 N N . LEU B 1 48 ? -16.609 -30.531 -20.047 1 94.12 48 LEU B N 1
ATOM 2907 C CA . LEU B 1 48 ? -16.844 -30.266 -18.641 1 94.12 48 LEU B CA 1
ATOM 2908 C C . LEU B 1 48 ? -15.727 -29.406 -18.047 1 94.12 48 LEU B C 1
ATOM 2910 O O . LEU B 1 48 ? -15.984 -28.469 -17.281 1 94.12 48 LEU B O 1
ATOM 2914 N N . ARG B 1 49 ? -14.578 -29.703 -18.422 1 94.06 49 ARG B N 1
ATOM 2915 C CA . ARG B 1 49 ? -13.43 -28.922 -17.969 1 94.06 49 ARG B CA 1
ATOM 2916 C C . ARG B 1 49 ? -13.547 -27.469 -18.406 1 94.06 49 ARG B C 1
ATOM 2918 O O . ARG B 1 49 ? -13.328 -26.547 -17.625 1 94.06 49 ARG B O 1
ATOM 2925 N N . ILE B 1 50 ? -13.875 -27.297 -19.609 1 94.19 50 ILE B N 1
ATOM 2926 C CA . ILE B 1 50 ? -14.031 -25.953 -20.172 1 94.19 50 ILE B CA 1
ATOM 2927 C C . ILE B 1 50 ? -15.125 -25.203 -19.406 1 94.19 50 ILE B C 1
ATOM 2929 O O . ILE B 1 50 ? -14.922 -24.078 -18.969 1 94.19 50 ILE B O 1
ATOM 2933 N N . GLN B 1 51 ? -16.203 -25.859 -19.234 1 94.69 51 GLN B N 1
ATOM 2934 C CA . GLN B 1 51 ? -17.344 -25.234 -18.578 1 94.69 51 GLN B CA 1
ATOM 2935 C C . GLN B 1 51 ? -17 -24.828 -17.156 1 94.69 51 GLN B C 1
ATOM 2937 O O . GLN B 1 51 ? -17.297 -23.703 -16.734 1 94.69 51 GLN B O 1
ATOM 2942 N N . ILE B 1 52 ? -16.344 -25.641 -16.453 1 95.12 52 ILE B N 1
ATOM 2943 C CA . ILE B 1 52 ? -16.047 -25.406 -15.047 1 95.12 52 ILE B CA 1
ATOM 2944 C C . ILE B 1 52 ? -15 -24.312 -14.922 1 95.12 52 ILE B C 1
ATOM 2946 O O . ILE B 1 52 ? -15.195 -23.344 -14.18 1 95.12 52 ILE B O 1
ATOM 2950 N N . TYR B 1 53 ? -14 -24.359 -15.672 1 95.75 53 TYR B N 1
ATOM 2951 C CA . TYR B 1 53 ? -12.867 -23.469 -15.484 1 95.75 53 TYR B CA 1
ATOM 2952 C C . TYR B 1 53 ? -13.141 -22.109 -16.125 1 95.75 53 TYR B C 1
ATOM 2954 O O . TYR B 1 53 ? -12.484 -21.109 -15.789 1 95.75 53 TYR B O 1
ATOM 2962 N N . GLN B 1 54 ? -14.07 -21.984 -16.969 1 93.75 54 GLN B N 1
ATOM 2963 C CA . GLN B 1 54 ? -14.469 -20.688 -17.516 1 93.75 54 GLN B CA 1
ATOM 2964 C C . GLN B 1 54 ? -15.406 -19.953 -16.562 1 93.75 54 GLN B C 1
ATOM 2966 O O . GLN B 1 54 ? -15.625 -18.75 -16.719 1 93.75 54 GLN B O 1
ATOM 2971 N N . ASN B 1 55 ? -15.906 -20.719 -15.578 1 95.06 55 ASN B N 1
ATOM 2972 C CA . ASN B 1 55 ? -16.906 -20.109 -14.711 1 95.06 55 ASN B CA 1
ATOM 2973 C C . ASN B 1 55 ? -16.5 -20.188 -13.242 1 95.06 55 ASN B C 1
ATOM 2975 O O . ASN B 1 55 ? -17.359 -20.266 -12.359 1 95.06 55 ASN B O 1
ATOM 2979 N N . LEU B 1 56 ? -15.273 -20.219 -13.016 1 97.31 56 LEU B N 1
ATOM 2980 C CA . LEU B 1 56 ? -14.812 -20.281 -11.633 1 97.31 56 LEU B CA 1
ATOM 2981 C C . LEU B 1 56 ? -15.148 -19 -10.883 1 97.31 56 LEU B C 1
ATOM 2983 O O . LEU B 1 56 ? -14.984 -17.906 -11.422 1 97.31 56 LEU B O 1
ATOM 2987 N N . SER B 1 57 ? -15.664 -19.172 -9.68 1 97.31 57 SER B N 1
ATOM 2988 C CA . SER B 1 57 ? -15.844 -18.016 -8.797 1 97.31 57 SER B CA 1
ATOM 2989 C C . SER B 1 57 ? -14.5 -17.5 -8.297 1 97.31 57 SER B C 1
ATOM 2991 O O . SER B 1 57 ? -13.484 -18.188 -8.391 1 97.31 57 SER B O 1
ATOM 2993 N N . PRO B 1 58 ? -14.484 -16.266 -7.773 1 97.75 58 PRO B N 1
ATOM 2994 C CA . PRO B 1 58 ? -13.234 -15.742 -7.219 1 97.75 58 PRO B CA 1
ATOM 2995 C C . PRO B 1 58 ? -12.633 -16.656 -6.156 1 97.75 58 PRO B C 1
ATOM 2997 O O . PRO B 1 58 ? -11.422 -16.906 -6.16 1 97.75 58 PRO B O 1
ATOM 3000 N N . LEU B 1 59 ? -13.43 -17.203 -5.309 1 97.5 59 LEU B N 1
ATOM 3001 C CA . LEU B 1 59 ? -12.93 -18.094 -4.266 1 97.5 59 LEU B CA 1
ATOM 3002 C C . LEU B 1 59 ? -12.383 -19.375 -4.867 1 97.5 59 LEU B C 1
ATOM 3004 O O . LEU B 1 59 ? -11.375 -19.906 -4.402 1 97.5 59 LEU B O 1
ATOM 3008 N N . GLN B 1 60 ? -13.102 -19.859 -5.863 1 97.31 60 GLN B N 1
ATOM 3009 C CA . GLN B 1 60 ? -12.609 -21.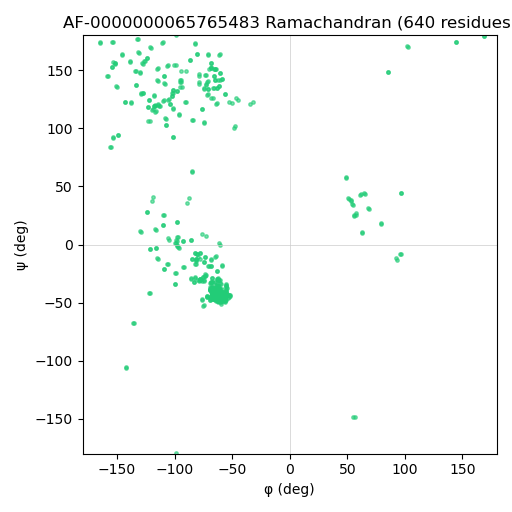047 -6.543 1 97.31 60 GLN B CA 1
ATOM 3010 C C . GLN B 1 60 ? -11.258 -20.797 -7.203 1 97.31 60 GLN B C 1
ATOM 3012 O O . GLN B 1 60 ? -10.383 -21.672 -7.211 1 97.31 60 GLN B O 1
ATOM 3017 N N . ARG B 1 61 ? -11.055 -19.641 -7.715 1 98 61 ARG B N 1
ATOM 3018 C CA . ARG B 1 61 ? -9.766 -19.281 -8.297 1 98 61 ARG B CA 1
ATOM 3019 C C . ARG B 1 61 ? -8.68 -19.203 -7.227 1 98 61 ARG B C 1
ATOM 3021 O O . ARG B 1 61 ? -7.527 -19.562 -7.473 1 98 61 ARG B O 1
ATOM 3028 N N . VAL B 1 62 ? -9.07 -18.703 -6.035 1 98.06 62 VAL B N 1
ATOM 3029 C CA . VAL B 1 62 ? -8.141 -18.734 -4.91 1 98.06 62 VAL B CA 1
ATOM 3030 C C . VAL B 1 62 ? -7.707 -20.172 -4.629 1 98.06 62 VAL B C 1
ATOM 3032 O O . VAL B 1 62 ? -6.523 -20.438 -4.43 1 98.06 62 VAL B O 1
ATOM 3035 N N . GLN B 1 63 ? -8.648 -21.062 -4.656 1 97.12 63 GLN B N 1
ATOM 3036 C CA . GLN B 1 63 ? -8.359 -22.469 -4.398 1 97.12 63 GLN B CA 1
ATOM 3037 C C . GLN B 1 63 ? -7.441 -23.047 -5.473 1 97.12 63 GLN B C 1
ATOM 3039 O O . GLN B 1 63 ? -6.508 -23.797 -5.164 1 97.12 63 GLN B O 1
ATOM 3044 N N . VAL B 1 64 ? -7.684 -22.688 -6.711 1 97.44 64 VAL B N 1
ATOM 3045 C CA . VAL B 1 64 ? -6.867 -23.156 -7.824 1 97.44 64 VAL B CA 1
ATOM 3046 C C . VAL B 1 64 ? -5.449 -22.609 -7.695 1 97.44 64 VAL B C 1
ATOM 3048 O O . VAL B 1 64 ? -4.473 -23.328 -7.906 1 97.44 64 VAL B O 1
ATOM 3051 N N . ALA B 1 65 ? -5.316 -21.359 -7.305 1 98.12 65 ALA B N 1
ATOM 3052 C CA . ALA B 1 65 ? -4.023 -20.703 -7.168 1 98.12 65 ALA B CA 1
ATOM 3053 C C . ALA B 1 65 ? -3.174 -21.375 -6.094 1 98.12 65 ALA B C 1
ATOM 3055 O O . ALA B 1 65 ? -1.943 -21.312 -6.141 1 98.12 65 ALA B O 1
ATOM 3056 N N . ARG B 1 66 ? -3.867 -22.031 -5.219 1 96.62 66 ARG B N 1
ATOM 3057 C CA . ARG B 1 66 ? -3.184 -22.594 -4.059 1 96.62 66 ARG B CA 1
ATOM 3058 C C . ARG B 1 66 ? -2.891 -24.078 -4.266 1 96.62 66 ARG B C 1
ATOM 3060 O O . ARG B 1 66 ? -2.281 -24.719 -3.408 1 96.62 66 ARG B O 1
ATOM 3067 N N . MET B 1 67 ? -3.238 -24.625 -5.371 1 95.19 67 MET B N 1
ATOM 3068 C CA . MET B 1 67 ? -3.072 -26.062 -5.613 1 95.19 67 MET B CA 1
ATOM 3069 C C . MET B 1 67 ? -1.596 -26.438 -5.625 1 95.19 67 MET B C 1
ATOM 3071 O O . MET B 1 67 ? -0.769 -25.719 -6.188 1 95.19 67 MET B O 1
ATOM 3075 N N . SER B 1 68 ? -1.355 -27.578 -5.059 1 93.81 68 SER B N 1
ATOM 3076 C CA . SER B 1 68 ? 0.024 -28.062 -4.992 1 93.81 68 SER B CA 1
ATOM 3077 C C . SER B 1 68 ? 0.514 -28.531 -6.355 1 93.81 68 SER B C 1
ATOM 3079 O O . SER B 1 68 ? 1.719 -28.562 -6.609 1 93.81 68 SER B O 1
ATOM 3081 N N . ARG B 1 69 ? -0.411 -28.938 -7.199 1 93.88 69 ARG B N 1
ATOM 3082 C CA . ARG B 1 69 ? -0.026 -29.453 -8.508 1 93.88 69 ARG B CA 1
ATOM 3083 C C . ARG B 1 69 ? 0.23 -28.312 -9.492 1 93.88 69 ARG B C 1
ATOM 3085 O O . ARG B 1 69 ? 0.724 -28.531 -10.594 1 93.88 69 ARG B O 1
ATOM 3092 N N . ARG B 1 70 ? -0.169 -27.141 -9.102 1 96.88 70 ARG B N 1
ATOM 3093 C CA . ARG B 1 70 ? 0.116 -25.984 -9.938 1 96.88 70 ARG B CA 1
ATOM 3094 C C . ARG B 1 70 ? 1.618 -25.766 -10.094 1 96.88 70 ARG B C 1
ATOM 3096 O O . ARG B 1 70 ? 2.383 -26.016 -9.156 1 96.88 70 ARG B O 1
ATOM 3103 N N . PRO B 1 71 ? 2.084 -25.359 -11.32 1 98.19 71 PRO B N 1
ATOM 3104 C CA . PRO B 1 71 ? 3.527 -25.188 -11.484 1 98.19 71 PRO B CA 1
ATOM 3105 C C . PRO B 1 71 ? 4.098 -24.094 -10.578 1 98.19 71 PRO B C 1
ATOM 3107 O O . PRO B 1 71 ? 3.473 -23.047 -10.391 1 98.19 71 PRO B O 1
ATOM 3110 N N . PHE B 1 72 ? 5.219 -24.438 -9.961 1 98.19 72 PHE B N 1
ATOM 3111 C CA . PHE B 1 72 ? 5.973 -23.5 -9.156 1 98.19 72 PHE B CA 1
ATOM 3112 C C . PHE B 1 72 ? 7.141 -22.922 -9.945 1 98.19 72 PHE B C 1
ATOM 3114 O O . PHE B 1 72 ? 7.273 -23.172 -11.141 1 98.19 72 PHE B O 1
ATOM 3121 N N . THR B 1 73 ? 7.91 -22.047 -9.32 1 98.62 73 THR B N 1
ATOM 3122 C CA . THR B 1 73 ? 9.047 -21.391 -9.969 1 98.62 73 THR B CA 1
ATOM 3123 C C . THR B 1 73 ? 9.977 -22.422 -10.594 1 98.62 73 THR B C 1
ATOM 3125 O O . THR B 1 73 ? 10.391 -22.281 -11.742 1 98.62 73 THR B O 1
ATOM 3128 N N . SER B 1 74 ? 10.242 -23.484 -9.898 1 98.12 74 SER B N 1
ATOM 3129 C CA . SER B 1 74 ? 11.156 -24.516 -10.391 1 98.12 74 SER B CA 1
ATOM 3130 C C . SER B 1 74 ? 10.625 -25.172 -11.664 1 98.12 74 SER B C 1
ATOM 3132 O O . SER B 1 74 ? 11.398 -25.5 -12.562 1 98.12 74 SER B O 1
ATOM 3134 N N . ASP B 1 75 ? 9.305 -25.344 -11.719 1 98.44 75 ASP B N 1
ATOM 3135 C CA . ASP B 1 75 ? 8.695 -25.922 -12.914 1 98.44 75 ASP B CA 1
ATOM 3136 C C . ASP B 1 75 ? 8.852 -25 -14.117 1 98.44 75 ASP B C 1
ATOM 3138 O O . ASP B 1 75 ? 9.141 -25.453 -15.227 1 98.44 75 ASP B O 1
ATOM 3142 N N . TYR B 1 76 ? 8.625 -23.734 -13.867 1 98.75 76 TYR B N 1
ATOM 3143 C CA . TYR B 1 76 ? 8.773 -22.781 -14.961 1 98.75 76 TYR B CA 1
ATOM 3144 C C . TYR B 1 76 ? 10.219 -22.703 -15.438 1 98.75 76 TYR B C 1
ATOM 3146 O O . TYR B 1 76 ? 10.477 -22.594 -16.641 1 98.75 76 TYR B O 1
ATOM 3154 N N . ILE B 1 77 ? 11.148 -22.734 -14.539 1 98.38 77 ILE B N 1
ATOM 3155 C CA . ILE B 1 77 ? 12.562 -22.703 -14.906 1 98.38 77 ILE B CA 1
ATOM 3156 C C . ILE B 1 77 ? 12.883 -23.891 -15.812 1 98.38 77 ILE B C 1
ATOM 3158 O O . ILE B 1 77 ? 13.531 -23.734 -16.844 1 98.38 77 ILE B O 1
ATOM 3162 N N . LYS B 1 78 ? 12.391 -25.031 -15.492 1 97.62 78 LYS B N 1
ATOM 3163 C CA . LYS B 1 78 ? 12.648 -26.266 -16.234 1 97.62 78 LYS B CA 1
ATOM 3164 C C . LYS B 1 78 ? 12.047 -26.203 -17.641 1 97.62 78 LYS B C 1
ATOM 3166 O O . LYS B 1 78 ? 12.664 -26.656 -18.594 1 97.62 78 LYS B O 1
ATOM 3171 N N . HIS B 1 79 ? 10.883 -25.609 -17.766 1 98.06 79 HIS B N 1
ATOM 3172 C CA . HIS B 1 79 ? 10.125 -25.75 -19 1 98.06 79 HIS B CA 1
ATOM 3173 C C . HIS B 1 79 ? 10.312 -24.531 -19.906 1 98.06 79 HIS B C 1
ATOM 3175 O O . HIS B 1 79 ? 10.188 -24.641 -21.125 1 98.06 79 HIS B O 1
ATOM 3181 N N . ALA B 1 80 ? 10.648 -23.391 -19.328 1 98.25 80 ALA B N 1
ATOM 3182 C CA . ALA B 1 80 ? 10.594 -22.156 -20.109 1 98.25 80 ALA B CA 1
ATOM 3183 C C . ALA B 1 80 ? 11.984 -21.547 -20.281 1 98.25 80 ALA B C 1
ATOM 3185 O O . ALA B 1 80 ? 12.188 -20.672 -21.125 1 98.25 80 ALA B O 1
ATOM 3186 N N . PHE B 1 81 ? 12.969 -22.016 -19.562 1 98.56 81 PHE B N 1
ATOM 3187 C CA . PHE B 1 81 ? 14.297 -21.422 -19.594 1 98.56 81 PHE B CA 1
ATOM 3188 C C . PHE B 1 81 ? 15.375 -22.484 -19.781 1 98.56 81 PHE B C 1
ATOM 3190 O O . PHE B 1 81 ? 15.094 -23.672 -19.688 1 98.56 81 PHE B O 1
ATOM 3197 N N . SER B 1 82 ? 16.594 -22.016 -20.125 1 98.12 82 SER B N 1
ATOM 3198 C CA . SER B 1 82 ? 17.75 -22.906 -20.25 1 98.12 82 SER B CA 1
ATOM 3199 C C . SER B 1 82 ? 18.922 -22.391 -19.438 1 98.12 82 SER B C 1
ATOM 3201 O O . SER B 1 82 ? 18.922 -21.234 -18.984 1 98.12 82 SER B O 1
ATOM 3203 N N . ASP B 1 83 ? 19.875 -23.25 -19.031 1 98.12 83 ASP B N 1
ATOM 3204 C CA . ASP B 1 83 ? 21.172 -22.938 -18.422 1 98.12 83 ASP B CA 1
ATOM 3205 C C . ASP B 1 83 ? 20.984 -22.266 -17.062 1 98.12 83 ASP B C 1
ATOM 3207 O O . ASP B 1 83 ? 21.641 -21.25 -16.781 1 98.12 83 ASP B O 1
ATOM 3211 N N . PHE B 1 84 ? 20.109 -22.781 -16.297 1 98.38 84 PHE B N 1
ATOM 3212 C CA . PHE B 1 84 ? 19.844 -22.203 -14.992 1 98.38 84 PHE B CA 1
ATOM 3213 C C . PHE B 1 84 ? 21 -22.484 -14.031 1 98.38 84 PHE B C 1
ATOM 3215 O O . PHE B 1 84 ? 21.422 -23.625 -13.891 1 98.38 84 PHE B O 1
ATOM 3222 N N . ILE B 1 85 ? 21.516 -21.469 -13.383 1 98.06 85 ILE B N 1
ATOM 3223 C CA . ILE B 1 85 ? 22.5 -21.547 -12.32 1 98.06 85 ILE B CA 1
ATOM 3224 C C . ILE B 1 85 ? 21.938 -20.906 -11.047 1 98.06 85 ILE B C 1
ATOM 3226 O O . ILE B 1 85 ? 21.859 -19.688 -10.953 1 98.06 85 ILE B O 1
ATOM 3230 N N . GLU B 1 86 ? 21.594 -21.75 -10.109 1 97.19 86 GLU B N 1
ATOM 3231 C CA . GLU B 1 86 ? 20.984 -21.266 -8.883 1 97.19 86 GLU B CA 1
ATOM 3232 C C . GLU B 1 86 ? 22 -20.562 -7.996 1 97.19 86 GLU B C 1
ATOM 3234 O O . GLU B 1 86 ? 23.125 -21.031 -7.848 1 97.19 86 GLU B O 1
ATOM 3239 N N . LEU B 1 87 ? 21.578 -19.422 -7.426 1 95.75 87 LEU B N 1
ATOM 3240 C CA . LEU B 1 87 ? 22.375 -18.656 -6.477 1 95.75 87 LEU B CA 1
ATOM 3241 C C . LEU B 1 87 ? 21.734 -18.641 -5.102 1 95.75 87 LEU B C 1
ATOM 3243 O O . LEU B 1 87 ? 20.5 -18.609 -4.992 1 95.75 87 LEU B O 1
ATOM 3247 N N . HIS B 1 88 ? 22.562 -18.75 -4.051 1 92.69 88 HIS B N 1
ATOM 3248 C CA . HIS B 1 88 ? 22.031 -18.891 -2.703 1 92.69 88 HIS B CA 1
ATOM 3249 C C . HIS B 1 88 ? 22.562 -17.797 -1.781 1 92.69 88 HIS B C 1
ATOM 3251 O O . HIS B 1 88 ? 23.547 -17.141 -2.104 1 92.69 88 HIS B O 1
ATOM 3257 N N . GLY B 1 89 ? 21.875 -17.578 -0.676 1 87.25 89 GLY B N 1
ATOM 3258 C CA . GLY B 1 89 ? 22.359 -16.812 0.455 1 87.25 89 GLY B CA 1
ATOM 3259 C C . GLY B 1 89 ? 22.125 -15.32 0.301 1 87.25 89 GLY B C 1
ATOM 3260 O O . GLY B 1 89 ? 22.156 -14.797 -0.814 1 87.25 89 GLY B O 1
ATOM 3261 N N . ASP B 1 90 ? 21.922 -14.656 1.438 1 83.5 90 ASP B N 1
ATOM 3262 C CA . ASP B 1 90 ? 21.797 -13.203 1.481 1 83.5 90 ASP B CA 1
ATOM 3263 C C . ASP B 1 90 ? 23.125 -12.547 1.853 1 83.5 90 ASP B C 1
ATOM 3265 O O . ASP B 1 90 ? 23.25 -11.32 1.849 1 83.5 90 ASP B O 1
ATOM 3269 N N . ARG B 1 91 ? 24.125 -13.398 2.119 1 80.62 91 ARG B N 1
ATOM 3270 C CA . ARG B 1 91 ? 25.469 -13 2.529 1 80.62 91 ARG B CA 1
ATOM 3271 C C . ARG B 1 91 ? 25.438 -12.258 3.859 1 80.62 91 ARG B C 1
ATOM 3273 O O . ARG B 1 91 ? 26.359 -11.508 4.184 1 80.62 91 ARG B O 1
ATOM 3280 N N . LEU B 1 92 ? 24.359 -12.234 4.57 1 78.94 92 LEU B N 1
ATOM 3281 C CA . LEU B 1 92 ? 24.219 -11.547 5.848 1 78.94 92 LEU B CA 1
ATOM 3282 C C . LEU B 1 92 ? 23.797 -12.523 6.945 1 78.94 92 LEU B C 1
ATOM 3284 O O . LEU B 1 92 ? 24.344 -12.477 8.055 1 78.94 92 LEU B O 1
ATOM 3288 N N . PHE B 1 93 ? 22.906 -13.43 6.723 1 82.81 93 PHE B N 1
ATOM 3289 C CA . PHE B 1 93 ? 22.344 -14.273 7.773 1 82.81 93 PHE B CA 1
ATOM 3290 C C . PHE B 1 93 ? 22.281 -15.727 7.332 1 82.81 93 PHE B C 1
ATOM 3292 O O . PHE B 1 93 ? 23 -16.578 7.855 1 82.81 93 PHE B O 1
ATOM 3299 N N . ARG B 1 94 ? 21.391 -15.977 6.324 1 88.12 94 ARG B N 1
ATOM 3300 C CA . ARG B 1 94 ? 21.25 -17.375 5.941 1 88.12 94 ARG B CA 1
ATOM 3301 C C . ARG B 1 94 ? 20.547 -17.5 4.594 1 88.12 94 ARG B C 1
ATOM 3303 O O . ARG B 1 94 ? 20.188 -16.5 3.977 1 88.12 94 ARG B O 1
ATOM 3310 N N . GLU B 1 95 ? 20.516 -18.734 4.152 1 91.81 95 GLU B N 1
ATOM 3311 C CA . GLU B 1 95 ? 19.719 -19.078 2.977 1 91.81 95 GLU B CA 1
ATOM 3312 C C . GLU B 1 95 ? 18.25 -19.219 3.326 1 91.81 95 GLU B C 1
ATOM 3314 O O . GLU B 1 95 ? 17.906 -19.672 4.422 1 91.81 95 GLU B O 1
ATOM 3319 N N . ASP B 1 96 ? 17.422 -18.766 2.516 1 96.12 96 ASP B N 1
ATOM 3320 C CA . ASP B 1 96 ? 15.984 -18.969 2.625 1 96.12 96 ASP B CA 1
ATOM 3321 C C . ASP B 1 96 ? 15.445 -19.75 1.432 1 96.12 96 ASP B C 1
ATOM 3323 O O . ASP B 1 96 ? 15.383 -19.234 0.315 1 96.12 96 ASP B O 1
ATOM 3327 N N . ALA B 1 97 ? 14.977 -20.906 1.658 1 96.44 97 ALA B N 1
ATOM 3328 C CA . ALA B 1 97 ? 14.586 -21.828 0.594 1 96.44 97 ALA B CA 1
ATOM 3329 C C . ALA B 1 97 ? 13.234 -21.438 0.008 1 96.44 97 ALA B C 1
ATOM 3331 O O . ALA B 1 97 ? 12.82 -21.984 -1.021 1 96.44 97 ALA B O 1
ATOM 3332 N N . ALA B 1 98 ? 12.594 -20.469 0.642 1 98.06 98 ALA B N 1
ATOM 3333 C CA . ALA B 1 98 ? 11.32 -20 0.112 1 98.06 98 ALA B CA 1
ATOM 3334 C C . ALA B 1 98 ? 11.531 -19.141 -1.13 1 98.06 98 ALA B C 1
ATOM 3336 O O . ALA B 1 98 ? 10.586 -18.844 -1.866 1 98.06 98 ALA B O 1
ATOM 3337 N N . ILE B 1 99 ? 12.781 -18.719 -1.332 1 98.5 99 ILE B N 1
ATOM 3338 C CA . ILE B 1 99 ? 13.125 -17.938 -2.521 1 98.5 99 ILE B CA 1
ATOM 3339 C C . ILE B 1 99 ? 14.141 -18.719 -3.361 1 98.5 99 ILE B C 1
ATOM 3341 O O . ILE B 1 99 ? 15.227 -19.047 -2.881 1 98.5 99 ILE B O 1
ATOM 3345 N N . MET B 1 100 ? 13.742 -19 -4.555 1 97.88 100 MET B N 1
ATOM 3346 C CA . MET B 1 100 ? 14.641 -19.562 -5.559 1 97.88 100 MET B CA 1
ATOM 3347 C C . MET B 1 100 ? 15.102 -18.484 -6.543 1 97.88 100 MET B C 1
ATOM 3349 O O . MET B 1 100 ? 14.289 -17.688 -7.02 1 97.88 100 MET B O 1
ATOM 3353 N N . ALA B 1 101 ? 16.438 -18.453 -6.809 1 98.31 101 ALA B N 1
ATOM 3354 C CA . ALA B 1 101 ? 16.938 -17.406 -7.691 1 98.31 101 ALA B CA 1
ATOM 3355 C C . ALA B 1 101 ? 18.219 -17.828 -8.383 1 98.31 101 ALA B C 1
ATOM 3357 O O . ALA B 1 101 ? 18.953 -18.688 -7.875 1 98.31 101 ALA B O 1
ATOM 3358 N N . GLY B 1 102 ? 18.438 -17.234 -9.586 1 98.44 102 GLY B N 1
ATOM 3359 C CA . GLY B 1 102 ? 19.656 -17.547 -10.32 1 98.44 102 GLY B CA 1
ATOM 3360 C C . GLY B 1 102 ? 19.641 -17.031 -11.742 1 98.44 102 GLY B C 1
ATOM 3361 O O . GLY B 1 102 ? 18.656 -16.438 -12.188 1 98.44 102 GLY B O 1
ATOM 3362 N N . TRP B 1 103 ? 20.781 -17.312 -12.398 1 98.56 103 TRP B N 1
ATOM 3363 C CA . TRP B 1 103 ? 20.922 -16.953 -13.805 1 98.56 103 TRP B CA 1
ATOM 3364 C C . TRP B 1 103 ? 20.203 -17.969 -14.695 1 98.56 103 TRP B C 1
ATOM 3366 O O . TRP B 1 103 ? 20.188 -19.172 -14.383 1 98.56 103 TRP B O 1
ATOM 3376 N N . ALA B 1 104 ? 19.656 -17.516 -15.789 1 98.75 104 ALA B N 1
ATOM 3377 C CA . ALA B 1 104 ? 19.062 -18.391 -16.797 1 98.75 104 ALA B CA 1
ATOM 3378 C C . ALA B 1 104 ? 19.078 -17.719 -18.172 1 98.75 104 ALA B C 1
ATOM 3380 O O . ALA B 1 104 ? 19.547 -16.594 -18.312 1 98.75 104 ALA B O 1
ATOM 3381 N N . ARG B 1 105 ? 18.688 -18.438 -19.141 1 98.62 105 ARG B N 1
ATOM 3382 C CA . ARG B 1 105 ? 18.531 -17.891 -20.484 1 98.62 105 ARG B CA 1
ATOM 3383 C C . ARG B 1 105 ? 17.078 -17.984 -20.953 1 98.62 105 ARG B C 1
ATOM 3385 O O . ARG B 1 105 ? 16.438 -19.031 -20.781 1 98.62 105 ARG B O 1
ATOM 3392 N N . LEU B 1 106 ? 16.531 -16.922 -21.391 1 98.62 106 LEU B N 1
ATOM 3393 C CA . LEU B 1 106 ? 15.242 -16.844 -22.078 1 98.62 106 LEU B CA 1
ATOM 3394 C C . LEU B 1 106 ? 15.422 -16.562 -23.562 1 98.62 106 LEU B C 1
ATOM 3396 O O . LEU B 1 106 ? 15.797 -15.445 -23.953 1 98.62 106 LEU B O 1
ATOM 3400 N N . GLU B 1 107 ? 15.172 -17.562 -24.391 1 96.5 107 GLU B N 1
ATOM 3401 C CA . GLU B 1 107 ? 15.391 -17.422 -25.828 1 96.5 107 GLU B CA 1
ATOM 3402 C C . GLU B 1 107 ? 16.797 -16.906 -26.125 1 96.5 107 GLU B C 1
ATOM 3404 O O . GLU B 1 107 ? 16.953 -15.953 -26.891 1 96.5 107 GLU B O 1
ATOM 3409 N N . GLY B 1 108 ? 17.719 -17.359 -25.422 1 95.5 108 GLY B N 1
ATOM 3410 C CA . GLY B 1 108 ? 19.109 -17.031 -25.688 1 95.5 108 GLY B CA 1
ATOM 3411 C C . GLY B 1 108 ? 19.594 -15.828 -24.891 1 95.5 108 GLY B C 1
ATOM 3412 O O . GLY B 1 108 ? 20.797 -15.57 -24.812 1 95.5 108 GLY B O 1
ATOM 3413 N N . GLU B 1 109 ? 18.75 -15.094 -24.312 1 96.94 109 GLU B N 1
ATOM 3414 C CA . GLU B 1 109 ? 19.109 -13.898 -23.562 1 96.94 109 GLU B CA 1
ATOM 3415 C C . GLU B 1 109 ? 19.281 -14.211 -22.078 1 96.94 109 GLU B C 1
ATOM 3417 O O . GLU B 1 109 ? 18.453 -14.914 -21.484 1 96.94 109 GLU B O 1
ATOM 3422 N N . THR B 1 110 ? 20.344 -13.68 -21.5 1 98.44 110 THR B N 1
ATOM 3423 C CA . THR B 1 110 ? 20.594 -13.875 -20.078 1 98.44 110 THR B CA 1
ATOM 3424 C C . THR B 1 110 ? 19.594 -13.078 -19.25 1 98.44 110 THR B C 1
ATOM 3426 O O . THR B 1 110 ? 19.344 -11.906 -19.531 1 98.44 110 THR B O 1
ATOM 3429 N N . VAL B 1 111 ? 19.062 -13.758 -18.266 1 98.88 111 VAL B N 1
ATOM 3430 C CA . VAL B 1 111 ? 18.125 -13.109 -17.344 1 98.88 111 VAL B CA 1
ATOM 3431 C C . VAL B 1 111 ? 18.422 -13.562 -15.914 1 98.88 111 VAL B C 1
ATOM 3433 O O . VAL B 1 111 ? 19.094 -14.578 -15.703 1 98.88 111 VAL B O 1
ATOM 3436 N N . MET B 1 112 ? 18 -12.75 -14.961 1 98.94 112 MET B N 1
ATOM 3437 C CA . MET B 1 112 ? 18 -13.117 -13.547 1 98.94 112 MET B CA 1
ATOM 3438 C C . MET B 1 112 ? 16.594 -13.508 -13.094 1 98.94 112 MET B C 1
ATOM 3440 O O . MET B 1 112 ? 15.672 -12.703 -13.164 1 98.94 112 MET B O 1
ATOM 3444 N N . LEU B 1 113 ? 16.484 -14.758 -12.695 1 98.88 113 LEU B N 1
ATOM 3445 C CA . LEU B 1 113 ? 15.203 -15.266 -12.203 1 98.88 113 LEU B CA 1
ATOM 3446 C C . LEU B 1 113 ? 15.156 -15.234 -10.68 1 98.88 113 LEU B C 1
ATOM 3448 O O . LEU B 1 113 ? 16.125 -15.625 -10.016 1 98.88 113 LEU B O 1
ATOM 3452 N N . ILE B 1 114 ? 14.07 -14.703 -10.125 1 98.88 114 ILE B N 1
ATOM 3453 C CA . ILE B 1 114 ? 13.82 -14.695 -8.688 1 98.88 114 ILE B CA 1
ATOM 3454 C C . ILE B 1 114 ? 12.352 -15.039 -8.414 1 98.88 114 ILE B C 1
ATOM 3456 O O . ILE B 1 114 ? 11.453 -14.383 -8.938 1 98.88 114 ILE B O 1
ATOM 3460 N N . GLY B 1 115 ? 12.117 -16.094 -7.641 1 98.81 115 GLY B N 1
ATOM 3461 C CA . GLY B 1 115 ? 10.727 -16.438 -7.402 1 98.81 115 GLY B CA 1
ATOM 3462 C C . GLY B 1 115 ? 10.5 -17.141 -6.082 1 98.81 115 GLY B C 1
ATOM 3463 O O . GLY B 1 115 ? 11.438 -17.719 -5.512 1 98.81 115 GLY B O 1
ATOM 3464 N N . HIS B 1 116 ? 9.289 -17.047 -5.594 1 98.81 116 HIS B N 1
ATOM 3465 C CA . HIS B 1 116 ? 8.891 -17.891 -4.469 1 98.81 116 HIS B CA 1
ATOM 3466 C C . HIS B 1 116 ? 8.867 -19.359 -4.859 1 98.81 116 HIS B C 1
ATOM 3468 O O . HIS B 1 116 ? 8.562 -19.703 -6.004 1 98.81 116 HIS B O 1
ATOM 3474 N N . GLU B 1 117 ? 9.211 -20.156 -3.969 1 98.31 117 GLU B N 1
ATOM 3475 C CA . GLU B 1 117 ? 9.156 -21.594 -4.184 1 98.31 117 GLU B CA 1
ATOM 3476 C C . GLU B 1 117 ? 8.406 -22.297 -3.055 1 98.31 117 GLU B C 1
ATOM 3478 O O . GLU B 1 117 ? 8.68 -22.047 -1.877 1 98.31 117 GLU B O 1
ATOM 3483 N N . ARG B 1 118 ? 7.473 -23.109 -3.467 1 96.19 118 ARG B N 1
ATOM 3484 C CA . ARG B 1 118 ? 6.711 -23.922 -2.525 1 96.19 118 ARG B CA 1
ATOM 3485 C C . ARG B 1 118 ? 7.062 -25.406 -2.67 1 96.19 118 ARG B C 1
ATOM 3487 O O . ARG B 1 118 ? 7.871 -25.766 -3.525 1 96.19 118 ARG B O 1
ATOM 3494 N N . GLY B 1 119 ? 6.496 -26.188 -1.725 1 93.94 119 GLY B N 1
ATOM 3495 C CA . GLY B 1 119 ? 6.684 -27.625 -1.791 1 93.94 119 GLY B CA 1
ATOM 3496 C C . GLY B 1 119 ? 5.449 -28.375 -2.268 1 93.94 119 GLY B C 1
ATOM 3497 O O . GLY B 1 119 ? 4.332 -27.875 -2.139 1 93.94 119 GLY B O 1
ATOM 3498 N N . ARG B 1 120 ? 5.727 -29.531 -2.836 1 91.94 120 ARG B N 1
ATOM 3499 C CA . ARG B 1 120 ? 4.621 -30.344 -3.338 1 91.94 120 ARG B CA 1
ATOM 3500 C C . ARG B 1 120 ? 4.141 -31.328 -2.281 1 91.94 120 ARG B C 1
ATOM 3502 O O . ARG B 1 120 ? 3.027 -31.844 -2.367 1 91.94 120 ARG B O 1
ATOM 3509 N N . ASP B 1 121 ? 4.98 -31.562 -1.338 1 92.44 121 ASP B N 1
ATOM 3510 C CA . ASP B 1 121 ? 4.613 -32.406 -0.203 1 92.44 121 ASP B CA 1
ATOM 3511 C C . ASP B 1 121 ? 5.016 -31.75 1.117 1 92.44 121 ASP B C 1
ATOM 3513 O O . ASP B 1 121 ? 5.586 -30.656 1.127 1 92.44 121 ASP B O 1
ATOM 3517 N N . THR B 1 122 ? 4.648 -32.438 2.139 1 91.81 122 THR B N 1
ATOM 3518 C CA . THR B 1 122 ? 4.824 -31.844 3.467 1 91.81 122 THR B CA 1
ATOM 3519 C C . THR B 1 122 ? 6.301 -31.578 3.748 1 91.81 122 THR B C 1
ATOM 3521 O O . THR B 1 122 ? 6.652 -30.516 4.262 1 91.81 122 THR B O 1
ATOM 3524 N N . LYS B 1 123 ? 7.082 -32.5 3.402 1 94.31 123 LYS B N 1
ATOM 3525 C CA . LYS B 1 123 ? 8.516 -32.344 3.65 1 94.31 123 LYS B CA 1
ATOM 3526 C C . LYS B 1 123 ? 9.078 -31.156 2.9 1 94.31 123 LYS B C 1
ATOM 3528 O O . LYS B 1 123 ? 9.797 -30.344 3.48 1 94.31 123 LYS B O 1
ATOM 3533 N N . GLU B 1 124 ? 8.797 -31.016 1.654 1 94.62 124 GLU B N 1
ATOM 3534 C CA .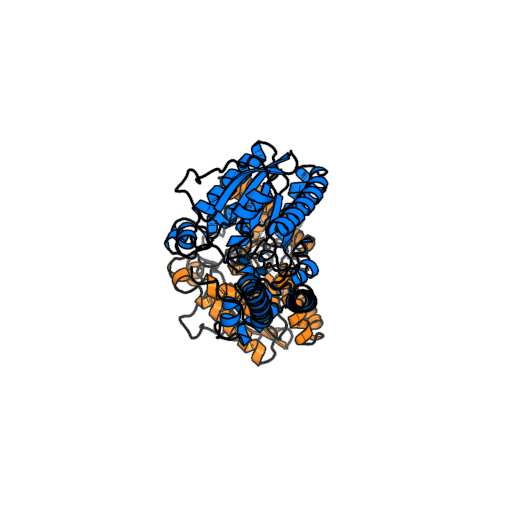 GLU B 1 124 ? 9.266 -29.891 0.84 1 94.62 124 GLU B CA 1
ATOM 3535 C C . GLU B 1 124 ? 8.672 -28.578 1.326 1 94.62 124 GLU B C 1
ATOM 3537 O O . GLU B 1 124 ? 9.352 -27.547 1.326 1 94.62 124 GLU B O 1
ATOM 3542 N N . ASN B 1 125 ? 7.441 -28.594 1.744 1 95.12 125 ASN B N 1
ATOM 3543 C CA . ASN B 1 125 ? 6.781 -27.391 2.248 1 95.12 125 ASN B CA 1
ATOM 3544 C C . ASN B 1 125 ? 7.465 -26.859 3.502 1 95.12 125 ASN B C 1
ATOM 3546 O O . ASN B 1 125 ? 7.641 -25.656 3.652 1 95.12 125 ASN B O 1
ATOM 3550 N N . LEU B 1 126 ? 7.793 -27.781 4.305 1 95.19 126 LEU B N 1
ATOM 3551 C CA . LEU B 1 126 ? 8.492 -27.375 5.52 1 95.19 126 LEU B CA 1
ATOM 3552 C C . LEU B 1 126 ? 9.844 -26.766 5.188 1 95.19 126 LEU B C 1
ATOM 3554 O O . LEU B 1 126 ? 10.227 -25.75 5.766 1 95.19 126 LEU B O 1
ATOM 3558 N N . LYS B 1 127 ? 10.508 -27.391 4.266 1 95 127 LYS B N 1
ATOM 3559 C CA . LYS B 1 127 ? 11.805 -26.891 3.834 1 95 127 LYS B CA 1
ATOM 3560 C C . LYS B 1 127 ? 11.68 -25.5 3.234 1 95 127 LYS B C 1
ATOM 3562 O O . LYS B 1 127 ? 12.531 -24.641 3.471 1 95 127 LYS B O 1
ATOM 3567 N N . ARG B 1 128 ? 10.648 -25.234 2.52 1 96.75 128 ARG B N 1
ATOM 3568 C CA . ARG B 1 128 ? 10.445 -23.984 1.791 1 96.75 128 ARG B CA 1
ATOM 3569 C C . ARG B 1 128 ? 9.562 -23.031 2.588 1 96.75 128 ARG B C 1
ATOM 3571 O O . ARG B 1 128 ? 9.141 -21.984 2.074 1 96.75 128 ARG B O 1
ATOM 3578 N N . ASN B 1 129 ? 9.273 -23.406 3.752 1 96.94 129 ASN B N 1
ATOM 3579 C CA . ASN B 1 129 ? 8.438 -22.609 4.648 1 96.94 129 ASN B CA 1
ATOM 3580 C C . ASN B 1 129 ? 7.113 -22.234 3.994 1 96.94 129 ASN B C 1
ATOM 3582 O O . ASN B 1 129 ? 6.672 -21.094 4.082 1 96.94 129 ASN B O 1
ATOM 3586 N N . PHE B 1 130 ? 6.621 -23.188 3.262 1 96 130 PHE B N 1
ATOM 3587 C CA . PHE B 1 130 ? 5.328 -23.031 2.605 1 96 130 PHE B CA 1
ATOM 3588 C C . PHE B 1 130 ? 5.32 -21.812 1.693 1 96 130 PHE B C 1
ATOM 3590 O O . PHE B 1 130 ? 4.285 -21.156 1.53 1 96 130 PHE B O 1
ATOM 3597 N N . GLY B 1 131 ? 6.461 -21.391 1.199 1 97.56 131 GLY B N 1
ATOM 3598 C CA . GLY B 1 131 ? 6.566 -20.281 0.274 1 97.56 131 GLY B CA 1
ATOM 3599 C C . GLY B 1 131 ? 6.496 -18.922 0.959 1 97.56 131 GLY B C 1
ATOM 3600 O O . GLY B 1 131 ? 6.227 -17.906 0.315 1 97.56 131 GLY B O 1
ATOM 3601 N N . MET B 1 132 ? 6.719 -18.875 2.248 1 98.19 132 MET B N 1
ATOM 3602 C CA . MET B 1 132 ? 6.699 -17.641 3.021 1 98.19 132 MET B CA 1
ATOM 3603 C C . MET B 1 132 ? 8.109 -17.234 3.434 1 98.19 132 MET B C 1
ATOM 3605 O O . MET B 1 132 ? 8.648 -17.75 4.41 1 98.19 132 MET B O 1
ATOM 3609 N N . PRO B 1 133 ? 8.641 -16.281 2.764 1 97.62 133 PRO B N 1
ATOM 3610 C CA . PRO B 1 133 ? 10.039 -15.93 3.016 1 97.62 133 PRO B CA 1
ATOM 3611 C C . PRO B 1 133 ? 10.234 -15.211 4.344 1 97.62 133 PRO B C 1
ATOM 3613 O O . PRO B 1 133 ? 9.344 -14.484 4.797 1 97.62 133 PRO B O 1
ATOM 3616 N N . HIS B 1 134 ? 11.367 -15.508 4.91 1 96.81 134 HIS B N 1
ATOM 3617 C CA . HIS B 1 134 ? 11.922 -14.695 5.98 1 96.81 134 HIS B CA 1
ATOM 3618 C C . HIS B 1 134 ? 12.664 -13.484 5.426 1 96.81 134 HIS B C 1
ATOM 3620 O O . HIS B 1 134 ? 12.812 -13.344 4.207 1 96.81 134 HIS B O 1
ATOM 3626 N N . PRO B 1 135 ? 13.109 -12.57 6.312 1 95.62 135 PRO B N 1
ATOM 3627 C CA . PRO B 1 135 ? 13.82 -11.391 5.805 1 95.62 135 PRO B CA 1
ATOM 3628 C C . PRO B 1 135 ? 15.023 -11.75 4.934 1 95.62 135 PRO B C 1
ATOM 3630 O O . PRO B 1 135 ? 15.305 -11.07 3.949 1 95.62 135 PRO B O 1
ATOM 3633 N N . GLU B 1 136 ? 15.68 -12.773 5.316 1 96.88 136 GLU B N 1
ATOM 3634 C CA . GLU B 1 136 ? 16.859 -13.172 4.562 1 96.88 136 GLU B CA 1
ATOM 3635 C C . GLU B 1 136 ? 16.5 -13.578 3.139 1 96.88 136 GLU B C 1
ATOM 3637 O O . GLU B 1 136 ? 17.312 -13.453 2.225 1 96.88 136 GLU B O 1
ATOM 3642 N N . GLY B 1 137 ? 15.297 -14.102 2.918 1 97.94 137 GLY B N 1
ATOM 3643 C CA . GLY B 1 137 ? 14.844 -14.375 1.563 1 97.94 137 GLY B CA 1
ATOM 3644 C C . GLY B 1 137 ? 14.711 -13.125 0.716 1 97.94 137 GLY B C 1
ATOM 3645 O O . GLY B 1 137 ? 15.141 -13.102 -0.439 1 97.94 137 GLY B O 1
ATOM 3646 N N . TYR B 1 138 ? 14.141 -12.148 1.289 1 97.5 138 TYR B N 1
ATOM 3647 C CA . TYR B 1 138 ? 13.969 -10.883 0.583 1 97.5 138 TYR B CA 1
ATOM 3648 C C . TYR B 1 138 ? 15.312 -10.203 0.358 1 97.5 138 TYR B C 1
ATOM 3650 O O . TYR B 1 138 ? 15.539 -9.594 -0.688 1 97.5 138 TYR B O 1
ATOM 3658 N N . ARG B 1 139 ? 16.188 -10.289 1.301 1 97.12 139 ARG B N 1
ATOM 3659 C CA . ARG B 1 139 ? 17.547 -9.742 1.139 1 97.12 139 ARG B CA 1
ATOM 3660 C C . ARG B 1 139 ? 18.281 -10.461 0.018 1 97.12 139 ARG B C 1
ATOM 3662 O O . ARG B 1 139 ? 19 -9.828 -0.765 1 97.12 139 ARG B O 1
ATOM 3669 N N . LYS B 1 140 ? 18.125 -11.742 0.006 1 97.81 140 LYS B N 1
ATOM 3670 C CA . LYS B 1 140 ? 18.703 -12.516 -1.089 1 97.81 140 LYS B CA 1
ATOM 3671 C C . LYS B 1 140 ? 18.156 -12.047 -2.438 1 97.81 140 LYS B C 1
ATOM 3673 O O . LYS B 1 140 ? 18.922 -11.844 -3.381 1 97.81 140 LYS B O 1
ATOM 3678 N N . ALA B 1 141 ? 16.891 -11.914 -2.504 1 98.62 141 ALA B N 1
ATOM 3679 C CA . ALA B 1 141 ? 16.266 -11.445 -3.736 1 98.62 141 ALA B CA 1
ATOM 3680 C C . ALA B 1 141 ? 16.844 -10.109 -4.176 1 98.62 141 ALA B C 1
ATOM 3682 O O . ALA B 1 141 ? 17.25 -9.953 -5.332 1 98.62 141 ALA B O 1
ATOM 3683 N N . LEU B 1 142 ? 16.938 -9.195 -3.281 1 97.94 142 LEU B N 1
ATOM 3684 C CA . LEU B 1 142 ? 17.438 -7.867 -3.613 1 97.94 142 LEU B CA 1
ATOM 3685 C C . LEU B 1 142 ? 18.891 -7.93 -4.047 1 97.94 142 LEU B C 1
ATOM 3687 O O . LEU B 1 142 ? 19.281 -7.277 -5.02 1 97.94 142 LEU B O 1
ATOM 3691 N N . ARG B 1 143 ? 19.656 -8.648 -3.311 1 97.56 143 ARG B N 1
ATOM 3692 C CA . ARG B 1 143 ? 21.062 -8.805 -3.674 1 97.56 143 ARG B CA 1
ATOM 3693 C C . ARG B 1 143 ? 21.203 -9.258 -5.125 1 97.56 143 ARG B C 1
ATOM 3695 O O . ARG B 1 143 ? 22.031 -8.727 -5.863 1 97.56 143 ARG B O 1
ATOM 3702 N N . LEU B 1 144 ? 20.406 -10.148 -5.477 1 98.5 144 LEU B N 1
ATOM 3703 C CA . LEU B 1 144 ? 20.531 -10.727 -6.812 1 98.5 144 LEU B CA 1
ATOM 3704 C C . LEU B 1 144 ? 19.938 -9.789 -7.863 1 98.5 144 LEU B C 1
ATOM 3706 O O . LEU B 1 144 ? 20.406 -9.758 -9.008 1 98.5 144 LEU B O 1
ATOM 3710 N N . MET B 1 145 ? 18.953 -9.031 -7.512 1 98.69 145 MET B N 1
ATOM 3711 C CA . MET B 1 145 ? 18.484 -7.969 -8.398 1 98.69 145 MET B CA 1
ATOM 3712 C C . MET B 1 145 ? 19.609 -6.969 -8.688 1 98.69 145 MET B C 1
ATOM 3714 O O . MET B 1 145 ? 19.797 -6.559 -9.836 1 98.69 145 MET B O 1
ATOM 3718 N N . LYS B 1 146 ? 20.297 -6.609 -7.676 1 98.06 146 LYS B N 1
ATOM 3719 C CA . LYS B 1 146 ? 21.391 -5.66 -7.828 1 98.06 146 LYS B CA 1
ATOM 3720 C C . LYS B 1 146 ? 22.516 -6.25 -8.688 1 98.06 146 LYS B C 1
ATOM 3722 O O . LYS B 1 146 ? 23.125 -5.535 -9.477 1 98.06 146 LYS B O 1
ATOM 3727 N N . LEU B 1 147 ? 22.734 -7.488 -8.469 1 98.06 147 LEU B N 1
ATOM 3728 C CA . LEU B 1 147 ? 23.703 -8.164 -9.32 1 98.06 147 LEU B CA 1
ATOM 3729 C C . LEU B 1 147 ? 23.297 -8.102 -10.789 1 98.06 147 LEU B C 1
ATOM 3731 O O . LEU B 1 147 ? 24.109 -7.82 -11.656 1 98.06 147 LEU B O 1
ATOM 3735 N N . ALA B 1 148 ? 22.062 -8.398 -11.055 1 98.69 148 ALA B N 1
ATOM 3736 C CA . ALA B 1 148 ? 21.531 -8.305 -12.406 1 98.69 148 ALA B CA 1
ATOM 3737 C C . ALA B 1 148 ? 21.719 -6.902 -12.977 1 98.69 148 ALA B C 1
ATOM 3739 O O . ALA B 1 148 ? 22.109 -6.738 -14.133 1 98.69 148 ALA B O 1
ATOM 3740 N N . GLU B 1 149 ? 21.406 -5.93 -12.211 1 98.5 149 GLU B N 1
ATOM 3741 C CA . GLU B 1 149 ? 21.562 -4.539 -12.617 1 98.5 149 GLU B CA 1
ATOM 3742 C C . GLU B 1 149 ? 23.016 -4.242 -13.008 1 98.5 149 GLU B C 1
ATOM 3744 O O . GLU B 1 149 ? 23.266 -3.59 -14.016 1 98.5 149 GLU B O 1
ATOM 3749 N N . LYS B 1 150 ? 23.922 -4.699 -12.188 1 97.94 150 LYS B N 1
ATOM 3750 C CA . LYS B 1 150 ? 25.344 -4.492 -12.438 1 97.94 150 LYS B CA 1
ATOM 3751 C C . LYS B 1 150 ? 25.734 -5.023 -13.812 1 97.94 150 LYS B C 1
ATOM 3753 O O . LYS B 1 150 ? 26.578 -4.434 -14.5 1 97.94 150 LYS B O 1
ATOM 3758 N N . PHE B 1 151 ? 25.141 -6.078 -14.203 1 98 151 PHE B N 1
ATOM 3759 C CA . PHE B 1 151 ? 25.5 -6.711 -15.469 1 98 151 PHE B CA 1
ATOM 3760 C C . PHE B 1 151 ? 24.531 -6.297 -16.562 1 98 151 PHE B C 1
ATOM 3762 O O . PHE B 1 151 ? 24.594 -6.832 -17.672 1 98 151 PHE B O 1
ATOM 3769 N N . GLN B 1 152 ? 23.641 -5.449 -16.219 1 97.62 152 GLN B N 1
ATOM 3770 C CA . GLN B 1 152 ? 22.672 -4.918 -17.172 1 97.62 152 GLN B CA 1
ATOM 3771 C C . GLN B 1 152 ? 21.797 -6.031 -17.734 1 97.62 152 GLN B C 1
ATOM 3773 O O . GLN B 1 152 ? 21.562 -6.082 -18.953 1 97.62 152 GLN B O 1
ATOM 3778 N N . VAL B 1 153 ? 21.375 -6.891 -16.859 1 98.25 153 VAL B N 1
ATOM 3779 C CA . VAL B 1 153 ? 20.547 -8.039 -17.203 1 98.25 153 VAL B CA 1
ATOM 3780 C C . VAL B 1 153 ? 19.125 -7.84 -16.672 1 98.25 153 VAL B C 1
ATOM 3782 O O . VAL B 1 153 ? 18.953 -7.379 -15.531 1 98.25 153 VAL B O 1
ATOM 3785 N N . PRO B 1 154 ? 18.094 -8.219 -17.484 1 98.81 154 PRO B N 1
ATOM 3786 C CA . PRO B 1 154 ? 16.719 -8.078 -17 1 98.81 154 PRO B CA 1
ATOM 3787 C C . PRO B 1 154 ? 16.422 -8.992 -15.805 1 98.81 154 PRO B C 1
ATOM 3789 O O . PRO B 1 154 ? 17.031 -10.062 -15.672 1 98.81 154 PRO B O 1
ATOM 3792 N N . VAL B 1 155 ? 15.484 -8.531 -14.953 1 98.94 155 VAL B N 1
ATOM 3793 C CA . VAL B 1 155 ? 15.047 -9.297 -13.789 1 98.94 155 VAL B CA 1
ATOM 3794 C C . VAL B 1 155 ? 13.625 -9.805 -14.016 1 98.94 155 VAL B C 1
ATOM 3796 O O . VAL B 1 155 ? 12.727 -9.023 -14.359 1 98.94 155 VAL B O 1
ATOM 3799 N N . LEU B 1 156 ? 13.445 -11.086 -13.906 1 98.94 156 LEU B N 1
ATOM 3800 C CA . LEU B 1 156 ? 12.133 -11.711 -13.961 1 98.94 156 LEU B CA 1
ATOM 3801 C C . LEU B 1 156 ? 11.766 -12.32 -12.617 1 98.94 156 LEU B C 1
ATOM 3803 O O . LEU B 1 156 ? 12.484 -13.188 -12.102 1 98.94 156 LEU B O 1
ATOM 3807 N N . THR B 1 157 ? 10.68 -11.844 -12.016 1 98.94 157 THR B N 1
ATOM 3808 C CA . THR B 1 157 ? 10.266 -12.391 -10.734 1 98.94 157 THR B CA 1
ATOM 3809 C C . THR B 1 157 ? 8.992 -13.227 -10.883 1 98.94 157 THR B C 1
ATOM 3811 O O . THR B 1 157 ? 8.141 -12.922 -11.719 1 98.94 157 THR B O 1
ATOM 3814 N N . PHE B 1 158 ? 8.891 -14.273 -10.117 1 98.94 158 PHE B N 1
ATOM 3815 C CA . PHE B 1 158 ? 7.734 -15.156 -10.055 1 98.94 158 PHE B CA 1
ATOM 3816 C C . PHE B 1 158 ? 7.141 -15.18 -8.648 1 98.94 158 PHE B C 1
ATOM 3818 O O . PHE B 1 158 ? 7.773 -15.656 -7.711 1 98.94 158 PHE B O 1
ATOM 3825 N N . ILE B 1 159 ? 5.93 -14.711 -8.547 1 98.75 159 ILE B N 1
ATOM 3826 C CA . ILE B 1 159 ? 5.316 -14.477 -7.242 1 98.75 159 ILE B CA 1
ATOM 3827 C C . ILE B 1 159 ? 4.312 -15.578 -6.934 1 98.75 159 ILE B C 1
ATOM 3829 O O . ILE B 1 159 ? 3.373 -15.805 -7.699 1 98.75 159 ILE B O 1
ATOM 3833 N N . ASP B 1 160 ? 4.492 -16.281 -5.875 1 98.75 160 ASP B N 1
ATOM 3834 C CA . ASP B 1 160 ? 3.639 -17.328 -5.348 1 98.75 160 ASP B CA 1
ATOM 3835 C C . ASP B 1 160 ? 3.832 -17.5 -3.84 1 98.75 160 ASP B C 1
ATOM 3837 O O . ASP B 1 160 ? 4.574 -18.375 -3.398 1 98.75 160 ASP B O 1
ATOM 3841 N N . THR B 1 161 ? 3.107 -16.641 -3.107 1 98.31 161 THR B N 1
ATOM 3842 C CA . THR B 1 161 ? 3.256 -16.625 -1.655 1 98.31 161 THR B CA 1
ATOM 3843 C C . THR B 1 161 ? 1.954 -16.188 -0.986 1 98.31 161 THR B C 1
ATOM 3845 O O . THR B 1 161 ? 1.266 -15.297 -1.477 1 98.31 161 THR B O 1
ATOM 3848 N N . PRO B 1 162 ? 1.611 -16.938 0.094 1 96.69 162 PRO B N 1
ATOM 3849 C CA . PRO B 1 162 ? 0.498 -16.391 0.88 1 96.69 162 PRO B CA 1
ATOM 3850 C C . PRO B 1 162 ? 0.854 -15.102 1.601 1 96.69 162 PRO B C 1
ATOM 3852 O O . PRO B 1 162 ? -0.031 -14.406 2.115 1 96.69 162 PRO B O 1
ATOM 3855 N N . GLY B 1 163 ? 2.174 -14.797 1.646 1 94.81 163 GLY B N 1
ATOM 3856 C CA . GLY B 1 163 ? 2.701 -13.641 2.357 1 94.81 163 GLY B CA 1
ATOM 3857 C C . GLY B 1 163 ? 4.051 -13.906 3 1 94.81 163 GLY B C 1
ATOM 3858 O O . GLY B 1 163 ? 4.543 -15.031 2.984 1 94.81 163 GLY B O 1
ATOM 3859 N N . ALA B 1 164 ? 4.586 -12.789 3.547 1 94.69 164 ALA B N 1
ATOM 3860 C CA . ALA B 1 164 ? 5.824 -12.938 4.305 1 94.69 164 ALA B CA 1
ATOM 3861 C C . ALA B 1 164 ? 5.582 -13.719 5.594 1 94.69 164 ALA B C 1
ATOM 3863 O O . ALA B 1 164 ? 4.484 -13.688 6.156 1 94.69 164 ALA B O 1
ATOM 3864 N N . TRP B 1 165 ? 6.602 -14.391 6.066 1 94.12 165 TRP B N 1
ATOM 3865 C CA . TRP B 1 165 ? 6.488 -15.164 7.301 1 94.12 165 TRP B CA 1
ATOM 3866 C C . TRP B 1 165 ? 6.211 -14.25 8.492 1 94.12 165 TRP B C 1
ATOM 3868 O O . TRP B 1 165 ? 6.996 -13.352 8.789 1 94.12 165 TRP B O 1
ATOM 3878 N N . PRO B 1 166 ? 5.074 -14.43 9.234 1 85.44 166 PRO B N 1
ATOM 3879 C CA . PRO B 1 166 ? 4.684 -13.547 10.336 1 85.44 166 PRO B CA 1
ATOM 3880 C C . PRO B 1 166 ? 5.289 -13.969 11.672 1 85.44 166 PRO B C 1
ATOM 3882 O O . PRO B 1 166 ? 4.605 -13.93 12.695 1 85.44 166 PRO B O 1
ATOM 3885 N N . GLY B 1 167 ? 6.43 -14.375 11.742 1 85.69 167 GLY B N 1
ATOM 3886 C CA . GLY B 1 167 ? 7.016 -14.852 12.984 1 85.69 167 GLY B CA 1
ATOM 3887 C C . GLY B 1 167 ? 7.785 -13.773 13.727 1 85.69 167 GLY B C 1
ATOM 3888 O O . GLY B 1 167 ? 8.305 -12.836 13.117 1 85.69 167 GLY B O 1
ATOM 3889 N N . LEU B 1 168 ? 7.789 -13.891 15.086 1 83.06 168 LEU B N 1
ATOM 3890 C CA . LEU B 1 168 ? 8.508 -12.953 15.945 1 83.06 168 LEU B CA 1
ATOM 3891 C C . LEU B 1 168 ? 9.969 -12.836 15.516 1 83.06 168 LEU B C 1
ATOM 3893 O O . LEU B 1 168 ? 10.508 -11.734 15.453 1 83.06 168 LEU B O 1
ATOM 3897 N N . GLY B 1 169 ? 10.539 -14 15.281 1 86.5 169 GLY B N 1
ATOM 3898 C CA . GLY B 1 169 ? 11.922 -13.977 14.828 1 86.5 169 GLY B CA 1
ATOM 3899 C C . GLY B 1 169 ? 12.125 -13.18 13.555 1 86.5 169 GLY B C 1
ATOM 3900 O O . GLY B 1 169 ? 13.125 -12.469 13.414 1 86.5 169 GLY B O 1
ATOM 3901 N N . ALA B 1 170 ? 11.258 -13.281 12.617 1 88.31 170 ALA B N 1
ATOM 3902 C CA . ALA B 1 170 ? 11.32 -12.523 11.367 1 88.31 170 ALA B CA 1
ATOM 3903 C C . ALA B 1 170 ? 11.219 -11.023 11.625 1 88.31 170 ALA B C 1
ATOM 3905 O O . ALA B 1 170 ? 11.953 -10.234 11.039 1 88.31 170 ALA B O 1
ATOM 3906 N N . GLU B 1 171 ? 10.352 -10.648 12.508 1 83.44 171 GLU B N 1
ATOM 3907 C CA . GLU B 1 171 ? 10.195 -9.242 12.859 1 83.44 171 GLU B CA 1
ATOM 3908 C C . GLU B 1 171 ? 11.469 -8.688 13.5 1 83.44 171 GLU B C 1
ATOM 3910 O O . GLU B 1 171 ? 11.898 -7.582 13.172 1 83.44 171 GLU B O 1
ATOM 3915 N N . GLU B 1 172 ? 11.984 -9.453 14.359 1 84.62 172 GLU B N 1
ATOM 3916 C CA . GLU B 1 172 ? 13.211 -9.047 15.039 1 84.62 172 GLU B CA 1
ATOM 3917 C C . GLU B 1 172 ? 14.352 -8.875 14.039 1 84.62 172 GLU B C 1
ATOM 3919 O O . GLU B 1 172 ? 15.219 -8.016 14.234 1 84.62 172 GLU B O 1
ATOM 3924 N N . ARG B 1 173 ? 14.242 -9.648 13.031 1 87.75 173 ARG B N 1
ATOM 3925 C CA . ARG B 1 173 ? 15.312 -9.594 12.039 1 87.75 173 ARG B CA 1
ATOM 3926 C C . ARG B 1 173 ? 14.977 -8.602 10.922 1 87.75 173 ARG B C 1
ATOM 3928 O O . ARG B 1 173 ? 15.688 -8.531 9.922 1 87.75 173 ARG B O 1
ATOM 3935 N N . GLY B 1 174 ? 13.945 -7.934 10.977 1 87.56 174 GLY B N 1
ATOM 3936 C CA . GLY B 1 174 ? 13.68 -6.809 10.094 1 87.56 174 GLY B CA 1
ATOM 3937 C C . GLY B 1 174 ? 12.82 -7.172 8.898 1 87.56 174 GLY B C 1
ATOM 3938 O O . GLY B 1 174 ? 13.156 -6.836 7.758 1 87.56 174 GLY B O 1
ATOM 3939 N N . GLN B 1 175 ? 11.797 -7.914 9.102 1 88.5 175 GLN B N 1
ATOM 3940 C CA . GLN B 1 175 ? 10.914 -8.328 8.016 1 88.5 175 GLN B CA 1
ATOM 3941 C C . GLN B 1 175 ? 10.352 -7.117 7.266 1 88.5 175 GLN B C 1
ATOM 3943 O O . GLN B 1 175 ? 10.492 -7.016 6.047 1 88.5 175 GLN B O 1
ATOM 3948 N N . SER B 1 176 ? 9.836 -6.164 8.008 1 85.81 176 SER B N 1
ATOM 3949 C CA . SER B 1 176 ? 9.234 -4.977 7.406 1 85.81 176 SER B CA 1
ATOM 3950 C C . SER B 1 176 ? 10.289 -4.125 6.699 1 85.81 176 SER B C 1
ATOM 3952 O O . SER B 1 176 ? 10.023 -3.574 5.625 1 85.81 176 SER B O 1
ATOM 3954 N N . GLU B 1 177 ? 11.406 -4.035 7.289 1 87.25 177 GLU B N 1
ATOM 3955 C CA . GLU B 1 177 ? 12.492 -3.262 6.688 1 87.25 177 GLU B CA 1
ATOM 3956 C C . GLU B 1 177 ? 12.969 -3.902 5.391 1 87.25 177 GLU B C 1
ATOM 3958 O O . GLU B 1 177 ? 13.219 -3.205 4.402 1 87.25 177 GLU B O 1
ATOM 3963 N N . ALA B 1 178 ? 13.133 -5.211 5.402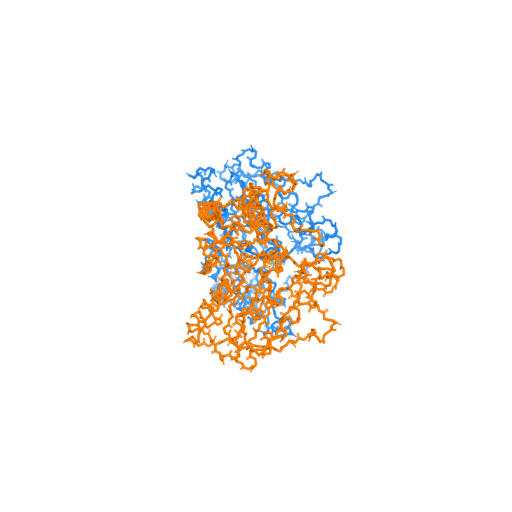 1 92.31 178 ALA B N 1
ATOM 3964 C CA . ALA B 1 178 ? 13.578 -5.91 4.199 1 92.31 178 ALA B CA 1
ATOM 3965 C C . ALA B 1 178 ? 12.594 -5.703 3.051 1 92.31 178 ALA B C 1
ATOM 3967 O O . ALA B 1 178 ? 13 -5.453 1.915 1 92.31 178 ALA B O 1
ATOM 3968 N N . ILE B 1 179 ? 11.336 -5.785 3.342 1 92.81 179 ILE B N 1
ATOM 3969 C CA . ILE B 1 179 ? 10.297 -5.602 2.334 1 92.81 179 ILE B CA 1
ATOM 3970 C C . ILE B 1 179 ? 10.32 -4.164 1.821 1 92.81 179 ILE B C 1
ATOM 3972 O O . ILE B 1 179 ? 10.359 -3.928 0.611 1 92.81 179 ILE B O 1
ATOM 3976 N N . ALA B 1 180 ? 10.391 -3.193 2.744 1 89.88 180 ALA B N 1
ATOM 3977 C CA . ALA B 1 180 ? 10.445 -1.786 2.355 1 89.88 180 ALA B CA 1
ATOM 3978 C C . ALA B 1 180 ? 11.664 -1.508 1.482 1 89.88 180 ALA B C 1
ATOM 3980 O O . ALA B 1 180 ? 11.578 -0.765 0.501 1 89.88 180 ALA B O 1
ATOM 3981 N N . ARG B 1 181 ? 12.758 -2.051 1.847 1 93.25 181 ARG B N 1
ATOM 3982 C CA . ARG B 1 181 ? 13.992 -1.871 1.08 1 93.25 181 ARG B CA 1
ATOM 3983 C C . ARG B 1 181 ? 13.844 -2.428 -0.332 1 93.25 181 ARG B C 1
ATOM 3985 O O . ARG B 1 181 ? 14.242 -1.788 -1.304 1 93.25 181 ARG B O 1
ATOM 3992 N N . ASN B 1 182 ? 13.258 -3.598 -0.399 1 95.88 182 ASN B N 1
ATOM 3993 C CA . ASN B 1 182 ? 13.039 -4.172 -1.722 1 95.88 1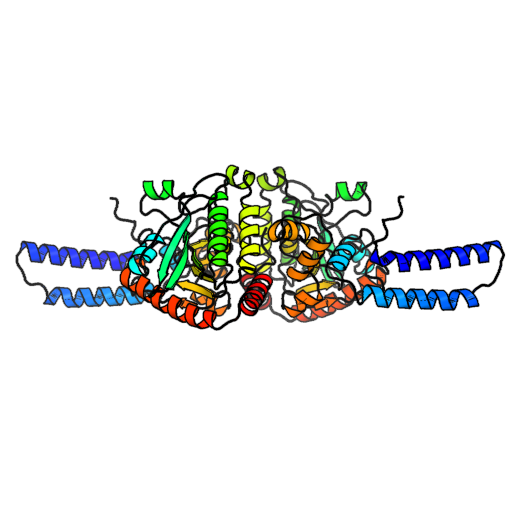82 ASN B CA 1
ATOM 3994 C C . ASN B 1 182 ? 12.156 -3.27 -2.584 1 95.88 182 ASN B C 1
ATOM 3996 O O . ASN B 1 182 ? 12.469 -3.025 -3.75 1 95.88 182 ASN B O 1
ATOM 4000 N N . LEU B 1 183 ? 11.117 -2.789 -1.999 1 93.56 183 LEU B N 1
ATOM 4001 C CA . LEU B 1 183 ? 10.188 -1.937 -2.736 1 93.56 183 LEU B CA 1
ATOM 4002 C C . LEU B 1 183 ? 10.906 -0.705 -3.283 1 93.56 183 LEU B C 1
ATOM 4004 O O . LEU B 1 183 ? 10.805 -0.401 -4.473 1 93.56 183 LEU B O 1
ATOM 4008 N N . LEU B 1 184 ? 11.656 -0.063 -2.463 1 92.75 184 LEU B N 1
ATOM 4009 C CA . LEU B 1 184 ? 12.32 1.177 -2.848 1 92.75 184 LEU B CA 1
ATOM 4010 C C . LEU B 1 184 ? 13.414 0.911 -3.879 1 92.75 184 LEU B C 1
ATOM 4012 O O . LEU B 1 184 ? 13.477 1.589 -4.906 1 92.75 184 LEU B O 1
ATOM 4016 N N . GLU B 1 185 ? 14.227 -0.064 -3.594 1 95.12 185 GLU B N 1
ATOM 4017 C CA . GLU B 1 185 ? 15.344 -0.347 -4.488 1 95.12 185 GLU B CA 1
ATOM 4018 C C . GLU B 1 185 ? 14.852 -0.814 -5.855 1 95.12 185 GLU B C 1
ATOM 4020 O O . GLU B 1 185 ? 15.414 -0.439 -6.887 1 95.12 185 GLU B O 1
ATOM 4025 N N . MET B 1 186 ? 13.797 -1.604 -5.84 1 96.94 186 MET B N 1
ATOM 4026 C CA . MET B 1 186 ? 13.25 -2.076 -7.105 1 96.94 186 MET B CA 1
ATOM 4027 C C . MET B 1 186 ? 12.734 -0.91 -7.945 1 96.94 186 MET B C 1
ATOM 4029 O O . MET B 1 186 ? 12.859 -0.925 -9.172 1 96.94 186 MET B O 1
ATOM 4033 N N . SER B 1 187 ? 12.188 0.063 -7.332 1 94 187 SER B N 1
ATOM 4034 C CA . SER B 1 187 ? 11.633 1.21 -8.039 1 94 187 SER B CA 1
ATOM 4035 C C . SER B 1 187 ? 12.719 1.992 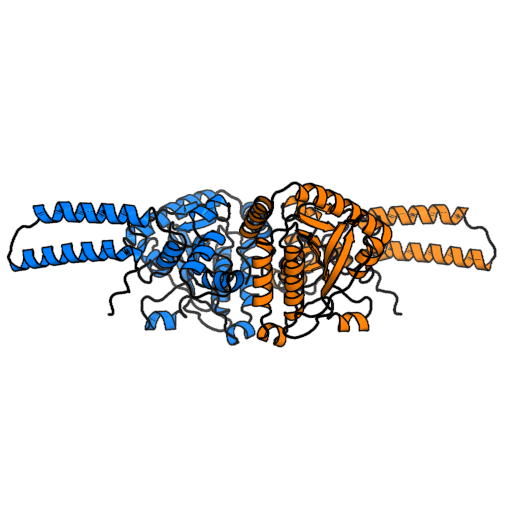-8.766 1 94 187 SER B C 1
ATOM 4037 O O . SER B 1 187 ? 12.43 2.795 -9.656 1 94 187 SER B O 1
ATOM 4039 N N . GLN B 1 188 ? 14 1.675 -8.492 1 94.5 188 GLN B N 1
ATOM 4040 C CA . GLN B 1 188 ? 15.086 2.494 -9.023 1 94.5 188 GLN B CA 1
ATOM 4041 C C . GLN B 1 188 ? 16.031 1.661 -9.883 1 94.5 188 GLN B C 1
ATOM 4043 O O . GLN B 1 188 ? 17.016 2.186 -10.43 1 94.5 188 GLN B O 1
ATOM 4048 N N . LEU B 1 189 ? 15.789 0.378 -9.945 1 97.38 189 LEU B N 1
ATOM 4049 C CA . LEU B 1 189 ? 16.688 -0.465 -10.727 1 97.38 189 LEU B CA 1
ATOM 4050 C C . LEU B 1 189 ? 16.734 -0.013 -12.18 1 97.38 189 LEU B C 1
ATOM 4052 O O . LEU B 1 189 ? 15.703 0.305 -12.773 1 97.38 189 LEU B O 1
ATOM 4056 N N . GLN B 1 190 ? 17.891 -0.074 -12.789 1 98.06 190 GLN B N 1
ATOM 4057 C CA . GLN B 1 190 ? 18.109 0.489 -14.117 1 98.06 190 GLN B CA 1
ATOM 4058 C C . GLN B 1 190 ? 18 -0.588 -15.195 1 98.06 190 GLN B C 1
ATOM 4060 O O . GLN B 1 190 ? 18.578 -0.458 -16.266 1 98.06 190 GLN B O 1
ATOM 4065 N N . VAL B 1 191 ? 17.391 -1.682 -14.914 1 98.62 191 VAL B N 1
ATOM 4066 C CA . VAL B 1 191 ? 17.156 -2.762 -15.867 1 98.62 191 VAL B CA 1
ATOM 4067 C C . VAL B 1 191 ? 15.672 -3.104 -15.891 1 98.62 191 VAL B C 1
ATOM 4069 O O . VAL B 1 191 ? 14.945 -2.832 -14.93 1 98.62 191 VAL B O 1
ATOM 4072 N N . PRO B 1 192 ? 15.164 -3.725 -16.984 1 98.75 192 PRO B N 1
ATOM 4073 C CA . PRO B 1 192 ? 13.758 -4.137 -17.031 1 98.75 192 PRO B CA 1
ATOM 4074 C C . PRO B 1 192 ? 13.406 -5.152 -15.945 1 98.75 192 PRO B C 1
ATOM 4076 O O . PRO B 1 192 ? 14.203 -6.051 -15.656 1 98.75 192 PRO B O 1
ATOM 4079 N N . ILE B 1 193 ? 12.305 -4.953 -15.336 1 98.81 193 ILE B N 1
ATOM 4080 C CA . ILE B 1 193 ? 11.758 -5.906 -14.375 1 98.81 193 ILE B CA 1
ATOM 4081 C C . ILE B 1 193 ? 10.367 -6.34 -14.82 1 98.81 193 ILE B C 1
ATOM 4083 O O . ILE B 1 193 ? 9.5 -5.504 -15.094 1 98.81 193 ILE B O 1
ATOM 4087 N N . ILE B 1 194 ? 10.141 -7.617 -14.977 1 98.88 194 ILE B N 1
ATOM 4088 C CA . ILE B 1 194 ? 8.805 -8.164 -15.211 1 98.88 194 ILE B CA 1
ATOM 4089 C C . ILE B 1 194 ? 8.422 -9.094 -14.062 1 98.88 194 ILE B C 1
ATOM 4091 O O . ILE B 1 194 ? 9.133 -10.062 -13.773 1 98.88 194 ILE B O 1
ATOM 4095 N N . ALA B 1 195 ? 7.355 -8.758 -13.359 1 98.81 195 ALA B N 1
ATOM 4096 C CA . ALA B 1 195 ? 6.832 -9.586 -12.273 1 98.81 195 ALA B CA 1
ATOM 4097 C C . ALA B 1 195 ? 5.617 -10.383 -12.727 1 98.81 195 ALA B C 1
ATOM 4099 O O . ALA B 1 195 ? 4.68 -9.82 -13.305 1 98.81 195 ALA B O 1
ATOM 4100 N N . THR B 1 196 ? 5.621 -11.656 -12.477 1 98.94 196 THR B N 1
ATOM 4101 C CA . THR B 1 196 ? 4.504 -12.516 -12.844 1 98.94 196 THR B CA 1
ATOM 4102 C C . THR B 1 196 ? 3.947 -13.242 -11.617 1 98.94 196 THR B C 1
ATOM 4104 O O . THR B 1 196 ? 4.672 -13.977 -10.945 1 98.94 196 THR B O 1
ATOM 4107 N N . ILE B 1 197 ? 2.678 -12.977 -11.32 1 98.88 197 ILE B N 1
ATOM 4108 C CA . ILE B 1 197 ? 2.012 -13.781 -10.305 1 98.88 197 ILE B CA 1
ATOM 4109 C C . ILE B 1 197 ? 1.638 -15.141 -10.891 1 98.88 197 ILE B C 1
ATOM 4111 O O . ILE B 1 197 ? 0.788 -15.234 -11.781 1 98.88 197 ILE B O 1
ATOM 4115 N N . ILE B 1 198 ? 2.221 -16.156 -10.336 1 98.88 198 ILE B N 1
ATOM 4116 C CA . ILE B 1 198 ? 2.055 -17.484 -10.938 1 98.88 198 ILE B CA 1
ATOM 4117 C C . ILE B 1 198 ? 1.107 -18.312 -10.078 1 98.88 198 ILE B C 1
ATOM 4119 O O . ILE B 1 198 ? 0.602 -19.344 -10.531 1 98.88 198 ILE B O 1
ATOM 4123 N N . GLY B 1 199 ? 0.863 -17.969 -8.922 1 98.5 199 GLY B N 1
ATOM 4124 C CA . GLY B 1 199 ? -0.073 -18.594 -7.996 1 98.5 199 GLY B CA 1
ATOM 4125 C C . GLY B 1 199 ? -0.807 -17.594 -7.129 1 98.5 199 GLY B C 1
ATOM 4126 O O . GLY B 1 199 ? -1.686 -16.875 -7.605 1 98.5 199 GLY B O 1
ATOM 4127 N N . GLU B 1 200 ? -0.407 -17.547 -5.855 1 98.19 200 GLU B N 1
ATOM 4128 C CA . GLU B 1 200 ? -0.984 -16.578 -4.922 1 98.19 200 GLU B CA 1
ATOM 4129 C C . GLU B 1 200 ? -0.012 -15.438 -4.637 1 98.19 200 GLU B C 1
ATOM 4131 O O . GLU B 1 200 ? 1.159 -15.672 -4.332 1 98.19 200 GLU B O 1
ATOM 4136 N N . GLY B 1 201 ? -0.453 -14.219 -4.855 1 97.19 201 GLY B N 1
ATOM 4137 C CA . GLY B 1 201 ? 0.286 -13.031 -4.465 1 97.19 201 GLY B CA 1
ATOM 4138 C C . GLY B 1 201 ? -0.238 -12.398 -3.191 1 97.19 201 GLY B C 1
ATOM 4139 O O . GLY B 1 201 ? -1.086 -11.5 -3.24 1 97.19 201 GLY B O 1
ATOM 4140 N N . GLY B 1 202 ? 0.351 -12.805 -2.115 1 94.25 202 GLY B N 1
ATOM 4141 C CA . GLY B 1 202 ? -0.167 -12.391 -0.82 1 94.25 202 GLY B CA 1
ATOM 4142 C C . GLY B 1 202 ? 0.553 -11.188 -0.243 1 94.25 202 GLY B C 1
ATOM 4143 O O . GLY B 1 202 ? 1.7 -11.297 0.195 1 94.25 202 GLY B O 1
ATOM 4144 N N . SER B 1 203 ? -0.118 -10.18 -0.182 1 90.31 203 SER B N 1
ATOM 4145 C CA . SER B 1 203 ? 0.216 -9.023 0.651 1 90.31 203 SER B CA 1
ATOM 4146 C C . SER B 1 203 ? 1.616 -8.508 0.343 1 90.31 203 SER B C 1
ATOM 4148 O O . SER B 1 203 ? 2.014 -8.438 -0.822 1 90.31 203 SER B O 1
ATOM 4150 N N . GLY B 1 204 ? 2.266 -7.965 1.395 1 90.12 204 GLY B N 1
ATOM 4151 C CA . GLY B 1 204 ? 3.582 -7.355 1.263 1 90.12 204 GLY B CA 1
ATOM 4152 C C . GLY B 1 204 ? 4.648 -8.336 0.812 1 90.12 204 GLY B C 1
ATOM 4153 O O . GLY B 1 204 ? 5.617 -7.949 0.156 1 90.12 204 GLY B O 1
ATOM 4154 N N . GLY B 1 205 ? 4.398 -9.539 1.204 1 93.38 205 GLY B N 1
ATOM 4155 C CA . GLY B 1 205 ? 5.344 -10.555 0.77 1 93.38 205 GLY B CA 1
ATOM 4156 C C . GLY B 1 205 ? 5.402 -10.711 -0.738 1 93.38 205 GLY B C 1
ATOM 4157 O O . GLY B 1 205 ? 6.473 -10.938 -1.303 1 93.38 205 GLY B O 1
ATOM 4158 N N . ALA B 1 206 ? 4.285 -10.617 -1.333 1 96.12 206 ALA B N 1
ATOM 4159 C CA . ALA B 1 206 ? 4.223 -10.656 -2.791 1 96.12 206 ALA B CA 1
ATOM 4160 C C . ALA B 1 206 ? 4.785 -9.367 -3.395 1 96.12 206 ALA B C 1
ATOM 4162 O O . ALA B 1 206 ? 5.594 -9.414 -4.324 1 96.12 206 ALA B O 1
ATOM 4163 N N . LEU B 1 207 ? 4.43 -8.289 -2.873 1 93.62 207 LEU B N 1
ATOM 4164 C CA . LEU B 1 207 ? 4.805 -6.984 -3.398 1 93.62 207 LEU B CA 1
ATOM 4165 C C . LEU B 1 207 ? 6.316 -6.793 -3.357 1 93.62 207 LEU B C 1
ATOM 4167 O O . LEU B 1 207 ? 6.883 -6.117 -4.223 1 93.62 207 LEU B O 1
ATOM 4171 N N . ALA B 1 208 ? 6.953 -7.391 -2.42 1 95.56 208 ALA B N 1
ATOM 4172 C CA . ALA B 1 208 ? 8.398 -7.266 -2.258 1 95.56 208 ALA B CA 1
ATOM 4173 C C . ALA B 1 208 ? 9.133 -7.742 -3.51 1 95.56 208 ALA B C 1
ATOM 4175 O O . ALA B 1 208 ? 10.312 -7.43 -3.703 1 95.56 208 ALA B O 1
ATOM 4176 N N . LEU B 1 209 ? 8.453 -8.477 -4.309 1 97.62 209 LEU B N 1
ATOM 4177 C CA . LEU B 1 209 ? 9.008 -8.906 -5.59 1 97.62 209 LEU B CA 1
ATOM 4178 C C . LEU B 1 209 ? 8.188 -8.344 -6.75 1 97.62 209 LEU B C 1
ATOM 4180 O O . LEU B 1 209 ? 8.336 -8.789 -7.891 1 97.62 209 LEU B O 1
ATOM 4184 N N . GLY B 1 210 ? 7.328 -7.391 -6.457 1 95.75 210 GLY B N 1
ATOM 4185 C CA . GLY B 1 210 ? 6.301 -7.09 -7.441 1 95.75 210 GLY B CA 1
ATOM 4186 C C . GLY B 1 210 ? 6.402 -5.684 -8.008 1 95.75 210 GLY B C 1
ATOM 4187 O O . GLY B 1 210 ? 5.609 -5.293 -8.859 1 95.75 210 GLY B O 1
ATOM 4188 N N . VAL B 1 211 ? 7.344 -4.836 -7.539 1 95.19 211 VAL B N 1
ATOM 4189 C CA . VAL B 1 211 ? 7.551 -3.527 -8.156 1 95.19 211 VAL B CA 1
ATOM 4190 C C . VAL B 1 211 ? 8.273 -3.695 -9.492 1 95.19 211 VAL B C 1
ATOM 4192 O O . VAL B 1 211 ? 9.469 -3.99 -9.523 1 95.19 211 VAL B O 1
ATOM 4195 N N . ALA B 1 212 ? 7.488 -3.537 -10.594 1 97.5 212 ALA B N 1
ATOM 4196 C CA . ALA B 1 212 ? 8.039 -3.914 -11.891 1 97.5 212 ALA B CA 1
ATOM 4197 C C . ALA B 1 212 ? 7.523 -2.996 -13 1 97.5 212 ALA B C 1
ATOM 4199 O O . ALA B 1 212 ? 6.59 -2.221 -12.781 1 97.5 212 ALA B O 1
ATOM 4200 N N . ASP B 1 213 ? 8.25 -3.061 -14.125 1 97.94 213 ASP B N 1
ATOM 4201 C CA . ASP B 1 213 ? 7.789 -2.352 -15.32 1 97.94 213 ASP B CA 1
ATOM 4202 C C . ASP B 1 213 ? 6.516 -2.98 -15.875 1 97.94 213 ASP B C 1
ATOM 4204 O O . ASP B 1 213 ? 5.641 -2.275 -16.391 1 97.94 213 ASP B O 1
ATOM 4208 N N . ARG B 1 214 ? 6.5 -4.273 -15.82 1 98 214 ARG B N 1
ATOM 4209 C CA . ARG B 1 214 ? 5.332 -5.055 -16.219 1 98 214 ARG B CA 1
ATOM 4210 C C . ARG B 1 214 ? 4.934 -6.035 -15.117 1 98 214 ARG B C 1
ATOM 4212 O O . ARG B 1 214 ? 5.789 -6.715 -14.547 1 98 214 ARG B O 1
ATOM 4219 N N . VAL B 1 215 ? 3.66 -5.996 -14.805 1 97.62 215 VAL B N 1
ATOM 4220 C CA . VAL B 1 215 ? 3.105 -6.969 -13.867 1 97.62 215 VAL B CA 1
ATOM 4221 C C . VAL B 1 215 ? 2.104 -7.867 -14.594 1 97.62 215 VAL B C 1
ATOM 4223 O O . VAL B 1 215 ? 1.116 -7.383 -15.148 1 97.62 215 VAL B O 1
ATOM 4226 N N . LEU B 1 216 ? 2.375 -9.148 -14.578 1 98.81 216 LEU B N 1
ATOM 4227 C CA . LEU B 1 216 ? 1.551 -10.156 -15.25 1 98.81 216 LEU B CA 1
ATOM 4228 C C . LEU B 1 216 ? 0.911 -11.094 -14.234 1 98.81 216 LEU B C 1
ATOM 4230 O O . LEU B 1 216 ? 1.44 -11.289 -13.141 1 98.81 216 LEU B O 1
ATOM 4234 N N . MET B 1 217 ? -0.225 -11.602 -14.602 1 98.81 217 MET B N 1
ATOM 4235 C CA . MET B 1 217 ? -0.874 -12.641 -13.805 1 98.81 217 MET B CA 1
ATOM 4236 C C . MET B 1 217 ? -1.357 -13.781 -14.68 1 98.81 217 MET B C 1
ATOM 4238 O O . MET B 1 217 ? -1.894 -13.555 -15.766 1 98.81 217 MET B O 1
ATOM 4242 N N . PHE B 1 218 ? -1.153 -14.945 -14.227 1 98.94 218 PHE B N 1
ATOM 4243 C CA . PHE B 1 218 ? -1.852 -16.062 -14.867 1 98.94 218 PHE B CA 1
ATOM 4244 C C . PHE B 1 218 ? -3.348 -15.984 -14.586 1 98.94 218 PHE B C 1
ATOM 4246 O O . PHE B 1 218 ? -3.77 -15.477 -13.547 1 98.94 218 PHE B O 1
ATOM 4253 N N . GLU B 1 219 ? -4.09 -16.562 -15.414 1 98.62 219 GLU B N 1
ATOM 4254 C CA . GLU B 1 219 ? -5.547 -16.484 -15.445 1 98.62 219 GLU B CA 1
ATOM 4255 C C . GLU B 1 219 ? -6.148 -16.875 -14.102 1 98.62 219 GLU B C 1
ATOM 4257 O O . GLU B 1 219 ? -7.09 -16.234 -13.617 1 98.62 219 GLU B O 1
ATOM 4262 N N . ASN B 1 220 ? -5.629 -17.906 -13.5 1 98.44 220 ASN B N 1
ATOM 4263 C CA . ASN B 1 220 ? -6.223 -18.406 -12.266 1 98.44 220 ASN B CA 1
ATOM 4264 C C . ASN B 1 220 ? -5.332 -18.141 -11.055 1 98.44 220 ASN B C 1
ATOM 4266 O O . ASN B 1 220 ? -5.449 -18.812 -10.031 1 98.44 220 ASN B O 1
ATOM 4270 N N . SER B 1 221 ? -4.367 -17.219 -11.211 1 98.69 221 SER B N 1
ATOM 4271 C CA . SER B 1 221 ? -3.66 -16.688 -10.047 1 98.69 221 SER B CA 1
ATOM 4272 C C . SER B 1 221 ? -4.473 -15.609 -9.352 1 98.69 221 SER B C 1
ATOM 4274 O O . SER B 1 221 ? -5.488 -15.148 -9.875 1 98.69 221 SER B O 1
ATOM 4276 N N . VAL B 1 222 ? -4.062 -15.32 -8.109 1 98.5 222 VAL B N 1
ATOM 4277 C CA . VAL B 1 222 ? -4.762 -14.289 -7.344 1 98.5 222 VAL B CA 1
ATOM 4278 C C . VAL B 1 222 ? -3.75 -13.359 -6.68 1 98.5 222 VAL B C 1
ATOM 4280 O O . VAL B 1 222 ? -2.615 -13.766 -6.41 1 98.5 222 VAL B O 1
ATOM 4283 N N . TYR B 1 223 ? -4.137 -12.172 -6.527 1 96.44 223 TYR B N 1
ATOM 4284 C CA . TYR B 1 223 ? -3.293 -11.133 -5.953 1 96.44 223 TYR B CA 1
ATOM 4285 C C . TYR B 1 223 ? -4.109 -10.18 -5.082 1 96.44 223 TYR B C 1
ATOM 4287 O O . TYR B 1 223 ? -5.129 -9.648 -5.523 1 96.44 223 TYR B O 1
ATOM 4295 N N . SER B 1 224 ? -3.652 -10.109 -3.787 1 92.5 224 SER B N 1
ATOM 4296 C CA . SER B 1 224 ? -4.418 -9.258 -2.879 1 92.5 224 SER B CA 1
ATOM 4297 C C . SER B 1 224 ? -3.533 -8.695 -1.774 1 92.5 224 SER B C 1
ATOM 4299 O O . SER B 1 224 ? -2.529 -9.305 -1.402 1 92.5 224 SER B O 1
ATOM 4301 N N . THR B 1 225 ? -3.984 -7.578 -1.251 1 85.44 225 THR B N 1
ATOM 4302 C CA . THR B 1 225 ? -3.258 -6.91 -0.177 1 85.44 225 THR B CA 1
ATOM 4303 C C . THR B 1 225 ? -3.5 -7.609 1.157 1 85.44 225 THR B C 1
ATOM 4305 O O . THR B 1 225 ? -2.676 -7.523 2.068 1 85.44 225 THR B O 1
ATOM 4308 N N . ILE B 1 226 ? -4.609 -8.195 1.343 1 88.69 226 ILE B N 1
ATOM 4309 C CA . ILE B 1 226 ? -4.984 -8.969 2.518 1 88.69 226 ILE B CA 1
ATOM 4310 C C . ILE B 1 226 ? -5.539 -10.328 2.084 1 88.69 226 ILE B C 1
ATOM 4312 O O . ILE B 1 226 ? -6.109 -10.453 0.998 1 88.69 226 ILE B O 1
ATOM 4316 N N . SER B 1 227 ? -5.293 -11.273 2.934 1 91.94 227 SER B N 1
ATOM 4317 C CA . SER B 1 227 ? -5.812 -12.594 2.602 1 91.94 227 SER B CA 1
ATOM 4318 C C . SER B 1 227 ? -7.336 -12.609 2.604 1 91.94 227 SER B C 1
ATOM 4320 O O . SER B 1 227 ? -7.969 -11.805 3.289 1 91.94 227 SER B O 1
ATOM 4322 N N . VAL B 1 228 ? -7.867 -13.461 1.806 1 94.81 228 VAL B N 1
ATOM 4323 C CA . VAL B 1 228 ? -9.312 -13.648 1.756 1 94.81 228 VAL B CA 1
ATOM 4324 C C . VAL B 1 228 ? -9.844 -13.984 3.148 1 94.81 228 VAL B C 1
ATOM 4326 O O . VAL B 1 228 ? -10.852 -13.438 3.588 1 94.81 228 VAL B O 1
ATOM 4329 N N . GLU B 1 229 ? -9.164 -14.867 3.842 1 94.44 229 GLU B N 1
ATOM 4330 C CA . GLU B 1 229 ? -9.531 -15.25 5.203 1 94.44 229 GLU B CA 1
ATOM 4331 C C . GLU B 1 229 ? -9.469 -14.047 6.145 1 94.44 229 GLU B C 1
ATOM 4333 O O . GLU B 1 229 ? -10.375 -13.852 6.961 1 94.44 229 GLU B O 1
ATOM 4338 N N . GLY B 1 230 ? -8.43 -13.281 6.008 1 92 230 GLY B N 1
ATOM 4339 C CA . GLY B 1 230 ? -8.305 -12.078 6.82 1 92 230 GLY B CA 1
ATOM 4340 C C . GLY B 1 230 ? -9.422 -11.086 6.59 1 92 230 GLY B C 1
ATOM 4341 O O . GLY B 1 230 ? -9.969 -10.531 7.543 1 92 230 GLY B O 1
ATOM 4342 N N . CYS B 1 231 ? -9.727 -10.875 5.395 1 93.12 231 CYS B N 1
ATOM 4343 C CA . CYS B 1 231 ? -10.805 -9.961 5.039 1 93.12 231 CYS B CA 1
ATOM 4344 C C . CYS B 1 231 ? -12.133 -10.445 5.613 1 93.12 231 CYS B C 1
ATOM 4346 O O . CYS B 1 231 ? -12.875 -9.664 6.211 1 93.12 231 CYS B O 1
ATOM 4348 N N . ALA B 1 232 ? -12.438 -11.711 5.422 1 94.75 232 ALA B N 1
ATOM 4349 C CA . ALA B 1 232 ? -13.68 -12.289 5.938 1 94.75 232 ALA B CA 1
ATOM 4350 C C . ALA B 1 232 ? -13.766 -12.125 7.453 1 94.75 232 ALA B C 1
ATOM 4352 O O . ALA B 1 232 ? -14.828 -11.797 7.988 1 94.75 232 ALA B O 1
ATOM 4353 N N . ALA B 1 233 ? -12.688 -12.383 8.086 1 92.94 233 ALA B N 1
ATOM 4354 C CA . ALA B 1 233 ? -12.641 -12.25 9.547 1 92.94 233 ALA B CA 1
ATOM 4355 C C . ALA B 1 233 ? -12.914 -10.812 9.977 1 92.94 233 ALA B C 1
ATOM 4357 O O . ALA B 1 233 ? -13.586 -10.578 10.984 1 92.94 233 ALA B O 1
ATOM 4358 N N . ILE B 1 234 ? -12.383 -9.883 9.203 1 89.38 234 ILE B N 1
ATOM 4359 C CA . ILE B 1 234 ? -12.492 -8.477 9.555 1 89.38 234 ILE B CA 1
ATOM 4360 C C . ILE B 1 234 ? -13.898 -7.973 9.242 1 89.38 234 ILE B C 1
ATOM 4362 O O . ILE B 1 234 ? -14.562 -7.391 10.102 1 89.38 234 ILE B O 1
ATOM 4366 N N . LEU B 1 235 ? -14.445 -8.227 8.125 1 89.06 235 LEU B N 1
ATOM 4367 C CA . LEU B 1 235 ? -15.68 -7.598 7.668 1 89.06 235 LEU B CA 1
ATOM 4368 C C . LEU B 1 235 ? -16.906 -8.352 8.188 1 89.06 235 LEU B C 1
ATOM 4370 O O . LEU B 1 235 ? -17.953 -7.746 8.438 1 89.06 235 LEU B O 1
ATOM 4374 N N . TRP B 1 236 ? -16.766 -9.633 8.398 1 90.12 236 TRP B N 1
ATOM 4375 C CA . TRP B 1 236 ? -17.953 -10.398 8.758 1 90.12 236 TRP B CA 1
ATOM 4376 C C . TRP B 1 236 ? -17.703 -11.242 10 1 90.12 236 TRP B C 1
ATOM 4378 O O . TRP B 1 236 ? -18.5 -12.117 10.336 1 90.12 236 TRP B O 1
ATOM 4388 N N . LYS B 1 237 ? -16.625 -11.055 10.703 1 86.31 237 LYS B N 1
ATOM 4389 C CA . LYS B 1 237 ? -16.266 -11.688 11.977 1 86.31 237 LYS B CA 1
ATOM 4390 C C . LYS B 1 237 ? -16.281 -13.211 11.852 1 86.31 237 LYS B C 1
ATOM 4392 O O . LYS B 1 237 ? -16.609 -13.914 12.797 1 86.31 237 LYS B O 1
ATOM 4397 N N . ASP B 1 238 ? -16.078 -13.727 10.648 1 87.25 238 ASP B N 1
ATOM 4398 C CA . ASP B 1 238 ? -16.016 -15.156 10.375 1 87.25 238 ASP B CA 1
ATOM 4399 C C . ASP B 1 238 ? -15.086 -15.469 9.211 1 87.25 238 ASP B C 1
ATOM 4401 O O . ASP B 1 238 ? -15.516 -15.516 8.055 1 87.25 238 ASP B O 1
ATOM 4405 N N . GLY B 1 239 ? -13.914 -15.766 9.562 1 83.62 239 GLY B N 1
ATOM 4406 C CA . GLY B 1 239 ? -12.93 -16.047 8.531 1 83.62 239 GLY B CA 1
ATOM 4407 C C . GLY B 1 239 ? -12.945 -17.5 8.07 1 83.62 239 GLY B C 1
ATOM 4408 O O . GLY B 1 239 ? -12.25 -17.859 7.113 1 83.62 239 GLY B O 1
ATOM 4409 N N . LYS B 1 240 ? -13.938 -18.391 8.609 1 86.69 240 LYS B N 1
ATOM 4410 C CA . LYS B 1 240 ? -13.93 -19.828 8.336 1 86.69 240 LYS B CA 1
ATOM 4411 C C . LYS B 1 240 ? -15.07 -20.219 7.41 1 86.69 240 LYS B C 1
ATOM 4413 O O . LYS B 1 240 ? -14.961 -21.188 6.652 1 86.69 240 LYS B O 1
ATOM 4418 N N . SER B 1 241 ? -15.992 -19.438 7.371 1 92.25 241 SER B N 1
ATOM 4419 C CA . SER B 1 241 ? -17.156 -19.766 6.559 1 92.25 241 SER B CA 1
ATOM 4420 C C . SER B 1 241 ? -16.859 -19.594 5.074 1 92.25 241 SER B C 1
ATOM 4422 O O . SER B 1 241 ? -16.281 -18.594 4.66 1 92.25 241 SER B O 1
ATOM 4424 N N . GLN B 1 242 ? -17.297 -20.594 4.332 1 92.69 242 GLN B N 1
ATOM 4425 C CA . GLN B 1 242 ? -17.141 -20.531 2.885 1 92.69 242 GLN B CA 1
ATOM 4426 C C . GLN B 1 242 ? -17.906 -19.359 2.299 1 92.69 242 GLN B C 1
ATOM 4428 O O . GLN B 1 242 ? -17.422 -18.688 1.378 1 92.69 242 GLN B O 1
ATOM 4433 N N . GLU B 1 243 ? -19.016 -19.172 2.814 1 94.69 243 GLU B N 1
ATOM 4434 C CA . GLU B 1 243 ? -19.844 -18.078 2.336 1 94.69 243 GLU B CA 1
ATOM 4435 C C . GLU B 1 243 ? -19.156 -16.734 2.512 1 94.69 243 GLU B C 1
ATOM 4437 O O . GLU B 1 243 ? -19.094 -15.93 1.578 1 94.69 243 GLU B O 1
ATOM 4442 N N . MET B 1 244 ? -18.594 -16.531 3.73 1 94.81 244 MET B N 1
ATOM 4443 C CA . MET B 1 244 ? -17.922 -15.266 4 1 94.81 244 MET B CA 1
ATOM 4444 C C . MET B 1 244 ? -16.641 -15.133 3.184 1 94.81 244 MET B C 1
ATOM 4446 O O . MET B 1 244 ? -16.281 -14.039 2.756 1 94.81 244 MET B O 1
ATOM 4450 N N . ARG B 1 245 ? -15.992 -16.234 2.955 1 96.38 245 ARG B N 1
ATOM 4451 C CA . ARG B 1 245 ? -14.789 -16.219 2.137 1 96.38 245 ARG B CA 1
ATOM 4452 C C . ARG B 1 245 ? -15.117 -15.891 0.684 1 96.38 245 ARG B C 1
ATOM 4454 O O . ARG B 1 245 ? -14.344 -15.219 0.002 1 96.38 245 ARG B O 1
ATOM 4461 N N . GLU B 1 246 ? -16.234 -16.391 0.238 1 96.62 246 GLU B N 1
ATOM 4462 C CA . GLU B 1 246 ? -16.688 -16.062 -1.108 1 96.62 246 GLU B CA 1
ATOM 4463 C C . GLU B 1 246 ? -16.969 -14.562 -1.237 1 96.62 246 GLU B C 1
ATOM 4465 O O . GLU B 1 246 ? -16.547 -13.93 -2.207 1 96.62 246 GLU B O 1
ATOM 4470 N N . LYS B 1 247 ? -17.641 -14.047 -0.261 1 95.25 247 LYS B N 1
ATOM 4471 C CA . LYS B 1 247 ? -17.906 -12.609 -0.246 1 95.25 247 LYS B CA 1
ATOM 4472 C C . LYS B 1 247 ? -16.609 -11.805 -0.201 1 95.25 247 LYS B C 1
ATOM 4474 O O . LYS B 1 247 ? -16.469 -10.805 -0.916 1 95.25 247 LYS B O 1
ATOM 4479 N N . ALA B 1 248 ? -15.688 -12.312 0.581 1 95.44 248 ALA B N 1
ATOM 4480 C CA . ALA B 1 248 ? -14.414 -11.617 0.738 1 95.44 248 ALA B CA 1
ATOM 4481 C C . ALA B 1 248 ? -13.625 -11.617 -0.57 1 95.44 248 ALA B C 1
ATOM 4483 O O . ALA B 1 248 ? -13.125 -10.578 -0.999 1 95.44 248 ALA B O 1
ATOM 4484 N N . ALA B 1 249 ? -13.555 -12.742 -1.181 1 96.75 249 ALA B N 1
ATOM 4485 C CA . ALA B 1 249 ? -12.828 -12.859 -2.441 1 96.75 249 ALA B CA 1
ATOM 4486 C C . ALA B 1 249 ? -13.422 -11.938 -3.504 1 96.75 249 ALA B C 1
ATOM 4488 O O . ALA B 1 249 ? -12.695 -11.305 -4.273 1 96.75 249 ALA B O 1
ATOM 4489 N N . THR B 1 250 ? -14.695 -11.898 -3.514 1 95.19 250 THR B N 1
ATOM 4490 C CA . THR B 1 250 ? -15.398 -11.039 -4.469 1 95.19 250 THR B CA 1
ATOM 4491 C C . THR B 1 250 ? -15.156 -9.57 -4.148 1 95.19 250 THR B C 1
ATOM 4493 O O . THR B 1 250 ? -14.844 -8.773 -5.039 1 95.19 250 THR B O 1
ATOM 4496 N N . ALA B 1 251 ? -15.234 -9.281 -2.902 1 91.5 251 ALA B N 1
ATOM 4497 C CA . ALA B 1 251 ? -15.07 -7.895 -2.473 1 91.5 251 ALA B CA 1
ATOM 4498 C C . ALA B 1 251 ? -13.648 -7.406 -2.729 1 91.5 251 ALA B C 1
ATOM 4500 O O . ALA B 1 251 ? -13.438 -6.242 -3.08 1 91.5 251 ALA B O 1
ATOM 4501 N N . LEU B 1 252 ? -12.734 -8.219 -2.641 1 92.62 252 LEU B N 1
ATOM 4502 C CA . LEU B 1 252 ? -11.328 -7.859 -2.77 1 92.62 252 LEU B CA 1
ATOM 4503 C C . LEU B 1 252 ? -10.906 -7.828 -4.234 1 92.62 252 LEU B C 1
ATOM 4505 O O . LEU B 1 252 ? -9.82 -7.352 -4.562 1 92.62 252 LEU B O 1
ATOM 4509 N N . ARG B 1 253 ? -11.742 -8.367 -5.125 1 94.38 253 ARG B N 1
ATOM 4510 C CA . ARG B 1 253 ? -11.422 -8.422 -6.551 1 94.38 253 ARG B CA 1
ATOM 4511 C C . ARG B 1 253 ? -10.023 -8.977 -6.773 1 94.38 253 ARG B C 1
ATOM 4513 O O . ARG B 1 253 ? -9.211 -8.359 -7.469 1 94.38 253 ARG B O 1
ATOM 4520 N N . VAL B 1 254 ? -9.805 -10.172 -6.293 1 96.38 254 VAL B N 1
ATOM 4521 C CA . VAL B 1 254 ? -8.469 -10.758 -6.203 1 96.38 254 VAL B CA 1
ATOM 4522 C C . VAL B 1 254 ? -8.078 -11.359 -7.551 1 96.38 254 VAL B C 1
ATOM 4524 O O . VAL B 1 254 ? -6.918 -11.711 -7.766 1 96.38 254 VAL B O 1
ATOM 4527 N N . THR B 1 255 ? -8.922 -11.438 -8.523 1 97.88 255 THR B N 1
ATOM 4528 C CA . THR B 1 255 ? -8.695 -12.219 -9.727 1 97.88 255 THR B CA 1
ATOM 4529 C C . THR B 1 255 ? -7.926 -11.414 -10.766 1 97.88 255 THR B C 1
ATOM 4531 O O . THR B 1 255 ? -7.961 -10.18 -10.75 1 97.88 255 THR B O 1
ATOM 4534 N N . ALA B 1 256 ? -7.301 -12.125 -11.688 1 98.31 256 ALA B N 1
ATOM 4535 C CA . ALA B 1 256 ? -6.578 -11.477 -12.773 1 98.31 256 ALA B CA 1
ATOM 4536 C C . ALA B 1 256 ? -7.512 -10.602 -13.609 1 98.31 256 ALA B C 1
ATOM 4538 O O . ALA B 1 256 ? -7.145 -9.5 -14.008 1 98.31 256 ALA B O 1
ATOM 4539 N N . ALA B 1 257 ? -8.688 -11.125 -13.859 1 97.62 257 ALA B N 1
ATOM 4540 C CA . ALA B 1 257 ? -9.664 -10.375 -14.641 1 97.62 257 ALA B CA 1
ATOM 4541 C C . ALA B 1 257 ? -10.016 -9.055 -13.961 1 97.62 257 ALA B C 1
ATOM 4543 O O . ALA B 1 257 ? -10.062 -8.008 -14.609 1 97.62 257 ALA B O 1
ATOM 4544 N N . ASP B 1 258 ? -10.25 -9.109 -12.695 1 96.5 258 ASP B N 1
ATOM 4545 C CA . ASP B 1 258 ? -10.562 -7.906 -11.938 1 96.5 258 ASP B CA 1
ATOM 4546 C C . ASP B 1 258 ? -9.398 -6.918 -11.961 1 96.5 258 ASP B C 1
ATOM 4548 O O . ASP B 1 258 ? -9.602 -5.723 -12.172 1 96.5 258 ASP B O 1
ATOM 4552 N N . LEU B 1 259 ? -8.234 -7.406 -11.789 1 95.88 259 LEU B N 1
ATOM 4553 C CA . LEU B 1 259 ? -7.082 -6.551 -11.531 1 95.88 259 LEU B CA 1
ATOM 4554 C C . LEU B 1 259 ? -6.59 -5.898 -12.82 1 95.88 259 LEU B C 1
ATOM 4556 O O . LEU B 1 259 ? -6.02 -4.809 -12.797 1 95.88 259 LEU B O 1
ATOM 4560 N N . VAL B 1 260 ? -6.781 -6.566 -13.914 1 95.94 260 VAL B N 1
ATOM 4561 C CA . VAL B 1 260 ? -6.457 -5.91 -15.172 1 95.94 260 VAL B CA 1
ATOM 4562 C C . VAL B 1 260 ? -7.457 -4.785 -15.445 1 95.94 260 VAL B C 1
ATOM 4564 O O . VAL B 1 260 ? -7.086 -3.729 -15.961 1 95.94 260 VAL B O 1
ATOM 4567 N N . GLU B 1 261 ? -8.734 -5.027 -15.109 1 94.31 261 GLU B N 1
ATOM 4568 C CA . GLU B 1 261 ? -9.766 -4 -15.242 1 94.31 261 GLU B CA 1
ATOM 4569 C C . GLU B 1 261 ? -9.453 -2.789 -14.375 1 94.31 261 GLU B C 1
ATOM 4571 O O . GLU B 1 261 ? -9.656 -1.647 -14.789 1 94.31 261 GLU B O 1
ATOM 4576 N N . LEU B 1 262 ? -8.938 -3.055 -13.227 1 90.62 262 LEU B N 1
ATOM 4577 C CA . LEU B 1 262 ? -8.594 -1.994 -12.281 1 90.62 262 LEU B CA 1
ATOM 4578 C C . LEU B 1 262 ? -7.258 -1.359 -12.633 1 90.62 262 LEU B C 1
ATOM 4580 O O . LEU B 1 262 ? -6.828 -0.404 -11.984 1 90.62 262 LEU B O 1
ATOM 4584 N N . ARG B 1 263 ? -6.547 -1.946 -13.609 1 90.31 263 ARG B N 1
ATOM 4585 C CA . ARG B 1 263 ? -5.258 -1.461 -14.094 1 90.31 263 ARG B CA 1
ATOM 4586 C C . ARG B 1 263 ? -4.176 -1.614 -13.031 1 90.31 263 ARG B C 1
ATOM 4588 O O . ARG B 1 263 ? -3.268 -0.786 -12.938 1 90.31 263 ARG B O 1
ATOM 4595 N N . VAL B 1 264 ? -4.363 -2.648 -12.227 1 90.81 264 VAL B N 1
ATOM 4596 C CA . VAL B 1 264 ? -3.352 -2.994 -11.234 1 90.81 264 VAL B CA 1
ATOM 4597 C C . VAL B 1 264 ? -2.264 -3.848 -11.883 1 90.81 264 VAL B C 1
ATOM 4599 O O . VAL B 1 264 ? -1.093 -3.766 -11.5 1 90.81 264 VAL B O 1
ATOM 4602 N N . ILE B 1 265 ? -2.699 -4.613 -12.836 1 95.31 265 ILE B N 1
ATOM 4603 C CA . ILE B 1 265 ? -1.741 -5.406 -13.594 1 95.31 265 ILE B CA 1
ATOM 4604 C C . ILE B 1 265 ? -1.825 -5.039 -15.07 1 95.31 265 ILE B C 1
ATOM 4606 O O . ILE B 1 265 ? -2.752 -4.344 -15.492 1 95.31 265 ILE B O 1
ATOM 4610 N N . ASP B 1 266 ? -0.823 -5.57 -15.789 1 97 266 ASP B N 1
ATOM 4611 C CA . ASP B 1 266 ? -0.707 -5.129 -17.172 1 97 266 ASP B CA 1
ATOM 4612 C C . ASP B 1 266 ? -1.323 -6.152 -18.125 1 97 266 ASP B C 1
ATOM 4614 O O . ASP B 1 266 ? -1.864 -5.785 -19.172 1 97 266 ASP B O 1
ATOM 4618 N N . GLU B 1 267 ? -1.208 -7.398 -17.781 1 98.44 267 GLU B N 1
ATOM 4619 C CA . GLU B 1 267 ? -1.633 -8.414 -18.734 1 98.44 267 GLU B CA 1
ATOM 4620 C C . GLU B 1 267 ? -1.943 -9.734 -18.031 1 98.44 267 GLU B C 1
ATOM 4622 O O . GLU B 1 267 ? -1.277 -10.102 -17.062 1 98.44 267 GLU B O 1
ATOM 4627 N N . VAL B 1 268 ? -2.957 -10.453 -18.562 1 98.75 268 VAL B N 1
ATOM 4628 C CA . VAL B 1 268 ? -3.322 -11.781 -18.078 1 98.75 268 VAL B CA 1
ATOM 4629 C C . VAL B 1 268 ? -2.781 -12.844 -19.031 1 98.75 268 VAL B C 1
ATOM 4631 O O . VAL B 1 268 ? -2.945 -12.734 -20.25 1 98.75 268 VAL B O 1
ATOM 4634 N N . ILE B 1 269 ? -2.082 -13.789 -18.5 1 98.88 269 ILE B N 1
ATOM 4635 C CA . ILE B 1 269 ? -1.63 -14.938 -19.266 1 98.88 269 ILE B CA 1
ATOM 4636 C C . ILE B 1 269 ? -2.674 -16.047 -19.203 1 98.88 269 ILE B C 1
ATOM 4638 O O . ILE B 1 269 ? -2.998 -16.531 -18.125 1 98.88 269 ILE B O 1
ATOM 4642 N N . GLN B 1 270 ? -3.139 -16.469 -20.328 1 98.25 270 GLN B N 1
ATOM 4643 C CA . GLN B 1 270 ? -4.16 -17.516 -20.375 1 98.25 270 GLN B CA 1
ATOM 4644 C C . GLN B 1 270 ? -3.58 -18.859 -20 1 98.25 270 GLN B C 1
ATOM 4646 O O . GLN B 1 270 ? -2.451 -19.188 -20.359 1 98.25 270 GLN B O 1
ATOM 4651 N N . GLU B 1 271 ? -4.336 -19.594 -19.266 1 98.25 271 GLU B N 1
ATOM 4652 C CA . GLU B 1 271 ? -3.945 -20.953 -18.891 1 98.25 271 GLU B CA 1
ATOM 4653 C C . GLU B 1 271 ? -4.617 -22 -19.781 1 98.25 271 GLU B C 1
ATOM 4655 O O . GLU B 1 271 ? -5.645 -21.719 -20.406 1 98.25 271 GLU B O 1
ATOM 4660 N N . PRO B 1 272 ? -3.99 -23.172 -19.906 1 96.81 272 PRO B N 1
ATOM 4661 C CA . PRO B 1 272 ? -4.672 -24.234 -20.641 1 96.81 272 PRO B CA 1
ATOM 4662 C C . PRO B 1 272 ? -5.992 -24.656 -20 1 96.81 272 PRO B C 1
ATOM 4664 O O . PRO B 1 272 ? -6.238 -24.328 -18.828 1 96.81 272 PRO B O 1
ATOM 4667 N N . VAL B 1 273 ? -6.785 -25.344 -20.797 1 92.31 273 VAL B N 1
ATOM 4668 C CA . VAL B 1 273 ? -8.039 -25.859 -20.25 1 92.31 273 VAL B CA 1
ATOM 4669 C C . VAL B 1 273 ? -7.758 -26.734 -19.031 1 92.31 273 VAL B C 1
ATOM 4671 O O . VAL B 1 273 ? -6.879 -27.594 -19.062 1 92.31 273 VAL B O 1
ATOM 4674 N N . GLY B 1 274 ? -8.43 -26.469 -18 1 92.44 274 GLY B N 1
ATOM 4675 C CA . GLY B 1 274 ? -8.227 -27.219 -16.781 1 92.44 274 GLY B CA 1
ATOM 4676 C C . GLY B 1 274 ? -7.277 -26.547 -15.812 1 92.44 274 GLY B C 1
ATOM 4677 O O . GLY B 1 274 ? -7.086 -27 -14.688 1 92.44 274 GLY B O 1
ATOM 4678 N N . GLY B 1 275 ? -6.637 -25.469 -16.25 1 95.31 275 GLY B N 1
ATOM 4679 C CA . GLY B 1 275 ? -5.742 -24.719 -15.383 1 95.31 275 GLY B CA 1
ATOM 4680 C C . GLY B 1 275 ? -4.277 -25 -15.648 1 95.31 275 GLY B C 1
ATOM 4681 O O . GLY B 1 275 ? -3.943 -25.922 -16.391 1 95.31 275 GLY B O 1
ATOM 4682 N N . ALA B 1 276 ? -3.467 -24.234 -15.055 1 98 276 ALA B N 1
ATOM 4683 C CA . ALA B 1 276 ? -2.025 -24.359 -15.258 1 98 276 ALA B CA 1
ATOM 4684 C C . ALA B 1 276 ? -1.53 -25.75 -14.859 1 98 276 ALA B C 1
ATOM 4686 O O . ALA B 1 276 ? -0.617 -26.297 -15.484 1 98 276 ALA B O 1
ATOM 4687 N N . HIS B 1 277 ? -2.15 -26.328 -13.836 1 95.38 277 HIS B N 1
ATOM 4688 C CA . HIS B 1 277 ? -1.718 -27.609 -13.312 1 95.38 277 HIS B CA 1
ATOM 4689 C C . HIS B 1 277 ? -2.029 -28.734 -14.297 1 95.38 277 HIS B C 1
ATOM 4691 O O . HIS B 1 277 ? -1.494 -29.844 -14.172 1 95.38 277 HIS B O 1
ATOM 4697 N N . ALA B 1 278 ? -2.902 -28.5 -15.203 1 93.19 278 ALA B N 1
ATOM 4698 C CA . ALA B 1 278 ? -3.309 -29.531 -16.156 1 93.19 278 ALA B CA 1
ATOM 4699 C C . ALA B 1 278 ? -2.232 -29.75 -17.219 1 93.19 278 ALA B C 1
ATOM 4701 O O . ALA B 1 278 ? -2.148 -30.828 -17.812 1 93.19 278 ALA B O 1
ATOM 4702 N N . ASP B 1 279 ? -1.471 -28.75 -17.5 1 96.62 279 ASP B N 1
ATOM 4703 C CA . ASP B 1 279 ? -0.444 -28.828 -18.531 1 96.62 279 ASP B CA 1
ATOM 4704 C C . ASP B 1 279 ? 0.697 -27.859 -18.266 1 96.62 279 ASP B C 1
ATOM 4706 O O . ASP B 1 279 ? 0.687 -26.734 -18.75 1 96.62 279 ASP B O 1
ATOM 4710 N N . HIS B 1 280 ? 1.716 -28.328 -17.578 1 98.19 280 HIS B N 1
ATOM 4711 C CA . HIS B 1 280 ? 2.848 -27.5 -17.172 1 98.19 280 HIS B CA 1
ATOM 4712 C C . HIS B 1 280 ? 3.582 -26.953 -18.391 1 98.19 280 HIS B C 1
ATOM 4714 O O . HIS B 1 280 ? 3.955 -25.766 -18.422 1 98.19 280 HIS B O 1
ATOM 4720 N N . ALA B 1 281 ? 3.777 -27.781 -19.391 1 98.06 281 ALA B N 1
ATOM 4721 C CA . ALA B 1 281 ? 4.539 -27.391 -20.578 1 98.06 281 ALA B CA 1
ATOM 4722 C C . ALA B 1 281 ? 3.826 -26.281 -21.359 1 98.06 281 ALA B C 1
ATOM 4724 O O . ALA B 1 281 ? 4.449 -25.297 -21.75 1 98.06 281 ALA B O 1
ATOM 4725 N N . ALA B 1 282 ? 2.529 -26.453 -21.531 1 98.25 282 ALA B N 1
ATOM 4726 C CA . ALA B 1 282 ? 1.76 -25.438 -22.234 1 98.25 282 ALA B CA 1
ATOM 4727 C C . ALA B 1 282 ? 1.739 -24.125 -21.453 1 98.25 282 ALA B C 1
ATOM 4729 O O . ALA B 1 282 ? 1.812 -23.047 -22.047 1 98.25 282 ALA B O 1
ATOM 4730 N N . THR B 1 283 ? 1.618 -24.234 -20.172 1 98.75 283 THR B N 1
ATOM 4731 C CA . THR B 1 283 ? 1.639 -23.062 -19.312 1 98.75 283 THR B CA 1
ATOM 4732 C C . THR B 1 283 ? 2.977 -22.344 -19.422 1 98.75 283 THR B C 1
ATOM 4734 O O . THR B 1 283 ? 3.016 -21.109 -19.562 1 98.75 283 THR B O 1
ATOM 4737 N N . ALA B 1 284 ? 4.02 -23.078 -19.391 1 98.75 284 ALA B N 1
ATOM 4738 C CA . ALA B 1 284 ? 5.359 -22.5 -19.484 1 98.75 284 ALA B CA 1
ATOM 4739 C C . ALA B 1 284 ? 5.582 -21.859 -20.844 1 98.75 284 ALA B C 1
ATOM 4741 O O . ALA B 1 284 ? 6.258 -20.828 -20.953 1 98.75 284 ALA B O 1
ATOM 4742 N N . ARG B 1 285 ? 5.066 -22.484 -21.891 1 98.38 285 ARG B N 1
ATOM 4743 C CA . ARG B 1 285 ? 5.18 -21.906 -23.234 1 98.38 285 ARG B CA 1
ATOM 4744 C C . ARG B 1 285 ? 4.488 -20.547 -23.297 1 98.38 285 ARG B C 1
ATOM 4746 O O . ARG B 1 285 ? 5.023 -19.609 -23.875 1 98.38 285 ARG B O 1
ATOM 4753 N N . ALA B 1 286 ? 3.305 -20.484 -22.703 1 98.75 286 ALA B N 1
ATOM 4754 C CA . ALA B 1 286 ? 2.578 -19.219 -22.672 1 98.75 286 ALA B CA 1
ATOM 4755 C C . ALA B 1 286 ? 3.367 -18.156 -21.922 1 98.75 286 ALA B C 1
ATOM 4757 O O . ALA B 1 286 ? 3.424 -17 -22.344 1 98.75 286 ALA B O 1
ATOM 4758 N N . LEU B 1 287 ? 3.977 -18.531 -20.844 1 98.88 287 LEU B N 1
ATOM 4759 C CA . LEU B 1 287 ? 4.809 -17.609 -20.062 1 98.88 287 LEU B CA 1
ATOM 4760 C C . LEU B 1 287 ? 5.992 -17.125 -20.891 1 98.88 287 LEU B C 1
ATOM 4762 O O . LEU B 1 287 ? 6.254 -15.922 -20.969 1 98.88 287 LEU B O 1
ATOM 4766 N N . ARG B 1 288 ? 6.672 -18.047 -21.516 1 98.62 288 ARG B N 1
ATOM 4767 C CA . ARG B 1 288 ? 7.848 -17.734 -22.328 1 98.62 288 ARG B CA 1
ATOM 4768 C C . ARG B 1 288 ? 7.512 -16.719 -23.422 1 98.62 288 ARG B C 1
ATOM 4770 O O . ARG B 1 288 ? 8.234 -15.742 -23.609 1 98.62 288 ARG B O 1
ATOM 4777 N N . GLU B 1 289 ? 6.457 -16.969 -24.094 1 98.56 289 GLU B N 1
ATOM 4778 C CA . GLU B 1 289 ? 6.043 -16.094 -25.172 1 98.56 289 GLU B CA 1
ATOM 4779 C C . GLU B 1 289 ? 5.715 -14.688 -24.656 1 98.56 289 GLU B C 1
ATOM 4781 O O . GLU B 1 289 ? 6.129 -13.688 -25.234 1 98.56 289 GLU B O 1
ATOM 4786 N N . THR B 1 290 ? 4.996 -14.656 -23.547 1 98.88 290 THR B N 1
ATOM 4787 C CA . THR B 1 290 ? 4.582 -13.383 -22.984 1 98.88 290 THR B CA 1
ATOM 4788 C C . THR B 1 290 ? 5.785 -12.602 -22.453 1 98.88 290 THR B C 1
ATOM 4790 O O . THR B 1 290 ? 5.895 -11.398 -22.688 1 98.88 290 THR B O 1
ATOM 4793 N N . LEU B 1 291 ? 6.672 -13.281 -21.781 1 98.88 291 LEU B N 1
ATOM 4794 C CA . LEU B 1 291 ? 7.871 -12.633 -21.25 1 98.88 291 LEU B CA 1
ATOM 4795 C C . LEU B 1 291 ? 8.727 -12.086 -22.391 1 98.88 291 LEU B C 1
ATOM 4797 O O . LEU B 1 291 ? 9.227 -10.961 -22.312 1 98.88 291 LEU B O 1
ATOM 4801 N N . THR B 1 292 ? 8.906 -12.883 -23.453 1 98.62 292 THR B N 1
ATOM 4802 C CA . THR B 1 292 ? 9.727 -12.484 -24.578 1 98.62 292 THR B CA 1
ATOM 4803 C C . THR B 1 292 ? 9.172 -11.211 -25.234 1 98.62 292 THR B C 1
ATOM 4805 O O . THR B 1 292 ? 9.914 -10.266 -25.484 1 98.62 292 THR B O 1
ATOM 4808 N N . ARG B 1 293 ? 7.895 -11.18 -25.422 1 98.56 293 ARG B N 1
ATOM 4809 C CA . ARG B 1 293 ? 7.254 -10.016 -26.047 1 98.56 293 ARG B CA 1
ATOM 4810 C C . ARG B 1 293 ? 7.418 -8.781 -25.172 1 98.56 293 ARG B C 1
ATOM 4812 O O . ARG B 1 293 ? 7.797 -7.715 -25.656 1 98.56 293 ARG B O 1
ATOM 4819 N N . ASN B 1 294 ? 7.16 -8.922 -23.875 1 98.56 294 ASN B N 1
ATOM 4820 C CA . ASN B 1 294 ? 7.254 -7.781 -22.969 1 98.56 294 ASN B CA 1
ATOM 4821 C C . ASN B 1 294 ? 8.688 -7.289 -22.828 1 98.56 294 ASN B C 1
ATOM 4823 O O . ASN B 1 294 ? 8.938 -6.086 -22.766 1 98.56 294 ASN B O 1
ATOM 4827 N N . LEU B 1 295 ? 9.602 -8.219 -22.797 1 98.25 295 LEU B N 1
ATOM 4828 C CA . LEU B 1 295 ? 11.008 -7.836 -22.688 1 98.25 295 LEU B CA 1
ATOM 4829 C C . LEU B 1 295 ? 11.453 -7.062 -23.922 1 98.25 295 LEU B C 1
ATOM 4831 O O . LEU B 1 295 ? 12.211 -6.098 -23.812 1 98.25 295 LEU B O 1
ATOM 4835 N N . GLU B 1 296 ? 11.039 -7.465 -25.062 1 97.56 296 GLU B N 1
ATOM 4836 C CA . GLU B 1 296 ? 11.367 -6.766 -26.312 1 97.56 296 GLU B CA 1
ATOM 4837 C C . GLU B 1 296 ? 10.867 -5.324 -26.281 1 97.56 296 GLU B C 1
ATOM 4839 O O . GLU B 1 296 ? 11.57 -4.406 -26.703 1 97.56 296 GLU B O 1
ATOM 4844 N N . GLU B 1 297 ? 9.719 -5.172 -25.781 1 97.94 297 GLU B N 1
ATOM 4845 C CA . GLU B 1 297 ? 9.148 -3.834 -25.688 1 97.94 297 GLU B CA 1
ATOM 4846 C C . GLU B 1 297 ? 9.922 -2.975 -24.688 1 97.94 297 GLU B C 1
ATOM 4848 O O . GLU B 1 297 ? 10.195 -1.802 -24.953 1 97.94 297 GLU B O 1
ATOM 4853 N N . LEU B 1 298 ? 10.328 -3.52 -23.547 1 97.94 298 LEU B N 1
ATOM 4854 C CA . LEU B 1 298 ? 10.992 -2.766 -22.484 1 97.94 298 LEU B CA 1
ATOM 4855 C C . LEU B 1 298 ? 12.422 -2.428 -22.859 1 97.94 298 LEU B C 1
ATOM 4857 O O . LEU B 1 298 ? 12.961 -1.4 -22.438 1 97.94 298 LEU B O 1
ATOM 4861 N N . ARG B 1 299 ? 12.992 -3.244 -23.688 1 94.62 299 ARG B N 1
ATOM 4862 C CA . ARG B 1 299 ? 14.375 -3.045 -24.109 1 94.62 299 ARG B CA 1
ATOM 4863 C C . ARG B 1 299 ? 14.516 -1.805 -24.984 1 94.62 299 ARG B C 1
ATOM 4865 O O . ARG B 1 299 ? 15.617 -1.279 -25.156 1 94.62 299 ARG B O 1
ATOM 4872 N N . ARG B 1 300 ? 13.43 -1.397 -25.484 1 95.44 300 ARG B N 1
ATOM 4873 C CA . ARG B 1 300 ? 13.43 -0.218 -26.344 1 95.44 300 ARG B CA 1
ATOM 4874 C C . ARG B 1 300 ? 13.508 1.062 -25.516 1 95.44 300 ARG B C 1
ATOM 4876 O O . ARG B 1 300 ? 13.781 2.137 -26.047 1 95.44 300 ARG B O 1
ATOM 4883 N N . LEU B 1 301 ? 13.32 0.936 -24.266 1 96.5 301 LEU B N 1
ATOM 4884 C CA . LEU B 1 301 ? 13.32 2.104 -23.391 1 96.5 301 LEU B CA 1
ATOM 4885 C C . LEU B 1 301 ? 14.695 2.316 -22.766 1 96.5 301 LEU B C 1
ATOM 4887 O O . LEU B 1 301 ? 15.359 1.353 -22.375 1 96.5 301 LEU B O 1
ATOM 4891 N N . LYS B 1 302 ? 15.07 3.621 -22.656 1 96.38 302 LYS B N 1
ATOM 4892 C CA . LYS B 1 302 ? 16.281 3.973 -21.938 1 96.38 302 LYS B CA 1
ATOM 4893 C C . LYS B 1 302 ? 16.109 3.744 -20.438 1 96.38 302 LYS B C 1
ATOM 4895 O O . LYS B 1 302 ? 15.008 3.883 -19.906 1 96.38 302 LYS B O 1
ATOM 4900 N N . PRO B 1 303 ? 17.219 3.451 -19.766 1 96.5 303 PRO B N 1
ATOM 4901 C CA . PRO B 1 303 ? 17.141 3.168 -18.328 1 96.5 303 PRO B CA 1
ATOM 4902 C C . PRO B 1 303 ? 16.469 4.293 -17.547 1 96.5 303 PRO B C 1
ATOM 4904 O O . PRO B 1 303 ? 15.688 4.027 -16.625 1 96.5 303 PRO B O 1
ATOM 4907 N N . ASP B 1 304 ? 16.734 5.504 -17.906 1 95.38 304 ASP B N 1
ATOM 4908 C CA . ASP B 1 304 ? 16.141 6.625 -17.188 1 95.38 304 ASP B CA 1
ATOM 4909 C C . ASP B 1 304 ? 14.625 6.633 -17.328 1 95.38 304 ASP B C 1
ATOM 4911 O O . ASP B 1 304 ? 13.906 6.949 -16.375 1 95.38 304 ASP B O 1
ATOM 4915 N N . LYS B 1 305 ? 14.195 6.336 -18.484 1 96.06 305 LYS B N 1
ATOM 4916 C CA . LYS B 1 305 ? 12.758 6.273 -18.719 1 96.06 305 LYS B CA 1
ATOM 4917 C C . LYS B 1 305 ? 12.125 5.09 -18 1 96.06 305 LYS B C 1
ATOM 4919 O O . LYS B 1 305 ? 11.031 5.203 -17.453 1 96.06 305 LYS B O 1
ATOM 4924 N N . LEU B 1 306 ? 12.859 3.936 -17.984 1 96.69 306 LEU B N 1
ATOM 4925 C CA . LEU B 1 306 ? 12.398 2.766 -17.25 1 96.69 306 LEU B CA 1
ATOM 4926 C C . LEU B 1 306 ? 12.18 3.102 -15.781 1 96.69 306 LEU B C 1
ATOM 4928 O O . LEU B 1 306 ? 11.109 2.82 -15.227 1 96.69 306 LEU B O 1
ATOM 4932 N N . VAL B 1 307 ? 13.117 3.762 -15.242 1 95.94 307 VAL B N 1
ATOM 4933 C CA . VAL B 1 307 ? 13.102 4.086 -13.82 1 95.94 307 VAL B CA 1
ATOM 4934 C C . VAL B 1 307 ? 11.992 5.094 -13.531 1 95.94 307 VAL B C 1
ATOM 4936 O O . VAL B 1 307 ? 11.234 4.938 -12.57 1 95.94 307 VAL B O 1
ATOM 4939 N N . ARG B 1 308 ? 11.844 6.082 -14.328 1 93.81 308 ARG B N 1
ATOM 4940 C CA . ARG B 1 308 ? 10.836 7.113 -14.125 1 93.81 308 ARG B CA 1
ATOM 4941 C C . ARG B 1 308 ? 9.43 6.523 -14.164 1 93.81 308 ARG B C 1
ATOM 4943 O O . ARG B 1 308 ? 8.617 6.797 -13.281 1 93.81 308 ARG B O 1
ATOM 4950 N N . ARG B 1 309 ? 9.203 5.707 -15.141 1 93.88 309 ARG B N 1
ATOM 4951 C CA . ARG B 1 309 ? 7.883 5.102 -15.289 1 93.88 309 ARG B CA 1
ATOM 4952 C C . ARG B 1 309 ? 7.578 4.156 -14.141 1 93.88 309 ARG B C 1
ATOM 4954 O O . ARG B 1 309 ? 6.465 4.152 -13.609 1 93.88 309 ARG B O 1
ATOM 4961 N N . ARG B 1 310 ? 8.555 3.408 -13.758 1 93.81 310 ARG B N 1
ATOM 4962 C CA . ARG B 1 310 ? 8.375 2.457 -12.664 1 93.81 310 ARG B CA 1
ATOM 4963 C C . ARG B 1 310 ? 8.148 3.182 -11.344 1 93.81 310 ARG B C 1
ATOM 4965 O O . ARG B 1 310 ? 7.301 2.777 -10.547 1 93.81 310 ARG B O 1
ATOM 4972 N N . ARG B 1 311 ? 8.828 4.203 -11.141 1 89.88 311 ARG B N 1
ATOM 4973 C CA . ARG B 1 311 ? 8.68 5.004 -9.93 1 89.88 311 ARG B CA 1
ATOM 4974 C C . ARG B 1 311 ? 7.293 5.629 -9.852 1 89.88 311 ARG B C 1
ATOM 4976 O O . ARG B 1 311 ? 6.676 5.652 -8.781 1 89.88 311 ARG B O 1
ATOM 4983 N N . GLU B 1 312 ? 6.855 6.156 -10.914 1 88.25 312 GLU B N 1
ATOM 4984 C CA . GLU B 1 312 ? 5.523 6.754 -10.945 1 88.25 312 GLU B CA 1
ATOM 4985 C C . GLU B 1 312 ? 4.445 5.719 -10.633 1 88.25 312 GLU B C 1
ATOM 4987 O O . GLU B 1 312 ? 3.512 5.996 -9.883 1 88.25 312 GLU B O 1
ATOM 4992 N N . LYS B 1 313 ? 4.633 4.582 -11.18 1 86.31 313 LYS B N 1
ATOM 4993 C CA . LYS B 1 313 ? 3.711 3.488 -10.891 1 86.31 313 LYS B CA 1
ATOM 4994 C C . LYS B 1 313 ? 3.727 3.131 -9.414 1 86.31 313 LYS B C 1
ATOM 4996 O O . LYS B 1 313 ? 2.67 2.947 -8.805 1 86.31 313 LYS B O 1
ATOM 5001 N N . PHE B 1 314 ? 4.875 3.096 -8.914 1 85.31 314 PHE B N 1
ATOM 5002 C CA . PHE B 1 314 ? 5.074 2.766 -7.508 1 85.31 314 PHE B CA 1
ATOM 5003 C C . PHE B 1 314 ? 4.414 3.805 -6.609 1 85.31 314 PHE B C 1
ATOM 5005 O O . PHE B 1 314 ? 3.734 3.453 -5.645 1 85.31 314 PHE B O 1
ATOM 5012 N N . LEU B 1 315 ? 4.625 4.992 -6.953 1 83.12 315 LEU B N 1
ATOM 5013 C CA . LEU B 1 315 ? 4.098 6.082 -6.141 1 83.12 315 LEU B CA 1
ATOM 5014 C C . LEU B 1 315 ? 2.574 6.125 -6.211 1 83.12 315 LEU B C 1
ATOM 5016 O O . LEU B 1 315 ? 1.914 6.488 -5.234 1 83.12 315 LEU B O 1
ATOM 5020 N N . ARG B 1 316 ? 2.082 5.691 -7.289 1 78.38 316 ARG B N 1
ATOM 5021 C CA . ARG B 1 316 ? 0.631 5.668 -7.438 1 78.38 316 ARG B CA 1
ATOM 5022 C C . ARG B 1 316 ? 0.015 4.535 -6.621 1 78.38 316 ARG B C 1
ATOM 5024 O O . ARG B 1 316 ? -1.131 4.637 -6.18 1 78.38 316 ARG B O 1
ATOM 5031 N N . MET B 1 317 ? 0.903 3.404 -6.508 1 70.12 317 MET B N 1
ATOM 5032 C CA . MET B 1 317 ? 0.442 2.234 -5.766 1 70.12 317 MET B CA 1
ATOM 5033 C C . MET B 1 317 ? 0.474 2.496 -4.266 1 70.12 317 MET B C 1
ATOM 5035 O O . MET B 1 317 ? -0.301 1.905 -3.51 1 70.12 317 MET B O 1
ATOM 5039 N N . GLY B 1 318 ? 1.828 3.016 -3.672 1 57.78 318 GLY B N 1
ATOM 5040 C CA . GLY B 1 318 ? 2.416 2.9 -2.346 1 57.78 318 GLY B CA 1
ATOM 5041 C C . GLY B 1 318 ? 1.735 3.779 -1.314 1 57.78 318 GLY B C 1
ATOM 5042 O O . GLY B 1 318 ? 2.23 3.93 -0.196 1 57.78 318 GLY B O 1
ATOM 5043 N N . GLN B 1 319 ? 0.775 4.434 -1.341 1 46.84 319 GLN B N 1
ATOM 5044 C CA . GLN B 1 319 ? 0.753 5.078 -0.031 1 46.84 319 GLN B CA 1
ATOM 5045 C C . GLN B 1 319 ? 0.672 4.043 1.089 1 46.84 319 GLN B C 1
ATOM 5047 O O . GLN B 1 319 ? 0.611 4.402 2.268 1 46.84 319 GLN B O 1
ATOM 5052 N N . PHE B 1 320 ? 0.605 2.635 0.977 1 41.41 320 PHE B N 1
ATOM 5053 C CA . PHE B 1 320 ? 0.146 1.859 2.123 1 41.41 320 PHE B CA 1
ATOM 5054 C C . PHE B 1 320 ? 1.229 0.896 2.594 1 41.41 320 PHE B C 1
ATOM 5056 O O . PHE B 1 320 ? 0.975 0.029 3.432 1 41.41 320 PHE B O 1
ATOM 5063 N N . THR B 1 321 ? 2.516 1.137 2.682 1 36.44 321 THR B N 1
ATOM 5064 C CA . THR B 1 321 ? 3.436 0.073 3.068 1 36.44 321 THR B CA 1
ATOM 5065 C C . THR B 1 321 ? 3.512 -0.051 4.586 1 36.44 321 THR B C 1
ATOM 5067 O O . THR B 1 321 ? 3.881 0.902 5.277 1 36.44 321 THR B O 1
ATOM 5070 N N . GLU B 1 322 ? 2.713 -0.334 5.508 1 33.91 322 GLU B N 1
ATOM 5071 C CA . GLU B 1 322 ? 3.174 -0.473 6.887 1 33.91 322 GLU B CA 1
ATOM 5072 C C . GLU B 1 322 ? 3.65 -1.895 7.168 1 33.91 322 GLU B C 1
ATOM 5074 O O . GLU B 1 322 ? 3.1 -2.857 6.633 1 33.91 322 GLU B O 1
#

Radius of gyration: 28.49 Å; Cα contacts (8 Å, |Δi|>4): 1302; chains: 2; bounding box: 52×116×58 Å

Solvent-accessible surface area (backbone atoms only — not comparable to full-atom values): 31508 Å² total; per-residue (Å²): 124,84,73,76,82,76,52,76,90,45,41,70,55,52,51,51,51,47,49,52,51,49,51,51,51,54,23,62,74,63,72,46,87,51,63,79,67,44,49,63,54,52,52,48,48,52,50,49,35,44,55,49,65,74,62,58,47,54,42,53,28,47,54,55,22,64,40,60,70,34,61,46,42,69,50,39,49,69,63,41,38,46,80,70,44,81,57,78,47,39,88,78,83,42,69,34,59,10,43,44,33,27,42,29,24,53,94,82,39,65,31,31,38,38,19,28,22,63,34,78,47,70,70,45,16,61,64,10,48,60,10,23,32,44,27,42,20,47,41,23,51,44,53,51,52,51,52,24,41,76,69,67,24,37,38,40,28,36,28,34,15,81,20,48,46,88,43,70,71,27,52,74,64,32,32,68,58,33,34,50,42,30,42,56,53,45,31,58,42,64,39,55,30,41,17,30,29,60,14,30,22,15,15,30,44,22,39,39,57,44,59,36,72,38,34,35,26,28,52,49,14,30,46,33,30,60,52,41,45,56,44,8,31,61,77,67,72,33,45,79,43,66,68,39,27,38,52,24,21,54,72,62,41,28,36,30,71,48,27,43,74,62,61,72,34,71,46,69,41,76,50,48,80,63,33,41,51,65,37,54,61,61,31,18,49,48,47,41,53,52,50,51,55,53,48,59,60,52,67,74,50,53,44,69,58,51,21,52,54,26,34,52,52,45,62,49,30,36,53,30,45,65,124,85,75,76,83,75,52,75,90,45,41,70,57,52,51,52,50,48,50,52,51,49,52,50,50,52,22,61,76,65,72,48,87,51,63,81,67,43,49,60,53,51,51,49,48,52,50,48,36,46,56,50,65,74,61,57,50,56,43,52,28,48,53,56,21,64,39,60,69,35,60,44,44,68,51,39,48,68,60,40,37,45,80,71,45,80,56,78,46,39,88,78,82,42,71,32,59,10,41,44,33,28,43,29,24,53,92,82,39,67,31,32,40,36,21,28,21,63,33,76,47,71,70,44,16,62,64,10,47,59,9,24,34,44,28,41,20,47,41,23,50,44,53,51,50,52,50,23,41,75,69,68,24,37,37,39,28,35,29,33,16,80,22,48,47,89,42,71,70,27,53,75,64,32,31,68,56,34,36,51,43,30,41,56,52,45,31,59,42,63,38,57,30,41,16,32,27,62,13,32,21,13,15,30,43,22,38,39,58,44,59,37,74,37,34,35,25,30,51,48,15,29,46,34,30,59,51,40,44,56,45,8,31,62,79,66,73,33,46,78,42,66,68,39,27,40,52,25,22,54,72,61,42,28,35,31,72,46,27,44,74,62,61,73,34,72,45,69,41,74,51,48,79,62,34,41,49,65,38,56,60,62,32,17,49,47,49,42,54,50,50,53,55,52,48,58,59,52,68,72,50,54,44,70,57,50,20,51,54,25,33,52,52,45,61,51,30,37,53,30,45,66

Organism: Gemmatimonas aurantiaca (strain DSM 14586 / JCM 11422 / NBRC 100505 / T-27) (NCBI:txid379066)

Nearest PDB structures (foldseek):
  8uz2-assembly1_E  TM=9.446E-01  e=5.510E-37  Escherichia coli
  2f9y-assembly1_A-2  TM=9.615E-01  e=5.082E-36  Escherichia coli
  5kdr-assembly1_A-2  TM=9.312E-01  e=1.977E-36  Staphylococcus aureus subsp. aureus USA300
  8xl3-assembly1_B  TM=7.605E-01  e=6.559E-11  Homo sapiens
  4q0g-assembly1_C  TM=7.262E-01  e=2.780E-10  Mycobacterium tuberculosis

Sequence (644 aa):
MAAAPVLEFERPIADLEKQIEELKRLAADRSLDVAEELAPLQKKLGDLRIQIYQNLSPLQRVQVARMSRRPFTSDYIKHAFSDFIELHGDRLFREDAAIMAGWARLEGETVMLIGHERGRDTKENLKRNFGMPHPEGYRKALRLMKLAEKFQVPVLTFIDTPGAWPGLGAEERGQSEAIARNLLEMSQLQVPIIATIIGEGGSGGALALGVADRVLMFENSVYSTISVEGCAAILWKDGKSQEMREKAATALRVTAADLVELRVIDEVIQEPVGGAHADHAATARALRETLTRNLEELRRLKPDKLVRRRREKFLRMGQFTEMAAAPVLEFERPIADLEKQIEELKRLAADRSLDVAEELAPLQKKLGDLRIQIYQNLSPLQRVQVARMSRRPFTSDYIKHAFSDFIELHGDRLFREDAAIMAGWARLEGETVMLIGHERGRDTKENLKRNFGMPHPEGYRKALRLMKLAEKFQVPVLTFIDTPGAWPGLGAEERGQSEAIARNLLEMSQLQVPIIATIIGEGGSGGALALGVADRVLMFENSVYSTISVEGCAAILWKDGKSQEMREKAATALRVTAADLVELRVIDEVIQEPVGGAHADHAATARALRETLTRNLEELRRLKPDKLVRRRREKFLRMGQFTE

InterPro domains:
  IPR001095 Acetyl-CoA carboxylase, alpha subunit [MF_00823] (6-320)
  IPR001095 Acetyl-CoA carboxylase, alpha subunit [NF041504] (60-318)
  IPR001095 Acetyl-CoA carboxylase, alpha subunit [PF03255] (7-318)
  IPR001095 Acetyl-CoA carboxylase, alpha subunit [PR01069] (89-100)
  IPR001095 Acetyl-CoA carboxylase, alpha subunit [PR01069] (114-132)
  IPR001095 Acetyl-CoA carboxylase, alpha subunit [PR01069] (135-151)
  IPR001095 Acetyl-CoA carboxylase, alpha subunit [PR01069] (154-167)
  IPR001095 Acetyl-CoA carboxylase, alpha subunit [PR01069] (170-183)
  IPR001095 Acetyl-CoA carboxylase, alpha subunit [PR01069] (198-207)
  IPR001095 Acetyl-CoA carboxylase, alpha subunit [PTHR42853] (6-322)
  IPR001095 Acetyl-CoA carboxylase, alpha subunit [TIGR00513] (4-321)
  IPR011763 Acetyl-coenzyme A carboxyltransferase, C-terminal [PS50989] (40-297)
  IPR029045 ClpP/crotonase-like domain superfamily [SSF52096] (7-320)

pLDDT: mean 93.12, std 9.53, range [29.78, 98.94]

Foldseek 3Di:
DPDFDDDPLCVVLVVLVVVLVVVVVVCVVVVHDCVVVNVVSVVVSLVSLQVSVVDAALVSLLVQLLALLFDFPVLLCVQFWADWDWDFWLVPDGGQLQKTWTWTDQVRAIAIEIEGDAHSDDVRRVSNVRSATALRSLSNVVVSLVVCLVVQHEYEYEYRDQYHDPDPVSVVVPVLNSLVVLLVSLLQRLHFYEYEHRGEQHASRNVSRQLGLAYEYEQSHWHFNHQLLVQLCVPVVGSPDPVSSSVSSVVRLGGRVSCVVVVVGPYYQYDPRNGCSVDVNVSSVSVSVVCVVVNVVCVVDGSVVRSVSSNVSSVVVDPDRD/DPDFDDDPLCVVLVVLVVVLVVVVVVCVVVVHDCVVVNVVSVVVSLVSLQVSVVDAALVSLLVQLLALLFDFPVLLCVQFWADWDWDFWLVPDGGALQKTWTWTDQVRAIAIEIEGDAHSDDVRRVSNVRSATALRSLSNVVVSLVVCLVVQHEYEYEYRDQYHDPDPVSVVVPVLNSLVVLLVSLLQRLHFYEYEHRGEQHASRNVSRQLGLAYEYEQSHWHFNHQLLVQLCVPVVGSPDPVSSSVSSVVRLGGRVSCVVVVVGPYYQYDPRNGCSVDVNVSSVSVSVVVVVVNVVCVVDGSVVRSVSSNVSSVVVPPDRD

Secondary structure (DSSP, 8-state):
----PPPGGGHHHHHHHHHHHHHHHHHHHTT---HHHHHHHHHHHHHHHHHHHHT--HHHHHHHHT-TTS--HHHHHHHH-EEEEE----SSS---TTEEEEEEEETTEEEEEEEE---SSHHHHHHTGGG---HHHHHHHHHHHHHHHHTT--EEEEEEES-S---HHHHHTTHHHHHHHHHHHHTT-SS-EEEEEEEEEEHHHHHTTT--SEEEEETT-EEESS-HHHHHHHHHS-SS-HHHHHHHHHHHT-BHHHHHHTTSSSEEEPPPTT-GGG-HHHHHHHHHHHHHHHHHHHTTS-HHHHHHHHHHHHHHH-TTB-/---PPPPGGGHHHHHHHHHHHHHHHHHHHTT---HHHHHHHHHHHHHHHHHHHHT--HHHHHHHHT-TTS--HHHHHHHH-EEEEE----SSS---TTEEEEEEEETTEEEEEEEE---SSHHHHHHTGGG---HHHHHHHHHHHHHHHHTT--EEEEEEES-S---HHHHHTTHHHHHHHHHHHHTT-SS-EEEEEEEEEEHHHHHTTT--SEEEEETT-EEESS-HHHHHHHHHS-SS-HHHHHHHHHHHT-BHHHHHHTTSSSEEEPPPTT-GGG-HHHHHHHHHHHHHHHHHHHTTS-HHHHHHHHHHHHHHH-TTB-

=== Feature glossary ===
Annotated list of the representations used here:

Nearest PDB structures. The Foldseek neighbor list gives the closest experimentally determined structures in the PDB, ranked by structural alignment. TM-score near 1 means near-identical fold; near 0.3 means only rough topology match. This is how one finds what a novel AlphaFold prediction most resembles in the solved-structure universe.

Foldseek 3Di. Foldseek's 3Di representation compresses backbone geometry into a per-residue letter drawn from a learned twenty-state alphabet. It captures the tertiary interaction pattern around each residue — which residues are packed against it in space, regardless of where they are in sequence.

Radius of gyration, Cα contacts, bounding box. Radius of gyration (Rg) is the root-mean-square distance of Cα atoms from their centroid — a single number for overall size and compactness. A globular domain of N residues has Rg ≈ 2.2·N^0.38 Å; an extended or disordered chain has a much larger Rg. The Cα contact count is the number of residue pairs whose Cα atoms are within 8 Å and are more than four positions apart in sequence — a standard proxy for tertiary packing density. The bounding box is the smallest axis-aligned box enclosing all Cα atoms.

InterPro / GO / CATH / organism. The annotation block draws on four external resources. InterPro: which protein families and domains the sequence belongs to. GO: standardized terms for what the protein does, what process it participates in, and where in the cell it acts. CATH: which structural fold it has in the CATH hierarchy. Organism: the species of origin.

mmCIF coordinates. The mmCIF block holds the 3D Cartesian coordinates of each backbone atom (N, Cα, C, O) in ångströms. mmCIF is the PDB's canonical archive format — a tagged-loop text representation of the atomic model.

pLDDT. pLDDT is the predicted lDDT-Cα score: AlphaFold's confidence that the local environment of each residue (all inter-atomic distances within 15 Å) is correctly placed. It is a per-residue number between 0 and 100, with higher meaning more reliable.

Backbone torsions (φ/ψ). φ (phi) and ψ (psi) are the two rotatable backbone dihedrals per residue: φ is the C(i-1)–N–Cα–C torsion, ψ is the N–Cα–C–N(i+1) torsion, both in degrees on (−180°, 180°]. α-helical residues cluster near (−60°, −45°); β-strand residues near (−120°, +130°). A Ramachandran plot is simply a scatter of (φ, ψ) for every residue.

B-factor. For experimental (PDB) structures, the B-factor (temperature factor) quantifies the positional spread of each atom in the crystal — a combination of thermal vibration and static disorder — in units of Å². High B-factors mark flexible loops or poorly resolved regions; low B-factors mark the rigid, well-ordered core.

Secondary structure (3-state, P-SEA). SS3 is a coarse helix/strand/coil call (letters a/b/c) made by the P-SEA algorithm from inter-Cα distances and dihedrals. It is less detailed than DSSP but needs only Cα positions.

Predicted aligned error. Predicted aligned error is AlphaFold's pairwise confidence. Unlike pLDDT (per-residue), PAE is per-residue-pair and captures whether two parts of the structure are correctly placed relative to each other. Units are ångströms of expected positional error.

Solvent-accessible surface area. Solvent-accessible surface area (SASA) is the area in Å² traced out by the centre of a 1.4 Å probe sphere (a water molecule) rolled over the protein's van der Waals surface (Shrake–Rupley / Lee–Richards construction). Buried residues have near-zero SASA; fully exposed residues can exceed 200 Å². The total SASA scales roughly with the number of surface residues.

Secondary structure (8-state, DSSP). The SS8 string is DSSP's per-residue secondary-structure call. α-helix (H) means an i→i+4 H-bond ladder; β-strand (E) means the residue participates in a β-sheet; 3₁₀ (G) and π (I) are tighter and wider helices; T/S are turns/bends; '-' is loop.

Rendered structure images. Structure images are PyMOL renders from six orthogonal camera directions. Cartoon representation draws helices as coils and strands as arrows; sticks shows the backbone as bonds; surface shows the solvent-excluded envelope. Rainbow coloring maps sequence position to hue (blue→red, N→C); chain coloring assigns a distinct color per polypeptide.

Sequence. The amino-acid sequence is the protein's primary structure: the linear order of residues from the N-terminus to the C-terminus, written in one-letter code. Everything else here — the 3D coordinates, the secondary structure, the domain annotations — is ultimately a consequence of this string.

Contact-map, Ramachandran, and PAE plots. Three diagnostic plots accompany the record. The Cα contact map visualizes the tertiary structure as a 2D adjacency matrix (8 Å cutoff, sequence-local contacts suppressed). The Ramachandran plot shows the distribution of backbone (φ, ψ) torsions, with points in the α and β basins reflecting secondary structure content. The PAE plot shows AlphaFold's inter-residue confidence as a color matrix.